Protein AF-0000000086447592 (afdb_homodimer)

Nearest PDB structures (foldseek):
  5twg-assembly1_A  TM=9.977E-01  e=1.154E-23  Homo sapiens
  5twh-assembly1_A-2  TM=9.753E-01  e=1.331E-23  Homo sapiens
  5twf-assembly2_B  TM=9.920E-01  e=5.802E-23  Homo sapiens
  4jiz-assembly1_A  TM=9.930E-01  e=1.213E-21  Homo sapiens
  1pi1-assembly1_A  TM=9.658E-01  e=2.653E-22  Homo sapiens

pLDDT: mean 86.94, std 17.33, range [21.47, 98.81]

Foldseek 3Di:
DDPDPPPPQVLVPQPDDQDPPAPLNVLVVQLVVVLVVVQLLVSQDDPPPDDPLSSLLSVLSVLLVLLSVLCSLCVVVQDCVLFVWQAQPPPGGDFDDPCPPRNDTDTGGNSVRVVVLSVSVSVQSPDCQQPPRDPPDDHDPCNLVVSLVNLLSSVSSLSSCVRRPVVVCVVSVNNVSSLSSVLSSLSNCVSVVSYDPVSCVSCVVVNCVSPVVSD/DDPPPPPPQVLPPQPDDQDPPAPLNVLVVQLVVVLVVVQLLVSQDDPPPDDPLSSLLSVLVVLLVLLSVLCSLCVVVQDCVLFVWQAQPPPGGDFDDPCPPRNDTDTGGNSVRVVVLSVSVSVQSPDCQQPPRDPPDDHDPCNLVVSLVNLLSSVSSLSRCVRRPVVVCVVSVNNVSSLSSVLSSLSNCVSVVSYDPVSCVSCVVVNCVSPVVSD

Structure (mmCIF, N/CA/C/O backbone):
data_AF-0000000086447592-model_v1
#
loop_
_entity.id
_entity.type
_entity.pdbx_description
1 polymer 'MOB kinase activator 1Ba'
#
loop_
_atom_site.group_PDB
_atom_site.id
_atom_site.type_symbol
_atom_site.label_atom_id
_atom_site.label_alt_id
_atom_site.label_comp_id
_atom_site.label_asym_id
_atom_site.label_entity_id
_atom_site.label_seq_id
_atom_site.pdbx_PDB_ins_code
_atom_site.Cartn_x
_atom_site.Cartn_y
_atom_site.Cartn_z
_atom_site.occupancy
_atom_site.B_iso_or_equiv
_atom_site.auth_seq_id
_atom_site.auth_comp_id
_atom_site.auth_asym_id
_atom_site.auth_atom_id
_atom_site.pdbx_PDB_model_num
ATOM 1 N N . MET A 1 1 ? -36.219 2.479 3.613 1 21.61 1 MET A N 1
ATOM 2 C CA . MET A 1 1 ? -35.531 3.543 4.324 1 21.61 1 MET A CA 1
ATOM 3 C C . MET A 1 1 ? -34.25 3.941 3.588 1 21.61 1 MET A C 1
ATOM 5 O O . MET A 1 1 ? -33.469 3.08 3.178 1 21.61 1 MET A O 1
ATOM 9 N N . SER A 1 2 ? -34.125 5.219 2.877 1 22.7 2 SER A N 1
ATOM 10 C CA . SER A 1 2 ? -33.469 5.859 1.738 1 22.7 2 SER A CA 1
ATOM 11 C C . SER A 1 2 ? -31.984 6.051 1.993 1 22.7 2 SER A C 1
ATOM 13 O O . SER A 1 2 ? -31.594 6.723 2.951 1 22.7 2 SER A O 1
ATOM 15 N N . PHE A 1 3 ? -31.156 5.117 1.871 1 27.56 3 PHE A N 1
ATOM 16 C CA . PHE A 1 3 ? -29.703 5.137 1.85 1 27.56 3 PHE A CA 1
ATOM 17 C C . PHE A 1 3 ? -29.188 6.379 1.128 1 27.56 3 PHE A C 1
ATOM 19 O O . PHE A 1 3 ? -29.344 6.504 -0.089 1 27.56 3 PHE A O 1
ATOM 26 N N . LEU A 1 4 ? -29.406 7.609 1.695 1 27.73 4 LEU A N 1
ATOM 27 C CA . LEU A 1 4 ? -29.188 8.992 1.3 1 27.73 4 LEU A CA 1
ATOM 28 C C . LEU A 1 4 ? -27.875 9.141 0.53 1 27.73 4 LEU A C 1
ATOM 30 O O . LEU A 1 4 ? -26.891 8.453 0.831 1 27.73 4 LEU A O 1
ATOM 34 N N . LEU A 1 5 ? -27.828 9.539 -0.726 1 29.67 5 LEU A N 1
ATOM 35 C CA . LEU A 1 5 ? -27.031 10 -1.856 1 29.67 5 LEU A CA 1
ATOM 36 C C . LEU A 1 5 ? -25.891 10.898 -1.389 1 29.67 5 LEU A C 1
ATOM 38 O O . LEU A 1 5 ? -26.109 12.094 -1.147 1 29.67 5 LEU A O 1
ATOM 42 N N . SER A 1 6 ? -25.328 10.602 -0.155 1 33.25 6 SER A N 1
ATOM 43 C CA . SER A 1 6 ? -24.328 11.516 0.387 1 33.25 6 SER A CA 1
ATOM 44 C C . SER A 1 6 ? -23.453 12.086 -0.718 1 33.25 6 SER A C 1
ATOM 46 O O . SER A 1 6 ? -23.109 11.383 -1.67 1 33.25 6 SER A O 1
ATOM 48 N N . ARG A 1 7 ? -23.578 13.406 -0.964 1 35.66 7 ARG A N 1
ATOM 49 C CA . ARG A 1 7 ? -22.859 14.219 -1.941 1 35.66 7 ARG A CA 1
ATOM 50 C C . ARG A 1 7 ? -21.438 13.703 -2.148 1 35.66 7 ARG A C 1
ATOM 52 O O . ARG A 1 7 ? -20.781 13.297 -1.194 1 35.66 7 ARG A O 1
ATOM 59 N N . PRO A 1 8 ? -21.062 13.359 -3.4 1 36.91 8 PRO A N 1
ATOM 60 C CA . PRO A 1 8 ? -19.734 12.852 -3.787 1 36.91 8 PRO A CA 1
ATOM 61 C C . PRO A 1 8 ? -18.594 13.625 -3.139 1 36.91 8 PRO A C 1
ATOM 63 O O . PRO A 1 8 ? -18.562 14.852 -3.207 1 36.91 8 PRO A O 1
ATOM 66 N N . ALA A 1 9 ? -18.344 13.445 -1.913 1 36.22 9 ALA A N 1
ATOM 67 C CA . ALA A 1 9 ? -17.219 14.109 -1.264 1 36.22 9 ALA A CA 1
ATOM 68 C C . ALA A 1 9 ? -16.125 14.453 -2.275 1 36.22 9 ALA A C 1
ATOM 70 O O . ALA A 1 9 ? -15.758 13.625 -3.107 1 36.22 9 ALA A O 1
ATOM 71 N N . LYS A 1 10 ? -16.047 15.758 -2.715 1 39.75 10 LYS A N 1
ATOM 72 C CA . LYS A 1 10 ? -14.969 16.312 -3.516 1 39.75 10 LYS A CA 1
ATOM 73 C C . LYS A 1 10 ? -13.617 15.711 -3.125 1 39.75 10 LYS A C 1
ATOM 75 O O . LYS A 1 10 ? -12.945 16.219 -2.223 1 39.75 10 LYS A O 1
ATOM 80 N N . THR A 1 11 ? -13.609 14.578 -2.846 1 41.44 11 THR A N 1
ATOM 81 C CA . THR A 1 11 ? -12.328 13.953 -2.541 1 41.44 11 THR A CA 1
ATOM 82 C C . THR A 1 11 ? -11.305 14.266 -3.629 1 41.44 11 THR A C 1
ATOM 84 O O . THR A 1 11 ? -11.594 14.125 -4.82 1 41.44 11 THR A O 1
ATOM 87 N N . PHE A 1 12 ? -10.516 15.367 -3.336 1 41.59 12 PHE A N 1
ATOM 88 C CA . PHE A 1 12 ? -9.352 15.633 -4.172 1 41.59 12 PHE A CA 1
ATOM 89 C C . PHE A 1 12 ? -8.727 14.328 -4.652 1 41.59 12 PHE A C 1
ATOM 91 O O . PHE A 1 12 ? -8.453 13.438 -3.854 1 41.59 12 PHE A O 1
ATOM 98 N N . LYS A 1 13 ? -9.094 13.875 -5.812 1 47.56 13 LYS A N 1
ATOM 99 C CA . LYS A 1 13 ? -8.414 12.727 -6.406 1 47.56 13 LYS A CA 1
ATOM 100 C C . LYS A 1 13 ? -6.926 13 -6.594 1 47.56 13 LYS A C 1
ATOM 102 O O . LYS A 1 13 ? -6.547 13.945 -7.285 1 47.56 13 LYS A O 1
ATOM 107 N N . PRO A 1 14 ? -6.105 12.453 -5.719 1 48 14 PRO A N 1
ATOM 108 C CA . PRO A 1 14 ? -4.68 12.695 -5.957 1 48 14 PRO A CA 1
ATOM 109 C C . PRO A 1 14 ? -4.27 12.414 -7.402 1 48 14 PRO A C 1
ATOM 111 O O . PRO A 1 14 ? -4.738 11.445 -8 1 48 14 PRO A O 1
ATOM 114 N N . LYS A 1 15 ? -3.729 13.438 -8.078 1 50.28 15 LYS A N 1
ATOM 115 C CA . LYS A 1 15 ? -3.264 13.328 -9.461 1 50.28 15 LYS A CA 1
ATOM 116 C C . LYS A 1 15 ? -1.998 12.477 -9.547 1 50.28 15 LYS A C 1
ATOM 118 O O . LYS A 1 15 ? -1.792 11.758 -10.531 1 50.28 15 LYS A O 1
ATOM 123 N N . ARG A 1 16 ? -1.098 12.773 -8.656 1 45.44 16 ARG A N 1
ATOM 124 C CA . ARG A 1 16 ? 0.172 12.07 -8.812 1 45.44 16 ARG A CA 1
ATOM 125 C C . ARG A 1 16 ? 0.115 10.688 -8.18 1 45.44 16 ARG A C 1
ATOM 127 O O . ARG A 1 16 ? -0.13 10.562 -6.977 1 45.44 16 ARG A O 1
ATOM 134 N N . SER A 1 17 ? -0.369 9.703 -8.914 1 52.12 17 SER A N 1
ATOM 135 C CA . SER A 1 17 ? -0.307 8.312 -8.469 1 52.12 17 SER A CA 1
ATOM 136 C C . SER A 1 17 ? 0.95 7.621 -8.984 1 52.12 17 SER A C 1
ATOM 138 O O . SER A 1 17 ? 1.481 7.992 -10.031 1 52.12 17 SER A O 1
ATOM 140 N N . LEU A 1 18 ? 1.677 7.008 -8.094 1 58.03 18 LEU A N 1
ATOM 141 C CA . LEU A 1 18 ? 2.854 6.258 -8.523 1 58.03 18 LEU A CA 1
ATOM 142 C C . LEU A 1 18 ? 2.473 5.172 -9.523 1 58.03 18 LEU A C 1
ATOM 144 O O . LEU A 1 18 ? 1.549 4.395 -9.273 1 58.03 18 LEU A O 1
ATOM 148 N N . LEU A 1 19 ? 2.975 5.316 -10.688 1 57.41 19 LEU A N 1
ATOM 149 C CA . LEU A 1 19 ? 2.723 4.324 -11.727 1 57.41 19 LEU A CA 1
ATOM 150 C C . LEU A 1 19 ? 3.15 2.936 -11.258 1 57.41 19 LEU A C 1
ATOM 152 O O . LEU A 1 19 ? 4.254 2.762 -10.742 1 57.41 19 LEU A O 1
ATOM 156 N N . PRO A 1 20 ? 2.254 2.078 -11.359 1 59.94 20 PRO A N 1
ATOM 157 C CA . PRO A 1 20 ? 2.65 0.705 -11.039 1 59.94 20 PRO A CA 1
ATOM 158 C C . PRO A 1 20 ? 3.855 0.232 -11.852 1 59.94 20 PRO A C 1
ATOM 160 O O . PRO A 1 20 ? 3.961 0.539 -13.039 1 59.94 20 PRO A O 1
ATOM 163 N N . GLY A 1 21 ? 4.73 -0.368 -11.211 1 61.41 21 GLY A N 1
ATOM 164 C CA . GLY A 1 21 ? 5.914 -0.869 -11.891 1 61.41 21 GLY A CA 1
ATOM 165 C C . GLY A 1 21 ? 7.059 0.125 -11.898 1 61.41 21 GLY A C 1
ATOM 166 O O . GLY A 1 21 ? 8.188 -0.221 -12.266 1 61.41 21 GLY A O 1
ATOM 167 N N . SER A 1 22 ? 6.66 1.268 -11.531 1 72.75 22 SER A N 1
ATOM 168 C CA . SER A 1 22 ? 7.73 2.256 -11.43 1 72.75 22 SER A CA 1
ATOM 169 C C . SER A 1 22 ? 8.625 1.983 -10.219 1 72.75 22 SER A C 1
ATOM 171 O O . SER A 1 22 ? 8.227 1.264 -9.305 1 72.75 22 SER A O 1
ATOM 173 N N . HIS A 1 23 ? 9.773 2.521 -10.383 1 79.94 23 HIS A N 1
ATOM 174 C CA . HIS A 1 23 ? 10.695 2.412 -9.258 1 79.94 23 HIS A CA 1
ATOM 175 C C . HIS A 1 23 ? 10.07 2.947 -7.977 1 79.94 23 HIS A C 1
ATOM 177 O O . HIS A 1 23 ? 10.188 2.326 -6.918 1 79.94 23 HIS A O 1
ATOM 183 N N . GLN A 1 24 ? 9.391 4.043 -8.039 1 80.06 24 GLN A N 1
ATOM 184 C CA . GLN A 1 24 ? 8.742 4.652 -6.883 1 80.06 24 GLN A CA 1
ATOM 185 C C . GLN A 1 24 ? 7.656 3.74 -6.316 1 80.06 24 GLN A C 1
ATOM 187 O O . GLN A 1 24 ? 7.523 3.607 -5.098 1 80.06 24 GLN A O 1
ATOM 192 N N . ALA A 1 25 ? 6.98 3.143 -7.188 1 77.81 25 ALA A N 1
ATOM 193 C CA . ALA A 1 25 ? 5.938 2.213 -6.762 1 77.81 25 ALA A CA 1
ATOM 194 C C . ALA A 1 25 ? 6.539 0.997 -6.062 1 77.81 25 ALA A C 1
ATOM 196 O O . ALA A 1 25 ? 5.984 0.502 -5.078 1 77.81 25 ALA A O 1
ATOM 197 N N . ASP A 1 26 ? 7.605 0.62 -6.609 1 79.38 26 ASP A N 1
ATOM 198 C CA . ASP A 1 26 ? 8.305 -0.512 -6.008 1 79.38 26 ASP A CA 1
ATOM 199 C C . ASP A 1 26 ? 8.766 -0.177 -4.59 1 79.38 26 ASP A C 1
ATOM 201 O O . ASP A 1 26 ? 8.695 -1.018 -3.693 1 79.38 26 ASP A O 1
ATOM 205 N N . LEU A 1 27 ? 9.25 1.004 -4.453 1 83.06 27 LEU A N 1
ATOM 206 C CA . LEU A 1 27 ? 9.703 1.449 -3.137 1 83.06 27 LEU A CA 1
ATOM 207 C C . LEU A 1 27 ? 8.547 1.474 -2.145 1 83.06 27 LEU A C 1
ATOM 209 O O . LEU A 1 27 ? 8.695 1.062 -0.993 1 83.06 27 LEU A O 1
ATOM 213 N N . LEU A 1 28 ? 7.426 1.897 -2.627 1 83.19 28 LEU A N 1
ATOM 214 C CA . LEU A 1 28 ? 6.246 1.96 -1.768 1 83.19 28 LEU A CA 1
ATOM 215 C C . LEU A 1 28 ? 5.785 0.56 -1.377 1 83.19 28 LEU A C 1
ATOM 217 O O . LEU A 1 28 ? 5.465 0.31 -0.212 1 83.19 28 LEU A O 1
ATOM 221 N N . LYS A 1 29 ? 5.766 -0.262 -2.312 1 79 29 LYS A N 1
ATOM 222 C CA . LYS A 1 29 ? 5.359 -1.641 -2.057 1 79 29 LYS A CA 1
ATOM 223 C C . LYS A 1 29 ? 6.289 -2.312 -1.053 1 79 29 LYS A C 1
ATOM 225 O O . LYS A 1 29 ? 5.84 -3.082 -0.2 1 79 29 LYS A O 1
ATOM 230 N N . HIS A 1 30 ? 7.535 -2.053 -1.205 1 77.88 30 HIS A N 1
ATOM 231 C CA . HIS A 1 30 ? 8.516 -2.562 -0.253 1 77.88 30 HIS A CA 1
ATOM 232 C C . HIS A 1 30 ? 8.219 -2.066 1.158 1 77.88 30 HIS A C 1
ATOM 234 O O . HIS A 1 30 ? 8.219 -2.852 2.109 1 77.88 30 HIS A O 1
ATOM 240 N N . ALA A 1 31 ? 7.953 -0.847 1.284 1 80.75 31 ALA A N 1
ATOM 241 C CA . ALA A 1 31 ? 7.672 -0.24 2.582 1 80.75 31 ALA A CA 1
ATOM 242 C C . ALA A 1 31 ? 6.418 -0.843 3.211 1 80.75 31 ALA A C 1
ATOM 244 O O . ALA A 1 31 ? 6.414 -1.188 4.395 1 80.75 31 ALA A O 1
ATOM 245 N N . GLU A 1 32 ? 5.461 -1.012 2.426 1 79.81 32 GLU A N 1
ATOM 246 C CA . GLU A 1 32 ? 4.176 -1.532 2.889 1 79.81 32 GLU A CA 1
ATOM 247 C C . GLU A 1 32 ? 4.312 -2.967 3.391 1 79.81 32 GLU A C 1
ATOM 249 O O . GLU A 1 32 ? 3.734 -3.33 4.418 1 79.81 32 GLU A O 1
ATOM 254 N N . ALA A 1 33 ? 5.039 -3.742 2.676 1 74.81 33 ALA A N 1
ATOM 255 C CA . ALA A 1 33 ? 5.258 -5.137 3.049 1 74.81 33 ALA A CA 1
ATOM 256 C C . ALA A 1 33 ? 6.012 -5.234 4.375 1 74.81 33 ALA A C 1
ATOM 258 O O . ALA A 1 33 ? 5.727 -6.113 5.191 1 74.81 33 ALA A O 1
ATOM 259 N N . THR A 1 34 ? 6.918 -4.375 4.523 1 76.31 34 THR A N 1
ATOM 260 C CA . THR A 1 34 ? 7.707 -4.379 5.754 1 76.31 34 THR A CA 1
ATOM 261 C C . THR A 1 34 ? 6.867 -3.898 6.934 1 76.31 34 THR A C 1
ATOM 263 O O . THR A 1 34 ? 7.031 -4.387 8.055 1 76.31 34 THR A O 1
ATOM 266 N N . LEU A 1 35 ? 6 -2.967 6.699 1 76.25 35 LEU A N 1
ATOM 267 C CA . LEU A 1 35 ? 5.078 -2.51 7.734 1 76.25 35 LEU A CA 1
ATOM 268 C C . LEU A 1 35 ? 4.254 -3.672 8.281 1 76.25 35 LEU A C 1
ATOM 270 O O . LEU A 1 35 ? 4.059 -3.781 9.492 1 76.25 35 LEU A O 1
ATOM 274 N N . GLY A 1 36 ? 3.818 -4.535 7.465 1 72.12 36 GLY A N 1
ATOM 275 C CA . GLY A 1 36 ? 3.01 -5.691 7.82 1 72.12 36 GLY A CA 1
ATOM 276 C C . GLY A 1 36 ? 3.771 -6.727 8.625 1 72.12 36 GLY A C 1
ATOM 277 O O . GLY A 1 36 ? 3.166 -7.602 9.25 1 72.12 36 GLY A O 1
ATOM 278 N N . SER A 1 37 ? 5.102 -6.555 8.562 1 69.81 37 SER A N 1
ATOM 279 C CA . SER A 1 37 ? 5.906 -7.496 9.336 1 69.81 37 SER A CA 1
ATOM 280 C C . SER A 1 37 ? 5.898 -7.145 10.82 1 69.81 37 SER A C 1
ATOM 282 O O . SER A 1 37 ? 6.281 -7.965 11.656 1 69.81 37 SER A O 1
ATOM 284 N N . GLY A 1 38 ? 5.445 -5.996 11.164 1 73 38 GLY A N 1
ATOM 285 C CA . GLY A 1 38 ? 5.383 -5.566 12.547 1 73 38 GLY A CA 1
ATOM 286 C C . GLY A 1 38 ? 6.617 -4.809 12.992 1 73 38 GLY A C 1
ATOM 287 O O . GLY A 1 38 ? 6.656 -4.266 14.102 1 73 38 GLY A O 1
ATOM 288 N N . ASN A 1 39 ? 7.617 -4.766 12.227 1 78.19 39 ASN A N 1
ATOM 289 C CA . ASN A 1 39 ? 8.797 -3.971 12.539 1 78.19 39 ASN A CA 1
ATOM 290 C C . ASN A 1 39 ? 8.766 -2.617 11.828 1 78.19 39 ASN A C 1
ATOM 292 O O . ASN A 1 39 ? 9.352 -2.457 10.758 1 78.19 39 ASN A O 1
ATOM 296 N N . LEU A 1 40 ? 8.305 -1.65 12.477 1 82.62 40 LEU A N 1
ATOM 297 C CA . LEU A 1 40 ? 8.047 -0.347 11.875 1 82.62 40 LEU A CA 1
ATOM 298 C C . LEU A 1 40 ? 9.352 0.402 11.617 1 82.62 40 LEU A C 1
ATOM 300 O O . LEU A 1 40 ? 9.477 1.112 10.625 1 82.62 40 LEU A O 1
ATOM 304 N N . ARG A 1 41 ? 10.328 0.242 12.539 1 86.44 41 ARG A N 1
ATOM 305 C CA . ARG A 1 41 ? 11.602 0.924 12.352 1 86.44 41 ARG A CA 1
ATOM 306 C C . ARG A 1 41 ? 12.289 0.452 11.07 1 86.44 41 ARG A C 1
ATOM 308 O O . ARG A 1 41 ? 12.852 1.259 10.328 1 86.44 41 ARG A O 1
ATOM 315 N N . GLN A 1 42 ? 12.211 -0.791 10.852 1 84.31 42 GLN A N 1
ATOM 316 C CA . GLN A 1 42 ? 12.797 -1.349 9.633 1 84.31 42 GLN A CA 1
ATOM 317 C C . GLN A 1 42 ? 12.008 -0.921 8.398 1 84.31 42 GLN A C 1
ATOM 319 O O . GLN A 1 42 ? 12.578 -0.704 7.332 1 84.31 42 GLN A O 1
ATOM 324 N N . ALA A 1 43 ? 10.75 -0.807 8.562 1 85 43 ALA A N 1
ATOM 325 C CA . ALA A 1 43 ? 9.867 -0.482 7.445 1 85 43 ALA A CA 1
ATOM 326 C C . ALA A 1 43 ? 10.125 0.933 6.934 1 85 43 ALA A C 1
ATOM 328 O O . ALA A 1 43 ? 9.945 1.215 5.746 1 85 43 ALA A O 1
ATOM 329 N N . VAL A 1 44 ? 10.578 1.783 7.832 1 93.19 44 VAL A N 1
ATOM 330 C CA . VAL A 1 44 ? 10.695 3.18 7.43 1 93.19 44 VAL A CA 1
ATOM 331 C C . VAL A 1 44 ? 12.148 3.492 7.074 1 93.19 44 VAL A C 1
ATOM 333 O O . VAL A 1 44 ? 12.445 4.543 6.5 1 93.19 44 VAL A O 1
ATOM 336 N N . ALA A 1 45 ? 13.047 2.609 7.398 1 93.31 45 ALA A N 1
ATOM 337 C CA . ALA A 1 45 ? 14.469 2.846 7.148 1 93.31 45 ALA A CA 1
ATOM 338 C C . ALA A 1 45 ? 14.742 2.977 5.656 1 93.31 45 ALA A C 1
ATOM 340 O O . ALA A 1 45 ? 14.047 2.379 4.832 1 93.31 45 ALA A O 1
ATOM 341 N N . LEU A 1 46 ? 15.773 3.791 5.332 1 93.88 46 LEU A N 1
ATOM 342 C CA . LEU A 1 46 ? 16.203 3.938 3.945 1 93.88 46 LEU A CA 1
ATOM 343 C C . LEU A 1 46 ? 16.688 2.607 3.383 1 93.88 46 LEU A C 1
ATOM 345 O O . LEU A 1 46 ? 17.625 2.014 3.91 1 93.88 46 LEU A O 1
ATOM 349 N N . PRO A 1 47 ? 15.969 2.102 2.32 1 87.5 47 PRO A N 1
ATOM 350 C CA . PRO A 1 47 ? 16.453 0.864 1.71 1 87.5 47 PRO A CA 1
ATOM 351 C C . PRO A 1 47 ? 17.891 0.994 1.187 1 87.5 47 PRO A C 1
ATOM 353 O O . PRO A 1 47 ? 18.281 2.066 0.721 1 87.5 47 PRO A O 1
ATOM 356 N N . GLU A 1 48 ? 18.609 -0.088 1.198 1 85.5 48 GLU A N 1
ATOM 357 C CA . GLU A 1 48 ? 20.016 -0.085 0.781 1 85.5 48 GLU A CA 1
ATOM 358 C C . GLU A 1 48 ? 20.156 0.377 -0.666 1 85.5 48 GLU A C 1
ATOM 360 O O . GLU A 1 48 ? 19.438 -0.094 -1.548 1 85.5 48 GLU A O 1
ATOM 365 N N . GLY A 1 49 ? 21.031 1.33 -0.908 1 87.56 49 GLY A N 1
ATOM 366 C CA . GLY A 1 49 ? 21.359 1.788 -2.248 1 87.56 49 GLY A CA 1
ATOM 367 C C . GLY A 1 49 ? 20.391 2.83 -2.777 1 87.56 49 GLY A C 1
ATOM 368 O O . GLY A 1 49 ? 20.594 3.373 -3.865 1 87.56 49 GLY A O 1
ATOM 369 N N . GLU A 1 50 ? 19.391 3.145 -2.021 1 89.94 50 GLU A N 1
ATOM 370 C CA . GLU A 1 50 ? 18.375 4.082 -2.504 1 89.94 50 GLU A CA 1
ATOM 371 C C . GLU A 1 50 ? 18.75 5.52 -2.145 1 89.94 50 GLU A C 1
ATOM 373 O O . GLU A 1 50 ? 19.391 5.766 -1.13 1 89.94 50 GLU A O 1
ATOM 378 N N . ASP A 1 51 ? 18.375 6.441 -3.002 1 93.62 51 ASP A N 1
ATOM 379 C CA . ASP A 1 51 ? 18.547 7.871 -2.762 1 93.62 51 ASP A CA 1
ATOM 380 C C . ASP A 1 51 ? 17.594 8.359 -1.668 1 93.62 51 ASP A C 1
ATOM 382 O O . ASP A 1 51 ? 16.406 8.039 -1.683 1 93.62 51 ASP A O 1
ATOM 386 N N . LEU A 1 52 ? 18.125 9.109 -0.743 1 95.31 52 LEU A N 1
ATOM 387 C CA . LEU A 1 52 ? 17.344 9.594 0.386 1 95.31 52 LEU A CA 1
ATOM 388 C C . LEU A 1 52 ? 16.188 10.453 -0.093 1 95.31 52 LEU A C 1
ATOM 390 O O . LEU A 1 52 ? 15.055 10.312 0.385 1 95.31 52 LEU A O 1
ATOM 394 N N . ASN A 1 53 ? 16.438 11.352 -1.034 1 96.19 53 ASN A N 1
ATOM 395 C CA . ASN A 1 53 ? 15.391 12.234 -1.524 1 96.19 53 ASN A CA 1
ATOM 396 C C . ASN A 1 53 ? 14.273 11.445 -2.207 1 96.19 53 ASN A C 1
ATOM 398 O O . ASN A 1 53 ? 13.094 11.773 -2.061 1 96.19 53 ASN A O 1
ATOM 402 N N . GLU A 1 54 ? 14.672 10.445 -2.891 1 93.81 54 GLU A N 1
ATOM 403 C CA . GLU A 1 54 ? 13.688 9.57 -3.518 1 93.81 54 GLU A CA 1
ATOM 404 C C . GLU A 1 54 ? 12.812 8.891 -2.469 1 93.81 54 GLU A C 1
ATOM 406 O O . GLU A 1 54 ? 11.594 8.812 -2.625 1 93.81 54 GLU A O 1
ATOM 411 N N . TRP A 1 55 ? 13.445 8.438 -1.473 1 94.94 55 TRP A N 1
ATOM 412 C CA . TRP A 1 55 ? 12.75 7.742 -0.396 1 94.94 55 TRP A CA 1
ATOM 413 C C . TRP A 1 55 ? 11.781 8.68 0.319 1 94.94 55 TRP A C 1
ATOM 415 O O . TRP A 1 55 ? 10.617 8.336 0.542 1 94.94 55 TRP A O 1
ATOM 425 N N . VAL A 1 56 ? 12.234 9.844 0.609 1 97.12 56 VAL A N 1
ATOM 426 C CA . VAL A 1 56 ? 11.406 10.844 1.273 1 97.12 56 VAL A CA 1
ATOM 427 C C . VAL A 1 56 ? 10.258 11.258 0.356 1 97.12 56 VAL A C 1
ATOM 429 O O . VAL A 1 56 ? 9.117 11.398 0.804 1 97.12 56 VAL A O 1
ATOM 432 N N . ALA A 1 57 ? 10.516 11.391 -0.906 1 95.81 57 ALA A N 1
ATOM 433 C CA . ALA A 1 57 ? 9.5 11.789 -1.874 1 95.81 57 ALA A CA 1
ATOM 434 C C . ALA A 1 57 ? 8.367 10.766 -1.945 1 95.81 57 ALA A C 1
ATOM 436 O O . ALA A 1 57 ? 7.195 11.125 -1.844 1 95.81 57 ALA A O 1
ATOM 437 N N . VAL A 1 58 ? 8.742 9.523 -2.053 1 92.75 58 VAL A N 1
ATOM 438 C CA . VAL A 1 58 ? 7.766 8.453 -2.219 1 92.75 58 VAL A CA 1
ATOM 439 C C . VAL A 1 58 ? 6.891 8.359 -0.971 1 92.75 58 VAL A C 1
ATOM 441 O O . VAL A 1 58 ? 5.668 8.211 -1.07 1 92.75 58 VAL A O 1
ATOM 444 N N . ASN A 1 59 ? 7.48 8.43 0.146 1 94.69 59 ASN A N 1
ATOM 445 C CA . ASN A 1 59 ? 6.723 8.344 1.388 1 94.69 59 ASN A CA 1
ATOM 446 C C . ASN A 1 59 ? 5.855 9.578 1.606 1 94.69 59 ASN A C 1
ATOM 448 O O . ASN A 1 59 ? 4.738 9.477 2.119 1 94.69 59 ASN A O 1
ATOM 452 N N . THR A 1 60 ? 6.352 10.711 1.205 1 96.88 60 THR A N 1
ATOM 453 C CA . THR A 1 60 ? 5.555 11.93 1.317 1 96.88 60 THR A CA 1
ATOM 454 C C . THR A 1 60 ? 4.277 11.82 0.489 1 96.88 60 THR A C 1
ATOM 456 O O . THR A 1 60 ? 3.191 12.148 0.966 1 96.88 60 THR A O 1
ATOM 459 N N . VAL A 1 61 ? 4.441 11.352 -0.708 1 93 61 VAL A N 1
ATOM 460 C CA . VAL A 1 61 ? 3.283 11.156 -1.572 1 93 61 VAL A CA 1
ATOM 461 C C . VAL A 1 61 ? 2.316 10.172 -0.921 1 93 61 VAL A C 1
ATOM 463 O O . VAL A 1 61 ? 1.102 10.391 -0.92 1 93 61 VAL A O 1
ATOM 466 N N . ASP A 1 62 ? 2.844 9.156 -0.404 1 90.56 62 ASP A N 1
ATOM 467 C CA . ASP A 1 62 ? 2.02 8.133 0.232 1 90.56 62 ASP A CA 1
ATOM 468 C C . ASP A 1 62 ? 1.275 8.695 1.439 1 90.56 62 ASP A C 1
ATOM 470 O O . ASP A 1 62 ? 0.084 8.438 1.62 1 90.56 62 ASP A O 1
ATOM 474 N N . PHE A 1 63 ? 1.938 9.383 2.258 1 94.94 63 PHE A N 1
ATOM 475 C CA . PHE A 1 63 ? 1.318 9.977 3.438 1 94.94 63 PHE A CA 1
ATOM 476 C C . PHE A 1 63 ? 0.217 10.953 3.037 1 94.94 63 PHE A C 1
ATOM 478 O O . PHE A 1 63 ? -0.839 11 3.672 1 94.94 63 PHE A O 1
ATOM 485 N N . PHE A 1 64 ? 0.506 11.766 2.039 1 95.75 64 PHE A N 1
ATOM 486 C CA . PHE A 1 64 ? -0.518 12.672 1.531 1 95.75 64 PHE A CA 1
ATOM 487 C C . PHE A 1 64 ? -1.774 11.898 1.139 1 95.75 64 PHE A C 1
ATOM 489 O O . PHE A 1 64 ? -2.885 12.281 1.521 1 95.75 64 PHE A O 1
ATOM 496 N N . ASN A 1 65 ? -1.561 10.875 0.413 1 89.12 65 ASN A N 1
ATOM 497 C CA . ASN A 1 65 ? -2.691 10.07 -0.045 1 89.12 65 ASN A CA 1
ATOM 498 C C . ASN A 1 65 ? -3.463 9.469 1.126 1 89.12 65 ASN A C 1
ATOM 500 O O . ASN A 1 65 ? -4.695 9.477 1.134 1 89.12 65 ASN A O 1
ATOM 504 N N . GLN A 1 66 ? -2.762 8.961 2.072 1 90.94 66 GLN A N 1
ATOM 505 C CA . GLN A 1 66 ? -3.381 8.344 3.242 1 90.94 66 GLN A CA 1
ATOM 506 C C . GLN A 1 66 ? -4.184 9.359 4.039 1 90.94 66 GLN A C 1
ATOM 508 O O . GLN A 1 66 ? -5.336 9.109 4.398 1 90.94 66 GLN A O 1
ATOM 513 N N . ILE A 1 67 ? -3.582 10.422 4.27 1 94.88 67 ILE A N 1
ATOM 514 C CA . ILE A 1 67 ? -4.23 11.453 5.07 1 94.88 67 ILE A CA 1
ATOM 515 C C . ILE A 1 67 ? -5.453 11.992 4.332 1 94.88 67 ILE A C 1
ATOM 517 O O . ILE A 1 67 ? -6.504 12.219 4.938 1 94.88 67 ILE A O 1
ATOM 521 N N . ASN A 1 68 ? -5.277 12.164 3.076 1 91.5 68 ASN A N 1
ATOM 522 C CA . ASN A 1 68 ? -6.402 12.602 2.26 1 91.5 68 ASN A CA 1
ATOM 523 C C . ASN A 1 68 ? -7.566 11.617 2.336 1 91.5 68 ASN A C 1
ATOM 525 O O . ASN A 1 68 ? -8.719 12.023 2.482 1 91.5 68 ASN A O 1
ATOM 529 N N . MET A 1 69 ? -7.281 10.367 2.283 1 85.88 69 MET A N 1
ATOM 530 C CA . MET A 1 69 ? -8.305 9.328 2.381 1 85.88 69 MET A CA 1
ATOM 531 C C . MET A 1 69 ? -8.953 9.336 3.76 1 85.88 69 MET A C 1
ATOM 533 O O . MET A 1 69 ? -10.18 9.25 3.871 1 85.88 69 MET A O 1
ATOM 537 N N . LEU A 1 70 ? -8.172 9.375 4.754 1 91.94 70 LEU A N 1
ATOM 538 C CA . LEU A 1 70 ? -8.672 9.359 6.129 1 91.94 70 LEU A CA 1
ATOM 539 C C . LEU A 1 70 ? -9.594 10.547 6.387 1 91.94 70 LEU A C 1
ATOM 541 O O . LEU A 1 70 ? -10.68 10.383 6.941 1 91.94 70 LEU A O 1
ATOM 545 N N . TYR A 1 71 ? -9.133 11.719 5.977 1 94.94 71 TYR A N 1
ATOM 546 C CA . TYR A 1 71 ? -9.984 12.891 6.152 1 94.94 71 TYR A CA 1
ATOM 547 C C . TYR A 1 71 ? -11.266 12.75 5.344 1 94.94 71 TYR A C 1
ATOM 549 O O . TYR A 1 71 ? -12.336 13.195 5.777 1 94.94 71 TYR A O 1
ATOM 557 N N . GLY A 1 72 ? -11.164 12.195 4.191 1 91.25 72 GLY A N 1
ATOM 558 C CA . GLY A 1 72 ? -12.336 11.953 3.361 1 91.25 72 GLY A CA 1
ATOM 559 C C . GLY A 1 72 ? -13.43 11.195 4.078 1 91.25 72 GLY A C 1
ATOM 560 O O . GLY A 1 72 ? -14.617 11.398 3.805 1 91.25 72 GLY A O 1
ATOM 561 N N . THR A 1 73 ? -13.086 10.328 4.969 1 89.25 73 THR A N 1
ATOM 562 C CA . THR A 1 73 ? -14.062 9.523 5.688 1 89.25 73 THR A CA 1
ATOM 563 C C . THR A 1 73 ? -14.859 10.383 6.664 1 89.25 73 THR A C 1
ATOM 565 O O . THR A 1 73 ? -15.992 10.047 7.012 1 89.25 73 THR A O 1
ATOM 568 N N . ILE A 1 74 ? -14.344 11.492 7.125 1 95.19 74 ILE A N 1
ATOM 569 C CA . ILE A 1 74 ? -15.008 12.258 8.18 1 95.19 74 ILE A CA 1
ATOM 570 C C . ILE A 1 74 ? -15.414 13.633 7.645 1 95.19 74 ILE A C 1
ATOM 572 O O . ILE A 1 74 ? -15.867 14.492 8.406 1 95.19 74 ILE A O 1
ATOM 576 N N . THR A 1 75 ? -15.227 13.844 6.355 1 94.81 75 THR A N 1
ATOM 577 C CA . THR A 1 75 ? -15.422 15.156 5.754 1 94.81 75 THR A CA 1
ATOM 578 C C . THR A 1 75 ? -16.828 15.68 6.035 1 94.81 75 THR A C 1
ATOM 580 O O . THR A 1 75 ? -17.016 16.891 6.199 1 94.81 75 THR A O 1
ATOM 583 N N . ASP A 1 76 ? -17.812 14.82 6.133 1 95.12 76 ASP A N 1
ATOM 584 C CA . ASP A 1 76 ? -19.203 15.219 6.359 1 95.12 76 ASP A CA 1
ATOM 585 C C . ASP A 1 76 ? -19.422 15.672 7.801 1 95.12 76 ASP A C 1
ATOM 587 O O . ASP A 1 76 ? -20.422 16.312 8.109 1 95.12 76 ASP A O 1
ATOM 591 N N . PHE A 1 77 ? -18.562 15.297 8.625 1 97.44 77 PHE A N 1
ATOM 592 C CA . PHE A 1 77 ? -18.703 15.602 10.047 1 97.44 77 PHE A CA 1
ATOM 593 C C . PHE A 1 77 ? -17.844 16.797 10.43 1 97.44 77 PHE A C 1
ATOM 595 O O . PHE A 1 77 ? -18 17.359 11.516 1 97.44 77 PHE A O 1
ATOM 602 N N . CYS A 1 78 ? -16.891 17.141 9.609 1 97.81 78 CYS A N 1
ATOM 603 C CA . CYS A 1 78 ? -16.031 18.312 9.789 1 97.81 78 CYS A CA 1
ATOM 604 C C . CYS A 1 78 ? -16.5 19.469 8.945 1 97.81 78 CYS A C 1
ATOM 606 O O . CYS A 1 78 ? -16.094 19.625 7.793 1 97.81 78 CYS A O 1
ATOM 608 N N . THR A 1 79 ? -17.312 20.281 9.539 1 97.62 79 THR A N 1
ATOM 609 C CA . THR A 1 79 ? -17.953 21.375 8.828 1 97.62 79 THR A CA 1
ATOM 610 C C . THR A 1 79 ? -17.578 22.719 9.461 1 97.62 79 THR A C 1
ATOM 612 O O . THR A 1 79 ? -16.938 22.766 10.516 1 97.62 79 THR A O 1
ATOM 615 N N . GLU A 1 80 ? -17.984 23.797 8.734 1 97.44 80 GLU A N 1
ATOM 616 C CA . GLU A 1 80 ? -17.703 25.125 9.266 1 97.44 80 GLU A CA 1
ATOM 617 C C . GLU A 1 80 ? -18.422 25.344 10.594 1 97.44 80 GLU A C 1
ATOM 619 O O . GLU A 1 80 ? -17.984 26.141 11.422 1 97.44 80 GLU A O 1
ATOM 624 N N . ASP A 1 81 ? -19.5 24.625 10.812 1 97.69 81 ASP A N 1
ATOM 625 C CA . ASP A 1 81 ? -20.266 24.75 12.047 1 97.69 81 ASP A CA 1
ATOM 626 C C . ASP A 1 81 ? -19.609 23.953 13.18 1 97.69 81 ASP A C 1
ATOM 628 O O . ASP A 1 81 ? -19.484 24.453 14.305 1 97.69 81 ASP A O 1
ATOM 632 N N . THR A 1 82 ? -19.172 22.719 12.914 1 97.44 82 THR A N 1
ATOM 633 C CA . THR A 1 82 ? -18.594 21.844 13.938 1 97.44 82 THR A CA 1
ATOM 634 C C . THR A 1 82 ? -17.156 22.234 14.227 1 97.44 82 THR A C 1
ATOM 636 O O . THR A 1 82 ? -16.656 22.047 15.336 1 97.44 82 THR A O 1
ATOM 639 N N . CYS A 1 83 ? -16.531 22.734 13.188 1 98.31 83 CYS A N 1
ATOM 640 C CA . CYS A 1 83 ? -15.133 23.109 13.305 1 98.31 83 CYS A CA 1
ATOM 641 C C . CYS A 1 83 ? -14.875 24.469 12.664 1 98.31 83 CYS A C 1
ATOM 643 O O . CYS A 1 83 ? -14.18 24.562 11.656 1 98.31 83 CYS A O 1
ATOM 645 N N . PRO A 1 84 ? -15.305 25.531 13.344 1 98.12 84 PRO A N 1
ATOM 646 C CA . PRO A 1 84 ? -15.211 26.875 12.773 1 98.12 84 PRO A CA 1
ATOM 647 C C . PRO A 1 84 ? -13.773 27.391 12.688 1 98.12 84 PRO A C 1
ATOM 649 O O . PRO A 1 84 ? -13.508 28.375 11.984 1 98.12 84 PRO A O 1
ATOM 652 N N . VAL A 1 85 ? -12.898 26.734 13.453 1 98.25 85 VAL A N 1
ATOM 653 C CA . VAL A 1 85 ? -11.484 27.094 13.422 1 98.25 85 VAL A CA 1
ATOM 654 C C . VAL A 1 85 ? -10.633 25.828 13.281 1 98.25 85 VAL A C 1
ATOM 656 O O . VAL A 1 85 ? -10.922 24.812 13.914 1 98.25 85 VAL A O 1
ATOM 659 N N . MET A 1 86 ? -9.648 25.859 12.414 1 98.62 86 MET A N 1
ATOM 660 C CA . MET A 1 86 ? -8.688 24.766 12.367 1 98.62 86 MET A CA 1
ATOM 661 C C . MET A 1 86 ? -7.863 24.703 13.648 1 98.62 86 MET A C 1
ATOM 663 O O . MET A 1 86 ? -7.078 25.609 13.93 1 98.62 86 MET A O 1
ATOM 667 N N . SER A 1 87 ? -8.016 23.672 14.352 1 98.38 87 SER A N 1
ATOM 668 C CA . SER A 1 87 ? -7.34 23.547 15.633 1 98.38 87 SER A CA 1
ATOM 669 C C . SER A 1 87 ? -7.098 22.094 15.992 1 98.38 87 SER A C 1
ATOM 671 O O . SER A 1 87 ? -7.633 21.188 15.344 1 98.38 87 SER A O 1
ATOM 673 N N . ALA A 1 88 ? -6.199 21.859 16.891 1 98.06 88 ALA A N 1
ATOM 674 C CA . ALA A 1 88 ? -5.988 20.578 17.578 1 98.06 88 ALA A CA 1
ATOM 675 C C . ALA A 1 88 ? -6.223 20.734 19.078 1 98.06 88 ALA A C 1
ATOM 677 O O . ALA A 1 88 ? -5.266 20.844 19.859 1 98.06 88 ALA A O 1
ATOM 678 N N . GLY A 1 89 ? -7.461 20.625 19.469 1 93.31 89 GLY A N 1
ATOM 679 C CA . GLY A 1 89 ? -7.82 20.953 20.828 1 93.31 89 GLY A CA 1
ATOM 680 C C . GLY A 1 89 ? -7.883 22.453 21.078 1 93.31 89 GLY A C 1
ATOM 681 O O . GLY A 1 89 ? -7.738 23.25 20.156 1 93.31 89 GLY A O 1
ATOM 682 N N . PRO A 1 90 ? -8.141 22.781 22.297 1 92.31 90 PRO A N 1
ATOM 683 C CA . PRO A 1 90 ? -8.312 24.188 22.641 1 92.31 90 PRO A CA 1
ATOM 684 C C . PRO A 1 90 ? -6.996 24.969 22.609 1 92.31 90 PRO A C 1
ATOM 686 O O . PRO A 1 90 ? -7 26.188 22.484 1 92.31 90 PRO A O 1
ATOM 689 N N . LYS A 1 91 ? -5.918 24.375 22.641 1 94.12 91 LYS A N 1
ATOM 690 C CA . LYS A 1 91 ? -4.633 25.031 22.859 1 94.12 91 LYS A CA 1
ATOM 691 C C . LYS A 1 91 ? -3.939 25.328 21.547 1 94.12 91 LYS A C 1
ATOM 693 O O . LYS A 1 91 ? -3.113 26.25 21.469 1 94.12 91 LYS A O 1
ATOM 698 N N . TYR A 1 92 ? -4.246 24.594 20.469 1 97 92 TYR A N 1
ATOM 699 C CA . TYR A 1 92 ? -3.49 24.719 19.234 1 97 92 TYR A CA 1
ATOM 700 C C . TYR A 1 92 ? -4.406 25.125 18.078 1 97 92 TYR A C 1
ATOM 702 O O . TYR A 1 92 ? -5.312 24.375 17.703 1 97 92 TYR A O 1
ATOM 710 N N . GLU A 1 93 ? -4.164 26.312 17.609 1 97.88 93 GLU A N 1
ATOM 711 C CA . GLU A 1 93 ? -4.879 26.812 16.438 1 97.88 93 GLU A CA 1
ATOM 712 C C . GLU A 1 93 ? -3.939 27 15.258 1 97.88 93 GLU A C 1
ATOM 714 O O . GLU A 1 93 ? -2.805 27.453 15.422 1 97.88 93 GLU A O 1
ATOM 719 N N . TYR A 1 94 ? -4.441 26.656 14.047 1 97.81 94 TYR A N 1
ATOM 720 C CA . TYR A 1 94 ? -3.611 26.75 12.852 1 97.81 94 TYR A CA 1
ATOM 721 C C . TYR A 1 94 ? -4.199 27.75 11.859 1 97.81 94 TYR A C 1
ATOM 723 O O . TYR A 1 94 ? -5.395 27.688 11.547 1 97.81 94 TYR A O 1
ATOM 731 N N . HIS A 1 95 ? -3.379 28.672 11.43 1 97.5 95 HIS A N 1
ATOM 732 C CA . HIS A 1 95 ? -3.74 29.609 10.37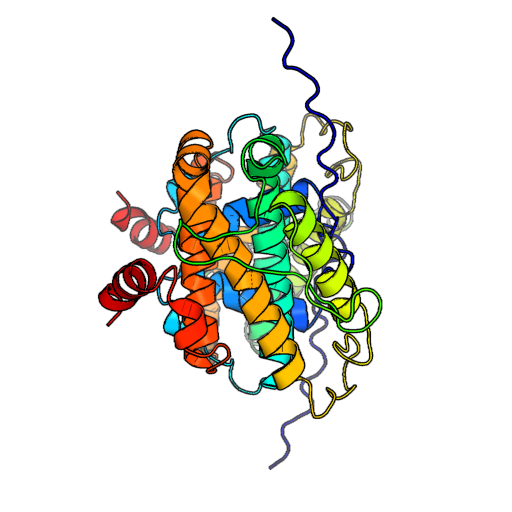5 1 97.5 95 HIS A CA 1
ATOM 733 C C . HIS A 1 95 ? -3.127 29.188 9.039 1 97.5 95 HIS A C 1
ATOM 735 O O . HIS A 1 95 ? -2.143 28.453 9.008 1 97.5 95 HIS A O 1
ATOM 741 N N . TRP A 1 96 ? -3.768 29.625 7.934 1 97.19 96 TRP A N 1
ATOM 742 C CA . TRP A 1 96 ? -3.291 29.203 6.621 1 97.19 96 TRP A CA 1
ATOM 743 C C . TRP A 1 96 ? -2.592 30.359 5.898 1 97.19 96 TRP A C 1
ATOM 745 O O . TRP A 1 96 ? -3.072 31.484 5.914 1 97.19 96 TRP A O 1
ATOM 755 N N . ALA A 1 97 ? -1.454 30.016 5.348 1 95.19 97 ALA A N 1
ATOM 756 C CA . ALA A 1 97 ? -0.745 30.859 4.387 1 95.19 97 ALA A CA 1
ATOM 757 C C . ALA A 1 97 ? 0.051 30.016 3.396 1 95.19 97 ALA A C 1
ATOM 759 O O . ALA A 1 97 ? 0.808 29.125 3.797 1 95.19 97 ALA A O 1
ATOM 760 N N . ASP A 1 98 ? -0.105 30.203 2.119 1 88.12 98 ASP A N 1
ATOM 761 C CA . ASP A 1 98 ? 0.666 29.453 1.128 1 88.12 98 ASP A CA 1
ATOM 762 C C . ASP A 1 98 ? 1.839 30.281 0.61 1 88.12 98 ASP A C 1
ATOM 764 O O . ASP A 1 98 ? 2.65 29.797 -0.178 1 88.12 98 ASP A O 1
ATOM 768 N N . GLY A 1 99 ? 1.957 31.422 1.004 1 85.69 99 GLY A N 1
ATOM 769 C CA . GLY A 1 99 ? 3.066 32.312 0.646 1 85.69 99 GLY A CA 1
ATOM 770 C C . GLY A 1 99 ? 2.932 32.906 -0.741 1 85.69 99 GLY A C 1
ATOM 771 O O . GLY A 1 99 ? 3.746 33.719 -1.146 1 85.69 99 GLY A O 1
ATOM 772 N N . THR A 1 100 ? 1.963 32.438 -1.534 1 87.12 100 THR A N 1
ATOM 773 C CA . THR A 1 100 ? 1.76 32.938 -2.891 1 87.12 100 THR A CA 1
ATOM 774 C C . THR A 1 100 ? 0.424 33.656 -3.006 1 87.12 100 THR A C 1
ATOM 776 O O . THR A 1 100 ? 0.376 34.875 -2.957 1 87.12 100 THR A O 1
ATOM 779 N N . THR A 1 101 ? -0.647 32.906 -2.932 1 85.75 101 THR A N 1
ATOM 780 C CA . THR A 1 101 ? -1.98 33.5 -3.027 1 85.75 101 THR A CA 1
ATOM 781 C C . THR A 1 101 ? -2.387 34.125 -1.704 1 85.75 101 THR A C 1
ATOM 783 O O . THR A 1 101 ? -2.963 35.219 -1.687 1 85.75 101 THR A O 1
ATOM 786 N N . ILE A 1 102 ? -2.16 33.438 -0.662 1 89.5 102 ILE A N 1
ATOM 787 C CA . ILE A 1 102 ? -2.404 33.938 0.691 1 89.5 102 ILE A CA 1
ATOM 788 C C . ILE A 1 102 ? -1.074 34.125 1.412 1 89.5 102 ILE A C 1
ATOM 790 O O . ILE A 1 102 ? -0.492 33.188 1.944 1 89.5 102 ILE A O 1
ATOM 794 N N . LYS A 1 103 ? -0.622 35.312 1.479 1 89.44 103 LYS A N 1
ATOM 795 C CA . LYS A 1 103 ? 0.714 35.625 1.975 1 89.44 103 LYS A CA 1
ATOM 796 C C . LYS A 1 103 ? 0.713 35.781 3.492 1 89.44 103 LYS A C 1
ATOM 798 O O . LYS A 1 103 ? 1.675 35.406 4.164 1 89.44 103 LYS A O 1
ATOM 803 N N . LYS A 1 104 ? -0.393 36.406 3.982 1 93.38 104 LYS A N 1
ATOM 804 C CA . LYS A 1 104 ? -0.544 36.531 5.426 1 93.38 104 LYS A CA 1
ATOM 805 C C . LYS A 1 104 ? -1.451 35.469 6 1 93.38 104 LYS A C 1
ATOM 807 O O . LYS A 1 104 ? -2.506 35.156 5.438 1 93.38 104 LYS A O 1
ATOM 812 N N . PRO A 1 105 ? -0.995 34.844 7.07 1 95.06 105 PRO A N 1
ATOM 813 C CA . PRO A 1 105 ? -1.809 33.781 7.668 1 95.06 105 PRO A CA 1
ATOM 814 C C . PRO A 1 105 ? -3.236 34.219 7.965 1 95.06 105 PRO A C 1
ATOM 816 O O . PRO A 1 105 ? -3.447 35.312 8.508 1 95.06 105 PRO A O 1
ATOM 819 N N . ILE A 1 106 ? -4.168 33.469 7.602 1 96.56 106 ILE A N 1
ATOM 820 C CA . ILE A 1 106 ? -5.57 33.781 7.844 1 96.56 106 ILE A CA 1
ATOM 821 C C . ILE A 1 106 ? -6.199 32.719 8.727 1 96.56 106 ILE A C 1
ATOM 823 O O . ILE A 1 106 ? -5.871 31.531 8.609 1 96.56 106 ILE A O 1
ATOM 827 N N . LYS A 1 107 ? -7.016 33.188 9.578 1 97.06 107 LYS A N 1
ATOM 828 C CA . LYS A 1 107 ? -7.863 32.281 10.336 1 97.06 107 LYS A CA 1
ATOM 829 C C . LYS A 1 107 ? -8.961 31.688 9.461 1 97.06 107 LYS A C 1
ATOM 831 O O . LYS A 1 107 ? -9.562 32.406 8.656 1 97.06 107 LYS A O 1
ATOM 836 N N . CYS A 1 108 ? -9.172 30.391 9.477 1 97 108 CYS A N 1
ATOM 837 C CA . CYS A 1 108 ? -10.219 29.75 8.68 1 97 108 CYS A CA 1
ATOM 838 C C . CYS A 1 108 ? -10.711 28.469 9.352 1 97 108 CYS A C 1
ATOM 840 O O . CYS A 1 108 ? -10.109 28 10.32 1 97 108 CYS A O 1
ATOM 842 N N . SER A 1 109 ? -11.852 28.031 8.938 1 98.44 109 SER A N 1
ATOM 843 C CA . SER A 1 109 ? -12.422 26.797 9.461 1 98.44 109 SER A CA 1
ATOM 844 C C . SER A 1 109 ? -11.555 25.594 9.109 1 98.44 109 SER A C 1
ATOM 846 O O . SER A 1 109 ? -10.695 25.672 8.234 1 98.44 109 SER A O 1
ATOM 848 N N . ALA A 1 110 ? -11.75 24.469 9.844 1 98.44 110 ALA A N 1
ATOM 849 C CA . ALA A 1 110 ? -10.961 23.266 9.602 1 98.44 110 ALA A CA 1
ATOM 850 C C . ALA A 1 110 ? -11.18 22.75 8.18 1 98.44 110 ALA A C 1
ATOM 852 O O . ALA A 1 110 ? -10.211 22.453 7.465 1 98.44 110 ALA A O 1
ATOM 853 N N . PRO A 1 111 ? -12.453 22.656 7.707 1 98.31 111 PRO A N 1
ATOM 854 C CA . PRO A 1 111 ? -12.633 22.172 6.336 1 98.31 111 PRO A CA 1
ATOM 855 C C . PRO A 1 111 ? -11.984 23.078 5.301 1 98.31 111 PRO A C 1
ATOM 857 O O . PRO A 1 111 ? -11.43 22.609 4.309 1 98.31 111 PRO A O 1
ATOM 860 N N . GLU A 1 112 ? -12.016 24.344 5.508 1 97.5 112 GLU A N 1
ATOM 861 C CA . GLU A 1 112 ? -11.375 25.281 4.598 1 97.5 112 GLU A CA 1
ATOM 862 C C . GLU A 1 112 ? -9.859 25.141 4.621 1 97.5 112 GLU A C 1
ATOM 864 O O . GLU A 1 112 ? -9.211 25.125 3.57 1 97.5 112 GLU A O 1
ATOM 869 N N . TYR A 1 113 ? -9.344 25.125 5.809 1 98.06 113 TYR A N 1
ATOM 870 C CA . TYR A 1 113 ? -7.906 24.938 5.977 1 98.06 113 TYR A CA 1
ATOM 871 C C . TYR A 1 113 ? -7.43 23.688 5.262 1 98.06 113 TYR A C 1
ATOM 873 O O . TYR A 1 113 ? -6.445 23.719 4.52 1 98.06 113 TYR A O 1
ATOM 881 N N . ILE A 1 114 ? -8.117 22.594 5.496 1 98.06 114 ILE A N 1
ATOM 882 C CA . ILE A 1 114 ? -7.699 21.312 4.973 1 98.06 114 ILE A CA 1
ATOM 883 C C . ILE A 1 114 ? -7.84 21.297 3.451 1 98.06 114 ILE A C 1
ATOM 885 O O . ILE A 1 114 ? -6.992 20.75 2.746 1 98.06 114 ILE A O 1
ATOM 889 N N . ASP A 1 115 ? -8.82 21.953 2.979 1 96.12 115 ASP A N 1
ATOM 890 C CA . ASP A 1 115 ? -8.969 22.094 1.533 1 96.12 115 ASP A CA 1
ATOM 891 C C . ASP A 1 115 ? -7.793 22.859 0.932 1 96.12 115 ASP A C 1
ATOM 893 O O . ASP A 1 115 ? -7.219 22.438 -0.074 1 96.12 115 ASP A O 1
ATOM 897 N N . TYR A 1 116 ? -7.527 23.984 1.512 1 96.38 116 TYR A N 1
ATOM 898 C CA . TYR A 1 116 ? -6.375 24.766 1.063 1 96.38 116 TYR A CA 1
ATOM 899 C C . TYR A 1 116 ? -5.105 23.922 1.087 1 96.38 116 TYR A C 1
ATOM 901 O O . TYR A 1 116 ? -4.344 23.906 0.118 1 96.38 116 TYR A O 1
ATOM 909 N N . LEU A 1 117 ? -4.922 23.266 2.127 1 97.5 117 LEU A N 1
ATOM 910 C CA . LEU A 1 117 ? -3.709 22.484 2.334 1 97.5 117 LEU A CA 1
ATOM 911 C C . LEU A 1 117 ? -3.598 21.359 1.297 1 97.5 117 LEU A C 1
ATOM 913 O O . LEU A 1 117 ? -2.553 21.203 0.66 1 97.5 117 LEU A O 1
ATOM 917 N N . MET A 1 118 ? -4.648 20.594 1.155 1 95.81 118 MET A N 1
ATOM 918 C CA . MET A 1 118 ? -4.625 19.453 0.235 1 95.81 118 MET A CA 1
ATOM 919 C C . MET A 1 118 ? -4.371 19.922 -1.194 1 95.81 118 MET A C 1
ATOM 921 O O . MET A 1 118 ? -3.607 19.297 -1.931 1 95.81 118 MET A O 1
ATOM 925 N N . THR A 1 119 ? -4.977 21.016 -1.549 1 94.44 119 THR A N 1
ATOM 926 C CA . THR A 1 119 ? -4.762 21.578 -2.873 1 94.44 119 THR A CA 1
ATOM 927 C C . THR A 1 119 ? -3.312 22.031 -3.033 1 94.44 119 THR A C 1
ATOM 929 O O . THR A 1 119 ? -2.676 21.75 -4.051 1 94.44 119 THR A O 1
ATOM 932 N N . TRP A 1 120 ? -2.879 22.703 -2.076 1 95.75 120 TRP A N 1
ATOM 933 C CA . TRP A 1 120 ? -1.512 23.219 -2.102 1 95.75 120 TRP A CA 1
ATOM 934 C C . TRP A 1 120 ? -0.506 22.078 -2.189 1 95.75 120 TRP A C 1
ATOM 936 O O . TRP A 1 120 ? 0.439 22.125 -2.98 1 95.75 120 TRP A O 1
ATOM 946 N N . VAL A 1 121 ? -0.648 21.062 -1.366 1 96.75 121 VAL A N 1
ATOM 947 C CA . VAL A 1 121 ? 0.267 19.938 -1.373 1 96.75 121 VAL A CA 1
ATOM 948 C C . VAL A 1 121 ? 0.214 19.234 -2.73 1 96.75 121 VAL A C 1
ATOM 950 O O . VAL A 1 121 ? 1.252 18.875 -3.293 1 96.75 121 VAL A O 1
ATOM 953 N N . GLN A 1 122 ? -0.958 19.031 -3.236 1 94.06 122 GLN A N 1
ATOM 954 C CA . GLN A 1 122 ? -1.103 18.438 -4.559 1 94.06 122 GLN A CA 1
ATOM 955 C C . GLN A 1 122 ? -0.304 19.219 -5.602 1 94.06 122 GLN A C 1
ATOM 957 O O . GLN A 1 122 ? 0.36 18.609 -6.453 1 94.06 122 GLN A O 1
ATOM 962 N N . ASP A 1 123 ? -0.446 20.453 -5.52 1 93.5 123 ASP A N 1
ATOM 963 C CA . ASP A 1 123 ? 0.283 21.281 -6.465 1 93.5 123 ASP A CA 1
ATOM 964 C C . ASP A 1 123 ? 1.789 21.062 -6.348 1 93.5 123 ASP A C 1
ATOM 966 O O . ASP A 1 123 ? 2.494 21 -7.355 1 93.5 123 ASP A O 1
ATOM 970 N N . GLN A 1 124 ? 2.311 21.016 -5.121 1 95.56 124 GLN A N 1
ATOM 971 C CA . GLN A 1 124 ? 3.73 20.75 -4.91 1 95.56 124 GLN A CA 1
ATOM 972 C C . GLN A 1 124 ? 4.141 19.406 -5.5 1 95.56 124 GLN A C 1
ATOM 974 O O . GLN A 1 124 ? 5.16 19.297 -6.184 1 95.56 124 GLN A O 1
ATOM 979 N N . LEU A 1 125 ? 3.342 18.391 -5.246 1 94.56 125 LEU A N 1
ATOM 980 C CA . LEU A 1 125 ? 3.654 17.031 -5.676 1 94.56 125 LEU A CA 1
ATOM 981 C C . LEU A 1 125 ? 3.621 16.922 -7.195 1 94.56 125 LEU A C 1
ATOM 983 O O . LEU A 1 125 ? 4.367 16.125 -7.781 1 94.56 125 LEU A O 1
ATOM 987 N N . ASP A 1 126 ? 2.814 17.719 -7.789 1 92.44 126 ASP A N 1
ATOM 988 C CA . ASP A 1 126 ? 2.658 17.688 -9.242 1 92.44 126 ASP A CA 1
ATOM 989 C C . ASP A 1 126 ? 3.77 18.484 -9.93 1 92.44 126 ASP A C 1
ATOM 991 O O . ASP A 1 126 ? 3.955 18.359 -11.148 1 92.44 126 ASP A O 1
ATOM 995 N N . GLU A 1 127 ? 4.426 19.266 -9.242 1 93.75 127 GLU A N 1
ATOM 996 C CA . GLU A 1 127 ? 5.5 20.062 -9.82 1 93.75 127 GLU A CA 1
ATOM 997 C C . GLU A 1 127 ? 6.75 19.219 -10.062 1 93.75 127 GLU A C 1
ATOM 999 O O . GLU A 1 127 ? 7.48 18.906 -9.117 1 93.75 127 GLU A O 1
ATOM 1004 N N . GLU A 1 128 ? 7.133 18.953 -11.25 1 92.69 128 GLU A N 1
ATOM 1005 C CA . GLU A 1 128 ? 8.203 18.047 -11.648 1 92.69 128 GLU A CA 1
ATOM 1006 C C . GLU A 1 128 ? 9.562 18.562 -11.195 1 92.69 128 GLU A C 1
ATOM 1008 O O . GLU A 1 128 ? 10.492 17.781 -10.984 1 92.69 128 GLU A O 1
ATOM 1013 N N . THR A 1 129 ? 9.664 19.766 -11.031 1 94.88 129 THR A N 1
ATOM 1014 C CA . THR A 1 129 ? 10.938 20.328 -10.594 1 94.88 129 THR A CA 1
ATOM 1015 C C . THR A 1 129 ? 11.156 20.078 -9.109 1 94.88 129 THR A C 1
ATOM 1017 O O . THR A 1 129 ? 12.289 20.078 -8.633 1 94.88 129 THR A O 1
ATOM 1020 N N . LEU A 1 130 ? 10.117 19.875 -8.375 1 95.31 130 LEU A N 1
ATOM 1021 C CA . LEU A 1 130 ? 10.195 19.609 -6.941 1 95.31 130 LEU A CA 1
ATOM 1022 C C . LEU A 1 130 ? 10.172 18.109 -6.66 1 95.31 130 LEU A C 1
ATOM 1024 O O . LEU A 1 130 ? 10.984 17.609 -5.887 1 95.31 130 LEU A O 1
ATOM 1028 N N . PHE A 1 131 ? 9.281 17.438 -7.379 1 94.5 131 PHE A N 1
ATOM 1029 C CA . PHE A 1 131 ? 9.133 15.992 -7.262 1 94.5 131 PHE A CA 1
ATOM 1030 C C . PHE A 1 131 ? 9.328 15.312 -8.609 1 94.5 131 PHE A C 1
ATOM 1032 O O . PHE A 1 131 ? 8.359 14.938 -9.273 1 94.5 131 PHE A O 1
ATOM 1039 N N . PRO A 1 132 ? 10.508 15.078 -8.922 1 91.81 132 PRO A N 1
ATOM 1040 C CA . PRO A 1 132 ? 10.758 14.5 -10.242 1 91.81 132 PRO A CA 1
ATOM 1041 C C . PRO A 1 132 ? 10.266 13.062 -10.359 1 91.81 132 PRO A C 1
ATOM 1043 O O . PRO A 1 132 ? 10.469 12.25 -9.453 1 91.81 132 PRO A O 1
ATOM 1046 N N . SER A 1 133 ? 9.625 12.758 -11.406 1 81.19 133 SER A N 1
ATOM 1047 C CA . SER A 1 133 ? 9.102 11.414 -11.648 1 81.19 133 SER A CA 1
ATOM 1048 C C . SER A 1 133 ? 9.977 10.648 -12.625 1 81.19 133 SER A C 1
ATOM 1050 O O . SER A 1 133 ? 9.93 9.414 -12.672 1 81.19 133 SER A O 1
ATOM 1052 N N . LYS A 1 134 ? 10.68 11.344 -13.406 1 80.88 134 LYS A N 1
ATOM 1053 C CA . LYS A 1 134 ? 11.516 10.711 -14.43 1 80.88 134 LYS A CA 1
ATOM 1054 C C . LYS A 1 134 ? 12.82 10.203 -13.828 1 80.88 134 LYS A C 1
ATOM 1056 O O . LYS A 1 134 ? 13.398 10.852 -12.953 1 80.88 134 LYS A O 1
ATOM 1061 N N . ILE A 1 135 ? 13.242 9.086 -14.344 1 73.94 135 ILE A N 1
ATOM 1062 C CA . ILE A 1 135 ? 14.469 8.453 -13.867 1 73.94 135 ILE A CA 1
ATOM 1063 C C . ILE A 1 135 ? 15.672 9.336 -14.211 1 73.94 135 ILE A C 1
ATOM 1065 O O . ILE A 1 135 ? 15.75 9.883 -15.312 1 73.94 135 ILE A O 1
ATOM 1069 N N . GLY A 1 136 ? 16.516 9.555 -13.289 1 81 136 GLY A N 1
ATOM 1070 C CA . GLY A 1 136 ? 17.766 10.242 -13.547 1 81 136 GLY A CA 1
ATOM 1071 C C . GLY A 1 136 ? 17.688 11.734 -13.289 1 81 136 GLY A C 1
ATOM 1072 O O . GLY A 1 136 ? 18.719 12.43 -13.312 1 81 136 GLY A O 1
ATOM 1073 N N . VAL A 1 137 ? 16.547 12.312 -13.219 1 90.56 137 VAL A N 1
ATOM 1074 C CA . VAL A 1 137 ? 16.422 13.734 -12.906 1 90.56 137 VAL A CA 1
ATOM 1075 C C . VAL A 1 137 ? 16.672 13.961 -11.422 1 90.56 137 VAL A C 1
ATOM 1077 O O . VAL A 1 137 ? 16.031 13.328 -10.57 1 90.56 137 VAL A O 1
ATOM 1080 N N . PRO A 1 138 ? 17.594 14.82 -11.133 1 93.5 138 PRO A N 1
ATOM 1081 C CA . PRO A 1 138 ? 17.938 15.031 -9.727 1 93.5 138 PRO A CA 1
ATOM 1082 C C . PRO A 1 138 ? 16.891 15.852 -8.977 1 93.5 138 PRO A C 1
ATOM 1084 O O . PRO A 1 138 ? 16.172 16.656 -9.594 1 93.5 138 PRO A O 1
ATOM 1087 N N . PHE A 1 139 ? 16.844 15.641 -7.719 1 96.12 139 PHE A N 1
ATOM 1088 C CA . PHE A 1 139 ? 16.016 16.469 -6.848 1 96.12 139 PHE A CA 1
ATOM 1089 C C . PHE A 1 139 ? 16.656 17.844 -6.648 1 96.12 139 PHE A C 1
ATOM 1091 O O . PHE A 1 139 ? 17.875 17.984 -6.707 1 96.12 139 PHE A O 1
ATOM 1098 N N . PRO A 1 140 ? 15.758 18.859 -6.488 1 97.06 140 PRO A N 1
ATOM 1099 C CA . PRO A 1 140 ? 16.344 20.172 -6.176 1 97.06 140 PRO A CA 1
ATOM 1100 C C . PRO A 1 140 ? 17.047 20.203 -4.82 1 97.06 140 PRO A C 1
ATOM 1102 O O . PRO A 1 140 ? 16.766 19.359 -3.959 1 97.06 140 PRO A O 1
ATOM 1105 N N . LYS A 1 141 ? 17.922 21.188 -4.578 1 96.88 141 LYS A N 1
ATOM 1106 C CA . LYS A 1 141 ? 18.75 21.281 -3.379 1 96.88 141 LYS A CA 1
ATOM 1107 C C . LYS A 1 141 ? 17.891 21.5 -2.135 1 96.88 141 LYS A C 1
ATOM 1109 O O . LYS A 1 141 ? 18.266 21.078 -1.038 1 96.88 141 LYS A O 1
ATOM 1114 N N . ASN A 1 142 ? 16.828 22.156 -2.32 1 97.25 142 ASN A N 1
ATOM 1115 C CA . ASN A 1 142 ? 16 22.484 -1.162 1 97.25 142 ASN A CA 1
ATOM 1116 C C . ASN A 1 142 ? 14.867 21.484 -0.978 1 97.25 142 ASN A C 1
ATOM 1118 O O . ASN A 1 142 ? 13.875 21.781 -0.296 1 97.25 142 ASN A O 1
ATOM 1122 N N . PHE A 1 143 ? 14.977 20.312 -1.542 1 98 143 PHE A N 1
ATOM 1123 C CA . PHE A 1 143 ? 13.891 19.344 -1.548 1 98 143 PHE A CA 1
ATOM 1124 C C . PHE A 1 143 ? 13.484 18.969 -0.125 1 98 143 PHE A C 1
ATOM 1126 O O . PHE A 1 143 ? 12.297 18.953 0.205 1 98 143 PHE A O 1
ATOM 1133 N N . ILE A 1 144 ? 14.445 18.672 0.676 1 98.19 144 ILE A N 1
ATOM 1134 C CA . ILE A 1 144 ? 14.164 18.219 2.033 1 98.19 144 ILE A CA 1
ATOM 1135 C C . ILE A 1 144 ? 13.406 19.312 2.795 1 98.19 144 ILE A C 1
ATOM 1137 O O . ILE A 1 144 ? 12.484 19 3.559 1 98.19 144 ILE A O 1
ATOM 1141 N N . ALA A 1 145 ? 13.75 20.531 2.564 1 97.75 145 ALA A N 1
ATOM 1142 C CA . ALA A 1 145 ? 13.047 21.625 3.215 1 97.75 145 ALA A CA 1
ATOM 1143 C C . ALA A 1 145 ? 11.586 21.672 2.779 1 97.75 145 ALA A C 1
ATOM 1145 O O . ALA A 1 145 ? 10.695 21.922 3.594 1 97.75 145 ALA A O 1
ATOM 1146 N N . VAL A 1 146 ? 11.344 21.469 1.514 1 97.38 146 VAL A N 1
ATOM 1147 C CA . VAL A 1 146 ? 9.992 21.453 0.975 1 97.38 146 VAL A CA 1
ATOM 1148 C C . VAL A 1 146 ? 9.203 20.297 1.591 1 97.38 146 VAL A C 1
ATOM 1150 O O . VAL A 1 146 ? 8.07 20.469 2.041 1 97.38 146 VAL A O 1
ATOM 1153 N N . ALA A 1 147 ? 9.867 19.141 1.625 1 98.31 147 ALA A N 1
ATOM 1154 C CA . ALA A 1 147 ? 9.227 17.953 2.197 1 98.31 147 ALA A CA 1
ATOM 1155 C C . ALA A 1 147 ? 8.898 18.172 3.67 1 98.31 147 ALA A C 1
ATOM 1157 O O . ALA A 1 147 ? 7.812 17.797 4.129 1 98.31 147 ALA A O 1
ATOM 1158 N N . LYS A 1 148 ? 9.75 18.75 4.406 1 98.56 148 LYS A N 1
ATOM 1159 C CA . LYS A 1 148 ? 9.531 19.047 5.82 1 98.56 148 LYS A CA 1
ATOM 1160 C C . LYS A 1 148 ? 8.305 19.922 6.016 1 98.56 148 LYS A C 1
ATOM 1162 O O . LYS A 1 148 ? 7.484 19.672 6.902 1 98.56 148 LYS A O 1
ATOM 1167 N N . THR A 1 149 ? 8.188 20.906 5.172 1 97.69 149 THR A N 1
ATOM 1168 C CA . THR A 1 149 ? 7.047 21.812 5.262 1 97.69 149 THR A CA 1
ATOM 1169 C C . THR A 1 149 ? 5.742 21.078 4.98 1 97.69 149 THR A C 1
ATOM 1171 O O . THR A 1 149 ? 4.754 21.25 5.703 1 97.69 149 THR A O 1
ATOM 1174 N N . ILE A 1 150 ? 5.777 20.25 3.982 1 98.19 150 ILE A N 1
ATOM 1175 C CA . ILE A 1 150 ? 4.602 19.484 3.598 1 98.19 150 ILE A CA 1
ATOM 1176 C C . ILE A 1 150 ? 4.184 18.578 4.746 1 98.19 150 ILE A C 1
ATOM 1178 O O . ILE A 1 150 ? 3.02 18.562 5.152 1 98.19 150 ILE A O 1
ATOM 1182 N N . LEU A 1 151 ? 5.148 17.859 5.273 1 98.75 151 LEU A N 1
ATOM 1183 C CA . LEU A 1 151 ? 4.867 16.859 6.309 1 98.75 151 LEU A CA 1
ATOM 1184 C C . LEU A 1 151 ? 4.402 17.547 7.594 1 98.75 151 LEU A C 1
ATOM 1186 O O . LEU A 1 151 ? 3.504 17.031 8.273 1 98.75 151 LEU A O 1
ATOM 1190 N N . LYS A 1 152 ? 4.969 18.641 7.879 1 98.44 152 LYS A N 1
ATOM 1191 C CA . LYS A 1 152 ? 4.551 19.422 9.039 1 98.44 152 LYS A CA 1
ATOM 1192 C C . LYS A 1 152 ? 3.082 19.812 8.938 1 98.44 152 LYS A C 1
ATOM 1194 O O . LYS A 1 152 ? 2.328 19.672 9.906 1 98.44 152 LYS A O 1
ATOM 1199 N N . ARG A 1 153 ? 2.744 20.297 7.816 1 98.44 153 ARG A N 1
ATOM 1200 C CA . ARG A 1 153 ? 1.376 20.75 7.625 1 98.44 153 ARG A CA 1
ATOM 1201 C C . ARG A 1 153 ? 0.401 19.578 7.57 1 98.44 153 ARG A C 1
ATOM 1203 O O . ARG A 1 153 ? -0.721 19.672 8.07 1 98.44 153 ARG A O 1
ATOM 1210 N N . LEU A 1 154 ? 0.857 18.5 6.996 1 98.69 154 LEU A N 1
ATOM 1211 C CA . LEU A 1 154 ? 0.027 17.297 6.973 1 98.69 154 LEU A CA 1
ATOM 1212 C C . LEU A 1 154 ? -0.224 16.781 8.391 1 98.69 154 LEU A C 1
ATOM 1214 O O . LEU A 1 154 ? -1.316 16.312 8.695 1 98.69 154 LEU A O 1
ATOM 1218 N N . PHE A 1 155 ? 0.725 16.891 9.242 1 98.81 155 PHE A N 1
ATOM 1219 C CA . PHE A 1 155 ? 0.588 16.484 10.633 1 98.81 155 PHE A CA 1
ATOM 1220 C C . PHE A 1 155 ? -0.583 17.188 11.297 1 98.81 155 PHE A C 1
ATOM 1222 O O . PHE A 1 155 ? -1.269 16.609 12.141 1 98.81 155 PHE A O 1
ATOM 1229 N N . ARG A 1 156 ? -0.812 18.391 10.938 1 98.75 156 ARG A N 1
ATOM 1230 C CA . ARG A 1 156 ? -1.866 19.188 11.555 1 98.75 156 ARG A CA 1
ATOM 1231 C C . ARG A 1 156 ? -3.238 18.562 11.305 1 98.75 156 ARG A C 1
ATOM 1233 O O . ARG A 1 156 ? -4.145 18.703 12.125 1 98.75 156 ARG A O 1
ATOM 1240 N N . VAL A 1 157 ? -3.334 17.891 10.18 1 98.62 157 VAL A N 1
ATOM 1241 C CA . VAL A 1 157 ? -4.59 17.203 9.875 1 98.62 157 VAL A CA 1
ATOM 1242 C C . VAL A 1 157 ? -4.797 16.047 10.836 1 98.62 157 VAL A C 1
ATOM 1244 O O . VAL A 1 157 ? -5.883 15.867 11.391 1 98.62 157 VAL A O 1
ATOM 1247 N N . TYR A 1 158 ? -3.729 15.258 11.078 1 98.62 158 TYR A N 1
ATOM 1248 C CA . TYR A 1 158 ? -3.797 14.203 12.086 1 98.62 158 TYR A CA 1
ATOM 1249 C C . TYR A 1 158 ? -4.219 14.758 13.438 1 98.62 158 TYR A C 1
ATOM 1251 O O . TYR A 1 158 ? -5.105 14.203 14.094 1 98.62 158 TYR A O 1
ATOM 1259 N N . ALA A 1 159 ? -3.562 15.82 13.789 1 98.75 159 ALA A N 1
ATOM 1260 C CA . ALA A 1 159 ? -3.834 16.422 15.094 1 98.75 159 ALA A CA 1
ATOM 1261 C C . ALA A 1 159 ? -5.297 16.828 15.211 1 98.75 159 ALA A C 1
ATOM 1263 O O . ALA A 1 159 ? -5.941 16.578 16.234 1 98.75 159 ALA A O 1
ATOM 1264 N N . HIS A 1 160 ? -5.84 17.438 14.148 1 98.75 160 HIS A N 1
ATOM 1265 C CA . HIS A 1 160 ? -7.238 17.859 14.148 1 98.75 160 HIS A CA 1
ATOM 1266 C C . HIS A 1 160 ? -8.172 16.656 14.266 1 98.75 160 HIS A C 1
ATOM 1268 O O . HIS A 1 160 ? -9.125 16.672 15.047 1 98.75 160 HIS A O 1
ATOM 1274 N N . ILE A 1 161 ? -7.875 15.633 13.578 1 98.44 161 ILE A N 1
ATOM 1275 C CA . ILE A 1 161 ? -8.727 14.445 13.562 1 98.44 161 ILE A CA 1
ATOM 1276 C C . ILE A 1 161 ? -8.75 13.812 14.945 1 98.44 161 ILE A C 1
ATOM 1278 O O . ILE A 1 161 ? -9.828 13.523 15.484 1 98.44 161 ILE A O 1
ATOM 1282 N N . TYR A 1 162 ? -7.625 13.633 15.562 1 98.25 162 TYR A N 1
ATOM 1283 C CA . TYR A 1 162 ? -7.551 12.977 16.859 1 98.25 162 TYR A CA 1
ATOM 1284 C C . TYR A 1 162 ? -8.281 13.789 17.938 1 98.25 162 TYR A C 1
ATOM 1286 O O . TYR A 1 162 ? -8.953 13.227 18.797 1 98.25 162 TYR A O 1
ATOM 1294 N N . HIS A 1 163 ? -8.172 15.062 17.812 1 98 163 HIS A N 1
ATOM 1295 C CA . HIS A 1 163 ? -8.727 15.914 18.875 1 98 163 HIS A CA 1
ATOM 1296 C C . HIS A 1 163 ? -10.219 16.141 18.672 1 98 163 HIS A C 1
ATOM 1298 O O . HIS A 1 163 ? -10.984 16.156 19.641 1 98 163 HIS A O 1
ATOM 1304 N N . GLN A 1 164 ? -10.664 16.297 17.422 1 97.94 164 GLN A N 1
ATOM 1305 C CA . GLN A 1 164 ? -12.023 16.797 17.219 1 97.94 164 GLN A CA 1
ATOM 1306 C C . GLN A 1 164 ? -12.93 15.688 16.688 1 97.94 164 GLN A C 1
ATOM 1308 O O . GLN A 1 164 ? -14.148 15.758 16.812 1 97.94 164 GLN A O 1
ATOM 1313 N N . HIS A 1 165 ? -12.305 14.703 16.062 1 98 165 HIS A N 1
ATOM 1314 C CA . HIS A 1 165 ? -13.172 13.789 15.312 1 98 165 HIS A CA 1
ATOM 1315 C C . HIS A 1 165 ? -12.867 12.336 15.656 1 98 165 HIS A C 1
ATOM 1317 O O . HIS A 1 165 ? -13.258 11.43 14.922 1 98 165 HIS A O 1
ATOM 1323 N N . PHE A 1 166 ? -12.203 12.07 16.75 1 96.81 166 PHE A N 1
ATOM 1324 C CA . PHE A 1 166 ? -11.797 10.711 17.062 1 96.81 166 PHE A CA 1
ATOM 1325 C C . PHE A 1 166 ? -13.016 9.82 17.281 1 96.81 166 PHE A C 1
ATOM 1327 O O . PHE A 1 166 ? -13.023 8.656 16.859 1 96.81 166 PHE A O 1
ATOM 1334 N N . ASN A 1 167 ? -14.023 10.344 18 1 97.12 167 ASN A N 1
ATOM 1335 C CA . ASN A 1 167 ? -15.234 9.555 18.219 1 97.12 167 ASN A CA 1
ATOM 1336 C C . ASN A 1 167 ? -15.914 9.188 16.906 1 97.12 167 ASN A C 1
ATOM 1338 O O . ASN A 1 167 ? -16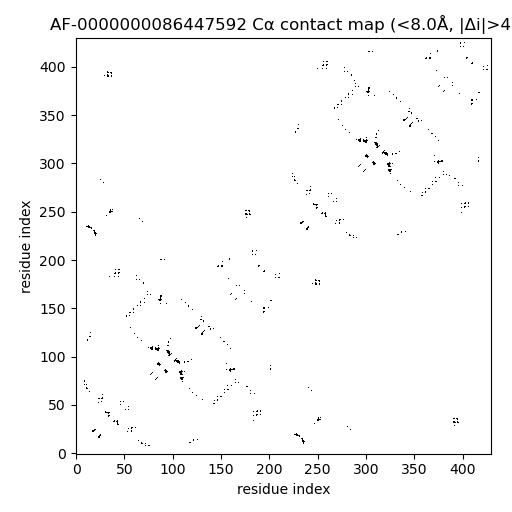.453 8.094 16.766 1 97.12 167 ASN A O 1
ATOM 1342 N N . THR A 1 168 ? -15.867 10.133 15.992 1 97 168 THR A N 1
ATOM 1343 C CA . THR A 1 168 ? -16.422 9.867 14.664 1 97 168 THR A CA 1
ATOM 1344 C C . THR A 1 168 ? -15.633 8.758 13.969 1 97 168 THR A C 1
ATOM 1346 O O . THR A 1 168 ? -16.219 7.863 13.359 1 97 168 THR A O 1
ATOM 1349 N N . VAL A 1 169 ? -14.359 8.805 14.078 1 95.12 169 VAL A N 1
ATOM 1350 C CA . VAL A 1 169 ? -13.477 7.793 13.5 1 95.12 169 VAL A CA 1
ATOM 1351 C C . VAL A 1 169 ? -13.812 6.422 14.07 1 95.12 169 VAL A C 1
ATOM 1353 O O . VAL A 1 169 ? -13.891 5.434 13.336 1 95.12 169 VAL A O 1
ATOM 1356 N N . ILE A 1 170 ? -14 6.371 15.367 1 93.38 170 ILE A N 1
ATOM 1357 C CA . ILE A 1 170 ? -14.352 5.129 16.047 1 93.38 170 ILE A CA 1
ATOM 1358 C C . ILE A 1 170 ? -15.695 4.617 15.508 1 93.38 170 ILE A C 1
ATOM 1360 O O . ILE A 1 170 ? -15.82 3.441 15.156 1 93.38 170 ILE A O 1
ATOM 1364 N N . SER A 1 171 ? -16.672 5.516 15.414 1 94.94 171 SER A N 1
ATOM 1365 C CA . SER A 1 171 ? -18 5.145 14.961 1 94.94 171 SER A CA 1
ATOM 1366 C C . SER A 1 171 ? -17.969 4.598 13.539 1 94.94 171 SER A C 1
ATOM 1368 O O . SER A 1 171 ? -18.75 3.713 13.188 1 94.94 171 SER A O 1
ATOM 1370 N N . LEU A 1 172 ? -17.062 5.117 12.797 1 89.88 172 LEU A N 1
ATOM 1371 C CA . LEU A 1 172 ? -16.953 4.711 11.398 1 89.88 172 LEU A CA 1
ATOM 1372 C C . LEU A 1 172 ? -16.047 3.492 11.258 1 89.88 172 LEU A C 1
ATOM 1374 O O . LEU A 1 172 ? -15.789 3.025 10.148 1 89.88 172 LEU A O 1
ATOM 1378 N N . GLU A 1 173 ? -15.453 2.992 12.406 1 85.75 173 GLU A N 1
ATOM 1379 C CA . GLU A 1 173 ? -14.586 1.82 12.469 1 85.75 173 GLU A CA 1
ATOM 1380 C C . GLU A 1 173 ? -13.305 2.041 11.672 1 85.75 173 GLU A C 1
ATOM 1382 O O . GLU A 1 173 ? -12.852 1.145 10.953 1 85.75 173 GLU A O 1
ATOM 1387 N N . GLU A 1 174 ? -12.805 3.27 11.719 1 87.56 174 GLU A N 1
ATOM 1388 C CA . GLU A 1 174 ? -11.602 3.65 10.992 1 87.56 174 GLU A CA 1
ATOM 1389 C C . GLU A 1 174 ? -10.43 3.873 11.945 1 87.56 174 GLU A C 1
ATOM 1391 O O . GLU A 1 174 ? -9.383 4.395 11.547 1 87.56 174 GLU A O 1
ATOM 1396 N N . GLU A 1 175 ? -10.578 3.449 13.125 1 89.75 175 GLU A N 1
ATOM 1397 C CA . GLU A 1 175 ? -9.586 3.736 14.156 1 89.75 175 GLU A CA 1
ATOM 1398 C C . GLU A 1 175 ? -8.273 3.01 13.867 1 89.75 175 GLU A C 1
ATOM 1400 O O . GLU A 1 175 ? -7.191 3.588 14.008 1 89.75 175 GLU A O 1
ATOM 1405 N N . ALA A 1 176 ? -8.422 1.782 13.492 1 83.06 176 ALA A N 1
ATOM 1406 C CA . ALA A 1 176 ? -7.211 1.017 13.188 1 83.06 176 ALA A CA 1
ATOM 1407 C C . ALA A 1 176 ? -6.43 1.649 12.047 1 83.06 176 ALA A C 1
ATOM 1409 O O . ALA A 1 176 ? -5.203 1.751 12.102 1 83.06 176 ALA A O 1
ATOM 1410 N N . HIS A 1 177 ? -7.133 2.02 11.031 1 85.25 177 HIS A N 1
ATOM 1411 C CA . HIS A 1 177 ? -6.508 2.674 9.891 1 85.25 177 HIS A CA 1
ATOM 1412 C C . HIS A 1 177 ? -5.816 3.967 10.305 1 85.25 177 HIS A C 1
ATOM 1414 O O . HIS A 1 177 ? -4.66 4.203 9.945 1 85.25 177 HIS A O 1
ATOM 1420 N N . LEU A 1 178 ? -6.496 4.777 11.039 1 92.75 178 LEU A N 1
ATOM 1421 C CA . LEU A 1 178 ? -5.945 6.047 11.508 1 92.75 178 LEU A CA 1
ATOM 1422 C C . LEU A 1 178 ? -4.688 5.82 12.336 1 92.75 178 LEU A C 1
ATOM 1424 O O . LEU A 1 178 ? -3.648 6.434 12.078 1 92.75 178 LEU A O 1
ATOM 1428 N N . ASN A 1 179 ? -4.773 4.949 13.281 1 89.88 179 ASN A N 1
ATOM 1429 C CA . ASN A 1 179 ? -3.668 4.703 14.195 1 89.88 179 ASN A CA 1
ATOM 1430 C C . ASN A 1 179 ? -2.455 4.125 13.469 1 89.88 179 ASN A C 1
ATOM 1432 O O . ASN A 1 179 ? -1.319 4.52 13.742 1 89.88 179 ASN A O 1
ATOM 1436 N N . THR A 1 180 ? -2.688 3.215 12.586 1 87.62 180 THR A N 1
ATOM 1437 C CA . THR A 1 180 ? -1.595 2.596 11.844 1 87.62 180 THR A CA 1
ATOM 1438 C C . THR A 1 180 ? -0.918 3.613 10.93 1 87.62 180 THR A C 1
ATOM 1440 O O . THR A 1 180 ? 0.312 3.674 10.867 1 87.62 180 THR A O 1
ATOM 1443 N N . SER A 1 181 ? -1.746 4.324 10.211 1 91.5 181 SER A N 1
ATOM 1444 C CA . SER A 1 181 ? -1.216 5.363 9.328 1 91.5 181 SER A CA 1
ATOM 1445 C C . SER A 1 181 ? -0.408 6.391 10.117 1 91.5 181 SER A C 1
ATOM 1447 O O . SER A 1 181 ? 0.678 6.793 9.695 1 91.5 181 SER A O 1
ATOM 1449 N N . PHE A 1 182 ? -0.911 6.742 11.242 1 95.56 182 PHE A N 1
ATOM 1450 C CA . PHE A 1 182 ? -0.238 7.734 12.07 1 95.56 182 PHE A CA 1
ATOM 1451 C C . PHE A 1 182 ? 1.068 7.18 12.625 1 95.56 182 PHE A C 1
ATOM 1453 O O . PHE A 1 182 ? 2.09 7.871 12.633 1 95.56 182 PHE A O 1
ATOM 1460 N N . LYS A 1 183 ? 0.972 6.027 13.086 1 92.62 183 LYS A N 1
ATOM 1461 C CA . LYS A 1 183 ? 2.176 5.395 13.617 1 92.62 183 LYS A CA 1
ATOM 1462 C C . LYS A 1 183 ? 3.279 5.34 12.562 1 92.62 183 LYS A C 1
ATOM 1464 O O . LYS A 1 183 ? 4.434 5.66 12.852 1 92.62 183 LYS A O 1
ATOM 1469 N N . HIS A 1 184 ? 2.975 4.867 11.398 1 92.44 184 HIS A N 1
ATOM 1470 C CA . HIS A 1 184 ? 3.92 4.84 10.281 1 92.44 184 HIS A CA 1
ATOM 1471 C C . HIS A 1 184 ? 4.496 6.227 10.016 1 92.44 184 HIS A C 1
ATOM 1473 O O . HIS A 1 184 ? 5.707 6.379 9.844 1 92.44 184 HIS A O 1
ATOM 1479 N N . PHE A 1 185 ? 3.635 7.188 9.992 1 96.62 185 PHE A N 1
ATOM 1480 C CA . PHE A 1 185 ? 3.996 8.578 9.758 1 96.62 185 PHE A CA 1
ATOM 1481 C C . PHE A 1 185 ? 5.004 9.062 10.797 1 96.62 185 PHE A C 1
ATOM 1483 O O . PHE A 1 185 ? 6.043 9.617 10.453 1 96.62 185 PHE A O 1
ATOM 1490 N N . ILE A 1 186 ? 4.73 8.805 12.031 1 97.06 186 ILE A N 1
ATOM 1491 C CA . ILE A 1 186 ? 5.566 9.273 13.133 1 97.06 186 ILE A CA 1
ATOM 1492 C C . ILE A 1 186 ? 6.93 8.586 13.07 1 97.06 186 ILE A C 1
ATOM 1494 O O . ILE A 1 186 ? 7.969 9.242 13.195 1 97.06 186 ILE A O 1
ATOM 1498 N N . TYR A 1 187 ? 6.957 7.305 12.852 1 94.62 187 TYR A N 1
ATOM 1499 C CA . TYR A 1 187 ? 8.234 6.602 12.766 1 94.62 187 TYR A CA 1
ATOM 1500 C C . TYR A 1 187 ? 9.078 7.148 11.625 1 94.62 187 TYR A C 1
ATOM 1502 O O . TYR A 1 187 ? 10.297 7.297 11.758 1 94.62 187 TYR A O 1
ATOM 1510 N N . PHE A 1 188 ? 8.461 7.461 10.531 1 96.81 188 PHE A N 1
ATOM 1511 C CA . PHE A 1 188 ? 9.195 7.945 9.367 1 96.81 188 PHE A CA 1
ATOM 1512 C C . PHE A 1 188 ? 9.789 9.32 9.641 1 96.81 188 PHE A C 1
ATOM 1514 O O . PHE A 1 188 ? 10.977 9.555 9.383 1 96.81 188 PHE A O 1
ATOM 1521 N N . ILE A 1 189 ? 8.922 10.211 10.172 1 97.94 189 ILE A N 1
ATOM 1522 C CA . ILE A 1 189 ? 9.398 11.578 10.352 1 97.94 189 ILE A CA 1
ATOM 1523 C C . ILE A 1 189 ? 10.461 11.617 11.445 1 97.94 189 ILE A C 1
ATOM 1525 O O . ILE A 1 189 ? 11.352 12.469 11.43 1 97.94 189 ILE A O 1
ATOM 1529 N N . GLN A 1 190 ? 10.352 10.758 12.391 1 95.94 190 GLN A N 1
ATOM 1530 C CA . GLN A 1 190 ? 11.375 10.688 13.438 1 95.94 190 GLN A CA 1
ATOM 1531 C C . GLN A 1 190 ? 12.664 10.078 12.898 1 95.94 190 GLN A C 1
ATOM 1533 O O . GLN A 1 190 ? 13.758 10.539 13.242 1 95.94 190 GLN A O 1
ATOM 1538 N N . GLU A 1 191 ? 12.594 9.078 12.062 1 96.31 191 GLU A N 1
ATOM 1539 C CA . GLU A 1 191 ? 13.758 8.414 11.492 1 96.31 191 GLU A CA 1
ATOM 1540 C C . GLU A 1 191 ? 14.625 9.391 10.703 1 96.31 191 GLU A C 1
ATOM 1542 O O . GLU A 1 191 ? 15.852 9.32 10.75 1 96.31 191 GLU A O 1
ATOM 1547 N N . PHE A 1 192 ? 14.023 10.359 10.062 1 97.94 192 PHE A N 1
ATOM 1548 C CA . PHE A 1 192 ? 14.773 11.234 9.172 1 97.94 192 PHE A CA 1
ATOM 1549 C C . PHE A 1 192 ? 14.688 12.68 9.648 1 97.94 192 PHE A C 1
ATOM 1551 O O . PHE A 1 192 ? 15.055 13.602 8.906 1 97.94 192 PHE A O 1
ATOM 1558 N N . ASN A 1 193 ? 14.18 12.883 10.859 1 97.69 193 ASN A N 1
ATOM 1559 C CA . ASN A 1 193 ? 14.102 14.195 11.484 1 97.69 193 ASN A CA 1
ATOM 1560 C C . ASN A 1 193 ? 13.43 15.219 10.578 1 97.69 193 ASN A C 1
ATOM 1562 O O . ASN A 1 193 ? 13.992 16.266 10.289 1 97.69 193 ASN A O 1
ATOM 1566 N N . LEU A 1 194 ? 12.219 14.891 10.234 1 98.69 194 LEU A N 1
ATOM 1567 C CA . LEU A 1 194 ? 11.578 15.688 9.195 1 98.69 194 LEU A CA 1
ATOM 1568 C C . LEU A 1 194 ? 10.617 16.703 9.805 1 98.69 194 LEU A C 1
ATOM 1570 O O . LEU A 1 194 ? 10.148 17.609 9.117 1 98.69 194 LEU A O 1
ATOM 1574 N N . ILE A 1 195 ? 10.273 16.578 11.039 1 98.56 195 ILE A N 1
ATOM 1575 C CA . ILE A 1 195 ? 9.438 17.562 11.734 1 98.56 195 ILE A CA 1
ATOM 1576 C C . ILE A 1 195 ? 10.055 17.891 13.094 1 98.56 195 ILE A C 1
ATOM 1578 O O . ILE A 1 195 ? 10.453 16.984 13.836 1 98.56 195 ILE A O 1
ATOM 1582 N N . ASP A 1 196 ? 10.055 19.188 13.336 1 97 196 ASP A N 1
ATOM 1583 C CA . ASP A 1 196 ? 10.531 19.625 14.648 1 97 196 ASP A CA 1
ATOM 1584 C C . ASP A 1 196 ? 9.625 19.109 15.758 1 97 196 ASP A C 1
ATOM 1586 O O . ASP A 1 196 ? 8.398 19.141 15.625 1 97 196 ASP A O 1
ATOM 1590 N N . ARG A 1 197 ? 10.203 18.781 16.859 1 95 197 ARG A N 1
ATOM 1591 C CA . ARG A 1 197 ? 9.484 18.219 18 1 95 197 ARG A CA 1
ATOM 1592 C C . ARG A 1 197 ? 8.422 19.188 18.5 1 95 197 ARG A C 1
ATOM 1594 O O . ARG A 1 197 ? 7.363 18.766 18.969 1 95 197 ARG A O 1
ATOM 1601 N N . ARG A 1 198 ? 8.633 20.438 18.469 1 96.38 198 ARG A N 1
ATOM 1602 C CA . ARG A 1 198 ? 7.703 21.453 18.969 1 96.38 198 ARG A CA 1
ATOM 1603 C C . ARG A 1 198 ? 6.387 21.406 18.203 1 96.38 198 ARG A C 1
ATOM 1605 O O . ARG A 1 198 ? 5.32 21.656 18.766 1 96.38 198 ARG A O 1
ATOM 1612 N N . GLU A 1 199 ? 6.504 21.078 16.938 1 97.19 199 GLU A N 1
ATOM 1613 C CA . GLU A 1 199 ? 5.324 21.016 16.078 1 97.19 199 GLU A CA 1
ATOM 1614 C C . GLU A 1 199 ? 4.449 19.812 16.422 1 97.19 199 GLU A C 1
ATOM 1616 O O . GLU A 1 199 ? 3.275 19.766 16.062 1 97.19 199 GLU A O 1
ATOM 1621 N N . LEU A 1 200 ? 5.004 18.859 17.141 1 97.94 200 LEU A N 1
ATOM 1622 C CA . LEU A 1 200 ? 4.316 17.594 17.438 1 97.94 200 LEU A CA 1
ATOM 1623 C C . LEU A 1 200 ? 3.594 17.688 18.781 1 97.94 200 LEU A C 1
ATOM 1625 O O . LEU A 1 200 ? 2.926 16.734 19.188 1 97.94 200 LEU A O 1
ATOM 1629 N N . ALA A 1 201 ? 3.564 18.797 19.391 1 97.31 201 ALA A N 1
ATOM 1630 C CA . ALA A 1 201 ? 3.1 19.016 20.766 1 97.31 201 ALA A CA 1
ATOM 1631 C C . ALA A 1 201 ? 1.636 18.609 20.922 1 97.31 201 ALA A C 1
ATOM 1633 O O . ALA A 1 201 ? 1.255 17.984 21.906 1 97.31 201 ALA A O 1
ATOM 1634 N N . PRO A 1 202 ? 0.812 18.938 19.984 1 97.62 202 PRO A N 1
ATOM 1635 C CA . PRO A 1 202 ? -0.608 18.625 20.156 1 97.62 202 PRO A CA 1
ATOM 1636 C C . PRO A 1 202 ? -0.864 17.125 20.344 1 97.62 202 PRO A C 1
ATOM 1638 O O . PRO A 1 202 ? -1.87 16.734 20.938 1 97.62 202 PRO A O 1
ATOM 1641 N N . LEU A 1 203 ? 0.065 16.297 19.812 1 98 203 LEU A N 1
ATOM 1642 C CA . LEU A 1 203 ? -0.152 14.859 19.906 1 98 203 LEU A CA 1
ATOM 1643 C C . LEU A 1 203 ? 1.014 14.18 20.625 1 98 203 LEU A C 1
ATOM 1645 O O . LEU A 1 203 ? 1.245 12.984 20.438 1 98 203 LEU A O 1
ATOM 1649 N N . GLN A 1 204 ? 1.705 14.898 21.422 1 96.56 204 GLN A N 1
ATOM 1650 C CA . GLN A 1 204 ? 2.922 14.391 22.047 1 96.56 204 GLN A CA 1
ATOM 1651 C C . GLN A 1 204 ? 2.629 13.172 22.906 1 96.56 204 GLN A C 1
ATOM 1653 O O . GLN A 1 204 ? 3.363 12.18 22.859 1 96.56 204 GLN A O 1
ATOM 1658 N N . GLU A 1 205 ? 1.614 13.273 23.672 1 94.31 205 GLU A N 1
ATOM 1659 C CA . GLU A 1 205 ? 1.268 12.164 24.562 1 94.31 205 GLU A CA 1
ATOM 1660 C C . GLU A 1 205 ? 0.962 10.898 23.766 1 94.31 205 GLU A C 1
ATOM 1662 O O . GLU A 1 205 ? 1.396 9.805 24.141 1 94.31 205 GLU A O 1
ATOM 1667 N N . LEU A 1 206 ? 0.241 11.07 22.719 1 95.38 206 LEU A N 1
ATOM 1668 C CA . LEU A 1 206 ? -0.1 9.93 21.859 1 95.38 206 LEU A CA 1
ATOM 1669 C C . LEU A 1 206 ? 1.145 9.367 21.188 1 95.38 206 LEU A C 1
ATOM 1671 O O . LEU A 1 206 ? 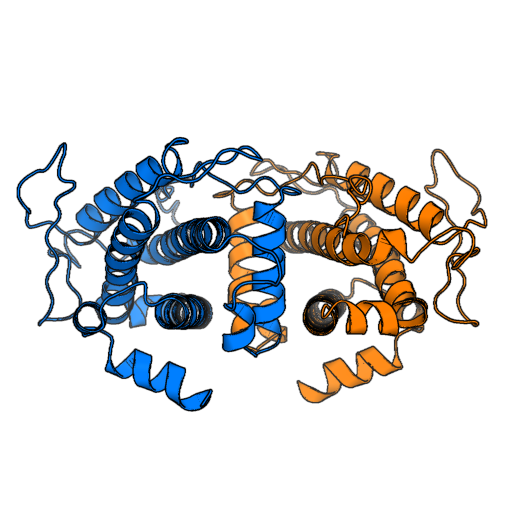1.31 8.148 21.109 1 95.38 206 LEU A O 1
ATOM 1675 N N . ILE A 1 207 ? 1.98 10.211 20.734 1 96 207 ILE A N 1
ATOM 1676 C CA . ILE A 1 207 ? 3.221 9.812 20.078 1 96 207 ILE A CA 1
ATOM 1677 C C . ILE A 1 207 ? 4.078 9 21.047 1 96 207 ILE A C 1
ATOM 1679 O O . ILE A 1 207 ? 4.609 7.949 20.688 1 96 207 ILE A O 1
ATOM 1683 N N . ASP A 1 208 ? 4.121 9.445 22.266 1 93.06 208 ASP A N 1
ATOM 1684 C CA . ASP A 1 208 ? 4.898 8.742 23.281 1 93.06 208 ASP A CA 1
ATOM 1685 C C . ASP A 1 208 ? 4.34 7.344 23.531 1 93.06 208 ASP A C 1
ATOM 1687 O O . ASP A 1 208 ? 5.098 6.387 23.672 1 93.06 208 ASP A O 1
ATOM 1691 N N . ARG A 1 209 ? 3.111 7.27 23.531 1 90 209 ARG A N 1
ATOM 1692 C CA . ARG A 1 209 ? 2.455 5.988 23.75 1 90 209 ARG A CA 1
ATOM 1693 C C . ARG A 1 209 ? 2.689 5.039 22.578 1 90 209 ARG A C 1
ATOM 1695 O O . ARG A 1 209 ? 2.881 3.836 22.781 1 90 209 ARG A O 1
ATOM 1702 N N . LEU A 1 210 ? 2.689 5.508 21.438 1 84.62 210 LEU A N 1
ATOM 1703 C CA . LEU A 1 210 ? 2.789 4.695 20.234 1 84.62 210 LEU A CA 1
ATOM 1704 C C . LEU A 1 210 ? 4.23 4.25 20 1 84.62 210 LEU A C 1
ATOM 1706 O O . LEU A 1 210 ? 4.469 3.188 19.422 1 84.62 210 LEU A O 1
ATOM 1710 N N . THR A 1 211 ? 5.148 5.031 20.438 1 82.88 211 THR A N 1
ATOM 1711 C CA . THR A 1 211 ? 6.539 4.746 20.109 1 82.88 211 THR A CA 1
ATOM 1712 C C . THR A 1 211 ? 7.258 4.094 21.281 1 82.88 211 THR A C 1
ATOM 1714 O O . THR A 1 211 ? 8.375 3.592 21.141 1 82.88 211 THR A O 1
ATOM 1717 N N . SER A 1 212 ? 6.742 4.188 22.438 1 73.88 212 SER A N 1
ATOM 1718 C CA . SER A 1 212 ? 7.352 3.566 23.609 1 73.88 212 SER A CA 1
ATOM 1719 C C . SER A 1 212 ? 7.301 2.045 23.516 1 73.88 212 SER A C 1
ATOM 1721 O O . SER A 1 212 ? 8.188 1.355 24.031 1 73.88 212 SER A O 1
ATOM 1723 N N . LYS A 1 213 ? 6.285 1.525 23 1 56.91 213 LYS A N 1
ATOM 1724 C CA . LYS A 1 213 ? 6.164 0.07 23.031 1 56.91 213 LYS A CA 1
ATOM 1725 C C . LYS A 1 213 ? 7.199 -0.584 22.109 1 56.91 213 LYS A C 1
ATOM 1727 O O . LYS A 1 213 ? 7.516 -1.766 22.266 1 56.91 213 LYS A O 1
ATOM 1732 N N . ASP A 1 214 ? 7.684 0.007 21.109 1 55.34 214 ASP A N 1
ATOM 1733 C CA . ASP A 1 214 ? 8.602 -0.611 20.156 1 55.34 214 ASP A CA 1
ATOM 1734 C C . ASP A 1 214 ? 10.055 -0.443 20.609 1 55.34 214 ASP A C 1
ATOM 1736 O O . ASP A 1 214 ? 10.984 -0.817 19.891 1 55.34 214 ASP A O 1
ATOM 1740 N N . GLN A 1 215 ? 10.266 0.349 21.703 1 42.19 215 GLN A N 1
ATOM 1741 C CA . GLN A 1 215 ? 11.586 0.332 22.328 1 42.19 215 GLN A CA 1
ATOM 1742 C C . GLN A 1 215 ? 11.734 -0.878 23.25 1 42.19 215 GLN A C 1
ATOM 1744 O O . GLN A 1 215 ? 10.766 -1.32 23.875 1 42.19 215 GLN A O 1
ATOM 1749 N N . MET B 1 1 ? 35.938 -0.383 -9.383 1 21.47 1 MET B N 1
ATOM 1750 C CA . MET B 1 1 ? 35.312 -1.657 -9.055 1 21.47 1 MET B CA 1
ATOM 1751 C C . MET B 1 1 ? 33.812 -1.636 -9.391 1 21.47 1 MET B C 1
ATOM 1753 O O . MET B 1 1 ? 33.062 -0.792 -8.891 1 21.47 1 MET B O 1
ATOM 1757 N N . SER B 1 2 ? 33.344 -2.035 -10.68 1 23.5 2 SER B N 1
ATOM 1758 C CA . SER B 1 2 ? 32.344 -1.73 -11.703 1 23.5 2 SER B CA 1
ATOM 1759 C C . SER B 1 2 ? 30.953 -2.25 -11.305 1 23.5 2 SER B C 1
ATOM 1761 O O . SER B 1 2 ? 30.781 -3.453 -11.109 1 23.5 2 SER B O 1
ATOM 1763 N N . PHE B 1 3 ? 30.25 -1.664 -10.414 1 27.55 3 PHE B N 1
ATOM 1764 C CA . PHE B 1 3 ? 28.859 -1.866 -10.039 1 27.55 3 PHE B CA 1
ATOM 1765 C C . PHE B 1 3 ? 28.016 -2.223 -11.258 1 27.55 3 PHE B C 1
ATOM 1767 O O . PHE B 1 3 ? 27.797 -1.385 -12.133 1 27.55 3 PHE B O 1
ATOM 1774 N N . LEU B 1 4 ? 28.25 -3.443 -11.867 1 27.98 4 LEU B N 1
ATOM 1775 C CA . LEU B 1 4 ? 27.734 -4.059 -13.086 1 27.98 4 LEU B CA 1
ATOM 1776 C C . LEU B 1 4 ? 26.266 -3.725 -13.281 1 27.98 4 LEU B C 1
ATOM 1778 O O . LEU B 1 4 ? 25.484 -3.742 -12.328 1 27.98 4 LEU B O 1
ATOM 1782 N N . LEU B 1 5 ? 25.828 -2.928 -14.211 1 30.84 5 LEU B N 1
ATOM 1783 C CA . LEU B 1 5 ? 24.688 -2.439 -14.969 1 30.84 5 LEU B CA 1
ATOM 1784 C C . LEU B 1 5 ? 23.672 -3.557 -15.195 1 30.84 5 LEU B C 1
ATOM 1786 O O . LEU B 1 5 ? 23.859 -4.402 -16.078 1 30.84 5 LEU B O 1
ATOM 1790 N N . SER B 1 6 ? 23.438 -4.398 -14.117 1 32.97 6 SER B N 1
ATOM 1791 C CA . SER B 1 6 ? 22.562 -5.559 -14.195 1 32.97 6 SER B CA 1
ATOM 1792 C C . SER B 1 6 ? 21.359 -5.285 -15.109 1 32.97 6 SER B C 1
ATOM 1794 O O . SER B 1 6 ? 20.828 -4.172 -15.125 1 32.97 6 SER B O 1
ATOM 1796 N N . ARG B 1 7 ? 21.297 -6.004 -16.234 1 36.47 7 ARG B N 1
ATOM 1797 C CA . ARG B 1 7 ? 20.297 -5.934 -17.297 1 36.47 7 ARG B CA 1
ATOM 1798 C C . ARG B 1 7 ? 18.922 -5.586 -16.734 1 36.47 7 ARG B C 1
ATOM 1800 O O . ARG B 1 7 ? 18.547 -6.07 -15.664 1 36.47 7 ARG B O 1
ATOM 1807 N N . PRO B 1 8 ? 18.312 -4.496 -17.203 1 37.69 8 PRO B N 1
ATOM 1808 C CA . PRO B 1 8 ? 16.984 -4.027 -16.781 1 37.69 8 PRO B CA 1
ATOM 1809 C C . PRO B 1 8 ? 15.977 -5.16 -16.656 1 37.69 8 PRO B C 1
ATOM 1811 O O . PRO B 1 8 ? 15.812 -5.953 -17.578 1 37.69 8 PRO B O 1
ATOM 1814 N N . ALA B 1 9 ? 16.016 -5.945 -15.672 1 37.91 9 ALA B N 1
ATOM 1815 C CA . ALA B 1 9 ? 15.031 -7.004 -15.461 1 37.91 9 ALA B CA 1
ATOM 1816 C C . ALA B 1 9 ? 13.695 -6.648 -16.094 1 37.91 9 ALA B C 1
ATOM 1818 O O . ALA B 1 9 ? 13.18 -5.543 -15.914 1 37.91 9 ALA B O 1
ATOM 1819 N N . LYS B 1 10 ? 13.422 -7.246 -17.312 1 41.59 10 LYS B N 1
ATOM 1820 C CA . LYS B 1 10 ? 12.125 -7.191 -17.984 1 41.59 10 LYS B CA 1
ATOM 1821 C C . LYS B 1 10 ? 10.977 -7.254 -16.969 1 41.59 10 LYS B C 1
ATOM 1823 O O . LYS B 1 10 ? 10.516 -8.344 -16.625 1 41.59 10 LYS B O 1
ATOM 1828 N N . THR B 1 11 ? 11.125 -6.633 -15.992 1 40.81 11 THR B N 1
ATOM 1829 C CA . THR B 1 11 ? 10.031 -6.637 -15.031 1 40.81 11 THR B CA 1
ATOM 1830 C C . THR B 1 11 ? 8.727 -6.18 -15.688 1 40.81 11 THR B C 1
ATOM 1832 O O . THR B 1 11 ? 8.703 -5.156 -16.375 1 40.81 11 THR B O 1
ATOM 1835 N N . PHE B 1 12 ? 7.977 -7.242 -16.141 1 41.22 12 PHE B N 1
ATOM 1836 C CA . PHE B 1 12 ? 6.609 -6.973 -16.562 1 41.22 12 PHE B CA 1
ATOM 1837 C C . PHE B 1 12 ? 6.008 -5.816 -15.773 1 41.22 12 PHE B C 1
ATOM 1839 O O . PHE B 1 12 ? 6.039 -5.82 -14.539 1 41.22 12 PHE B O 1
ATOM 1846 N N . LYS B 1 13 ? 6.062 -4.637 -16.312 1 46.97 13 LYS B N 1
ATOM 1847 C CA . LYS B 1 13 ? 5.371 -3.512 -15.68 1 46.97 13 LYS B CA 1
ATOM 1848 C C . LYS B 1 13 ? 3.861 -3.742 -15.648 1 46.97 13 LYS B C 1
ATOM 1850 O O . LYS B 1 13 ? 3.232 -3.908 -16.688 1 46.97 13 LYS B O 1
ATOM 1855 N N . PRO B 1 14 ? 3.359 -4.078 -14.5 1 47.06 14 PRO B N 1
ATOM 1856 C CA . PRO B 1 14 ? 1.905 -4.246 -14.508 1 47.06 14 PRO B CA 1
ATOM 1857 C C . PRO B 1 14 ? 1.173 -3.055 -15.117 1 47.06 14 PRO B C 1
ATOM 1859 O O . PRO B 1 14 ? 1.574 -1.906 -14.906 1 47.06 14 PRO B O 1
ATOM 1862 N N . LYS B 1 15 ? 0.408 -3.27 -16.141 1 50.5 15 LYS B N 1
ATOM 1863 C CA . LYS B 1 15 ? -0.37 -2.229 -16.812 1 50.5 15 LYS B CA 1
ATOM 1864 C C . LYS B 1 15 ? -1.514 -1.746 -15.922 1 50.5 15 LYS B C 1
ATOM 1866 O O . LYS B 1 15 ? -1.864 -0.564 -15.945 1 50.5 15 LYS B O 1
ATOM 1871 N N . ARG B 1 16 ? -2.186 -2.73 -15.344 1 45.22 16 ARG B N 1
ATOM 1872 C CA . ARG B 1 16 ? -3.367 -2.285 -14.609 1 45.22 16 ARG B CA 1
ATOM 1873 C C . ARG B 1 16 ? -2.992 -1.791 -13.219 1 45.22 16 ARG B C 1
ATOM 1875 O O . ARG B 1 16 ? -2.441 -2.545 -12.414 1 45.22 16 ARG B O 1
ATOM 1882 N N . SER B 1 17 ? -2.629 -0.54 -13.117 1 52.03 17 SER B N 1
ATOM 1883 C CA . SER B 1 17 ? -2.436 0.073 -11.805 1 52.03 17 SER B CA 1
ATOM 1884 C C . SER B 1 17 ? -3.707 0.763 -11.32 1 52.03 17 SER B C 1
ATOM 1886 O O . SER B 1 17 ? -4.527 1.2 -12.133 1 52.03 17 SER B O 1
ATOM 1888 N N . LEU B 1 18 ? -4.129 0.445 -10.117 1 57.62 18 LEU B N 1
ATOM 1889 C CA . LEU B 1 18 ? -5.301 1.127 -9.57 1 57.62 18 LEU B CA 1
ATOM 1890 C C . LEU B 1 18 ? -5.074 2.635 -9.516 1 57.62 18 LEU B C 1
ATOM 1892 O O . LEU B 1 18 ? -4.043 3.094 -9.023 1 57.62 18 LEU B O 1
ATOM 1896 N N . LEU B 1 19 ? -5.859 3.316 -10.227 1 56.88 19 LEU B N 1
ATOM 1897 C CA . LEU B 1 19 ? -5.77 4.773 -10.242 1 56.88 19 LEU B CA 1
ATOM 1898 C C . LEU B 1 19 ? -5.91 5.336 -8.828 1 56.88 19 LEU B C 1
ATOM 1900 O O . LEU B 1 19 ? -6.828 4.957 -8.094 1 56.88 19 LEU B O 1
ATOM 1904 N N . PRO B 1 20 ? -4.98 6.074 -8.484 1 59.97 20 PRO B N 1
ATOM 1905 C CA . PRO B 1 20 ? -5.125 6.727 -7.18 1 59.97 20 PRO B CA 1
ATOM 1906 C C . PRO B 1 20 ? -6.43 7.508 -7.055 1 59.97 20 PRO B C 1
ATOM 1908 O O . PRO B 1 20 ? -6.863 8.156 -8.016 1 59.97 20 PRO B O 1
ATOM 1911 N N . GLY B 1 21 ? -7.039 7.359 -5.988 1 61.03 21 GLY B N 1
ATOM 1912 C CA . GLY B 1 21 ? -8.289 8.062 -5.762 1 61.03 21 GLY B CA 1
ATOM 1913 C C . GLY B 1 21 ? -9.508 7.273 -6.207 1 61.03 21 GLY B C 1
ATOM 1914 O O . GLY B 1 21 ? -10.641 7.648 -5.906 1 61.03 21 GLY B O 1
ATOM 1915 N N . SER B 1 22 ? -9.164 6.277 -6.902 1 72.12 22 SER B N 1
ATOM 1916 C CA . SER B 1 22 ? -10.281 5.418 -7.289 1 72.12 22 SER B CA 1
ATOM 1917 C C . SER B 1 22 ? -10.805 4.625 -6.098 1 72.12 22 SER B C 1
ATOM 1919 O O . SER B 1 22 ? -10.117 4.488 -5.082 1 72.12 22 SER B O 1
ATOM 1921 N N . HIS B 1 23 ? -12.023 4.25 -6.305 1 79.5 23 HIS B N 1
ATOM 1922 C CA . HIS B 1 23 ? -12.617 3.406 -5.273 1 79.5 23 HIS B CA 1
ATOM 1923 C C . HIS B 1 23 ? -11.75 2.18 -5 1 79.5 23 HIS B C 1
ATOM 1925 O O . HIS B 1 23 ? -11.531 1.818 -3.844 1 79.5 23 HIS B O 1
ATOM 1931 N N . GLN B 1 24 ? -11.234 1.567 -6.012 1 79.81 24 GLN B N 1
ATOM 1932 C CA . GLN B 1 24 ? -10.383 0.386 -5.879 1 79.81 24 GLN B CA 1
ATOM 1933 C C . GLN B 1 24 ? -9.102 0.713 -5.125 1 79.81 24 GLN B C 1
ATOM 1935 O O . GLN B 1 24 ? -8.656 -0.068 -4.281 1 79.81 24 GLN B O 1
ATOM 1940 N N . ALA B 1 25 ? -8.602 1.826 -5.422 1 77.44 25 ALA B N 1
ATOM 1941 C CA . ALA B 1 25 ? -7.391 2.262 -4.73 1 77.44 25 ALA B CA 1
ATOM 1942 C C . ALA B 1 25 ? -7.66 2.51 -3.25 1 77.44 25 ALA B C 1
ATOM 1944 O O . ALA B 1 25 ? -6.824 2.191 -2.4 1 77.44 25 ALA B O 1
ATOM 1945 N N . ASP B 1 26 ? -8.781 3.041 -3.055 1 78.56 26 ASP B N 1
ATOM 1946 C CA . ASP B 1 26 ? -9.172 3.289 -1.671 1 78.56 26 ASP B CA 1
ATOM 1947 C C . ASP B 1 26 ? -9.312 1.98 -0.895 1 78.56 26 ASP B C 1
ATOM 1949 O O . ASP B 1 26 ? -8.922 1.903 0.273 1 78.56 26 ASP B O 1
ATOM 1953 N N . LEU B 1 27 ? -9.867 1.032 -1.549 1 82.88 27 LEU B N 1
ATOM 1954 C CA . LEU B 1 27 ? -10.023 -0.276 -0.92 1 82.88 27 LEU B CA 1
ATOM 1955 C C . LEU B 1 27 ? -8.664 -0.885 -0.593 1 82.88 27 LEU B C 1
ATOM 1957 O O . LEU B 1 27 ? -8.477 -1.465 0.48 1 82.88 27 LEU B O 1
ATOM 1961 N N . LEU B 1 28 ? -7.75 -0.7 -1.487 1 82.69 28 LEU B N 1
ATOM 1962 C CA . LEU B 1 28 ? -6.41 -1.233 -1.276 1 82.69 28 LEU B CA 1
ATOM 1963 C C . LEU B 1 28 ? -5.715 -0.519 -0.121 1 82.69 28 LEU B C 1
ATOM 1965 O O . LEU B 1 28 ? -5.09 -1.16 0.724 1 82.69 28 LEU B O 1
ATOM 1969 N N . LYS B 1 29 ? -5.844 0.727 -0.117 1 78.44 29 LYS B N 1
ATOM 1970 C CA . LYS B 1 29 ? -5.238 1.518 0.95 1 78.44 29 LYS B CA 1
ATOM 1971 C C . LYS B 1 29 ? -5.809 1.138 2.312 1 78.44 29 LYS B C 1
ATOM 1973 O O . LYS B 1 29 ? -5.082 1.082 3.305 1 78.44 29 LYS B O 1
ATOM 1978 N N . HIS B 1 30 ? -7.078 0.922 2.324 1 77.38 30 HIS B N 1
ATOM 1979 C CA . HIS B 1 30 ? -7.73 0.462 3.547 1 77.38 30 HIS B CA 1
ATOM 1980 C C . HIS B 1 30 ? -7.152 -0.869 4.012 1 77.38 30 HIS B C 1
ATOM 1982 O O . HIS B 1 30 ? -6.832 -1.033 5.191 1 77.38 30 HIS B O 1
ATOM 1988 N N . ALA B 1 31 ? -7 -1.754 3.143 1 80.19 31 ALA B N 1
ATOM 1989 C CA . ALA B 1 31 ? -6.469 -3.078 3.457 1 80.19 31 ALA B CA 1
ATOM 1990 C C . ALA B 1 31 ? -5.043 -2.986 3.988 1 80.19 31 ALA B C 1
ATOM 1992 O O . ALA B 1 31 ? -4.707 -3.615 4.996 1 80.19 31 ALA B O 1
ATOM 1993 N N . GLU B 1 32 ? -4.289 -2.189 3.371 1 79.38 32 GLU B N 1
ATOM 1994 C CA . GLU B 1 32 ? -2.885 -2.027 3.73 1 79.38 32 GLU B CA 1
ATOM 1995 C C . GLU B 1 32 ? -2.738 -1.439 5.133 1 79.38 32 GLU B C 1
ATOM 1997 O O . GLU B 1 32 ? -1.886 -1.876 5.906 1 79.38 32 GLU B O 1
ATOM 2002 N N . ALA B 1 33 ? -3.537 -0.485 5.434 1 74.25 33 ALA B N 1
ATOM 2003 C CA . ALA B 1 33 ? -3.508 0.157 6.742 1 74.25 33 ALA B CA 1
ATOM 2004 C C . ALA B 1 33 ? -3.889 -0.829 7.844 1 74.25 33 ALA B C 1
ATOM 2006 O O . ALA B 1 33 ? -3.316 -0.8 8.938 1 74.25 33 ALA B O 1
ATOM 2007 N N . THR B 1 34 ? -4.82 -1.634 7.539 1 75.88 34 THR B N 1
ATOM 2008 C CA . THR B 1 34 ? -5.27 -2.615 8.516 1 75.88 34 THR B CA 1
ATOM 2009 C C . THR B 1 34 ? -4.223 -3.709 8.711 1 75.88 34 THR B C 1
ATOM 2011 O O . THR B 1 34 ? -4.043 -4.215 9.82 1 75.88 34 THR B O 1
ATOM 2014 N N . LEU B 1 35 ? -3.533 -4.062 7.668 1 75.81 35 LEU B N 1
ATOM 2015 C CA . LEU B 1 35 ? -2.434 -5.016 7.762 1 75.81 35 LEU B CA 1
ATOM 2016 C C . LEU B 1 35 ? -1.38 -4.531 8.75 1 75.81 35 LEU B C 1
ATOM 2018 O O . LEU B 1 35 ? -0.874 -5.316 9.562 1 75.81 35 LEU B O 1
ATOM 2022 N N . GLY B 1 36 ? -1.07 -3.301 8.75 1 71.75 36 GLY B N 1
ATOM 2023 C CA . GLY B 1 36 ? -0.078 -2.686 9.609 1 71.75 36 GLY B CA 1
ATOM 2024 C C . GLY B 1 36 ? -0.496 -2.652 11.07 1 71.75 36 GLY B C 1
ATOM 2025 O O . GLY B 1 36 ? 0.335 -2.443 11.953 1 71.75 36 GLY B O 1
ATOM 2026 N N . SER B 1 37 ? -1.813 -2.869 11.227 1 69.38 37 SER B N 1
ATOM 2027 C CA . SER B 1 37 ? -2.297 -2.883 12.602 1 69.38 37 SER B CA 1
ATOM 2028 C C . SER B 1 37 ? -1.956 -4.199 13.297 1 69.38 37 SER B C 1
ATOM 2030 O O . SER B 1 37 ? -2.027 -4.297 14.523 1 69.38 37 SER B O 1
ATOM 2032 N N . GLY B 1 38 ? -1.554 -5.18 12.57 1 73.19 38 GLY B N 1
ATOM 2033 C CA . GLY B 1 38 ? -1.191 -6.473 13.125 1 73.19 38 GLY B CA 1
ATOM 2034 C C . GLY B 1 38 ? -2.35 -7.449 13.172 1 73.19 38 GLY B C 1
ATOM 2035 O O . GLY B 1 38 ? -2.168 -8.625 13.5 1 73.19 38 GLY B O 1
ATOM 2036 N N . ASN B 1 39 ? -3.518 -7.031 12.898 1 78.31 39 ASN B N 1
ATOM 2037 C CA . ASN B 1 39 ? -4.664 -7.93 12.82 1 78.31 39 ASN B CA 1
ATOM 2038 C C . ASN B 1 39 ? -4.957 -8.336 11.375 1 78.31 39 ASN B C 1
ATOM 2040 O O . ASN B 1 39 ? -5.809 -7.73 10.719 1 78.31 39 ASN B O 1
ATOM 2044 N N . LEU B 1 40 ? -4.457 -9.398 10.977 1 82.62 40 LEU B N 1
ATOM 2045 C CA . LEU B 1 40 ? -4.504 -9.82 9.578 1 82.62 40 LEU B CA 1
ATOM 2046 C C . LEU B 1 40 ? -5.902 -10.289 9.195 1 82.62 40 LEU B C 1
ATOM 2048 O O . LEU B 1 40 ? -6.355 -10.055 8.07 1 82.62 40 LEU B O 1
ATOM 2052 N N . ARG B 1 41 ? -6.598 -10.953 10.133 1 86.38 41 ARG B N 1
ATOM 2053 C CA . ARG B 1 41 ? -7.945 -11.422 9.828 1 86.38 41 ARG B CA 1
ATOM 2054 C C . ARG B 1 41 ? -8.875 -10.25 9.531 1 86.38 41 ARG B C 1
ATOM 2056 O O . ARG B 1 41 ? -9.68 -10.312 8.602 1 86.38 41 ARG B O 1
ATOM 2063 N N . GLN B 1 42 ? -8.727 -9.25 10.281 1 84.19 42 GLN B N 1
ATOM 2064 C CA . GLN B 1 42 ? -9.531 -8.055 10.055 1 84.19 42 GLN B CA 1
ATOM 2065 C C . GLN B 1 42 ? -9.125 -7.355 8.758 1 84.19 42 GLN B C 1
ATOM 2067 O O . GLN B 1 42 ? -9.969 -6.789 8.062 1 84.19 42 GLN B O 1
ATOM 2072 N N . ALA B 1 43 ? -7.883 -7.402 8.469 1 84.81 43 ALA B N 1
ATOM 2073 C CA . ALA B 1 43 ? -7.344 -6.707 7.297 1 84.81 43 ALA B CA 1
ATOM 2074 C C . ALA B 1 43 ? -7.875 -7.32 6.004 1 84.81 43 ALA B C 1
ATOM 2076 O O . ALA B 1 43 ? -8.031 -6.625 5 1 84.81 43 ALA B O 1
ATOM 2077 N N . VAL B 1 44 ? -8.18 -8.602 6.07 1 93.12 44 VAL B N 1
ATOM 2078 C CA . VAL B 1 44 ? -8.547 -9.266 4.824 1 93.12 44 VAL B CA 1
ATOM 2079 C C . VAL B 1 44 ? -10.07 -9.375 4.73 1 93.12 44 VAL B C 1
ATOM 2081 O O . VAL B 1 44 ? -10.609 -9.703 3.668 1 93.12 44 VAL B O 1
ATOM 2084 N N . ALA B 1 45 ? -10.758 -9.117 5.805 1 93.19 45 ALA B N 1
ATOM 2085 C CA . ALA B 1 45 ? -12.211 -9.258 5.824 1 93.19 45 ALA B CA 1
ATOM 2086 C C . ALA B 1 45 ? -12.867 -8.289 4.844 1 93.19 45 ALA B C 1
ATOM 2088 O O . ALA B 1 45 ? -12.336 -7.203 4.582 1 93.19 45 ALA B O 1
ATOM 2089 N N . LEU B 1 46 ? -14.023 -8.711 4.293 1 93.81 46 LEU B N 1
ATOM 2090 C CA . LEU B 1 46 ? -14.789 -7.848 3.404 1 93.81 46 LEU B CA 1
ATOM 2091 C C . LEU B 1 46 ? -15.25 -6.594 4.137 1 93.81 46 LEU B C 1
ATOM 2093 O O . LEU B 1 46 ? -15.969 -6.68 5.137 1 93.81 46 LEU B O 1
ATOM 2097 N N . PRO B 1 47 ? -14.773 -5.398 3.639 1 87.25 47 PRO B N 1
ATOM 2098 C CA . PRO B 1 47 ? -15.266 -4.176 4.273 1 87.25 47 PRO B CA 1
ATOM 2099 C C . PRO B 1 47 ? -16.781 -4.039 4.195 1 87.25 47 PRO B C 1
ATOM 2101 O O . PRO B 1 47 ? -17.406 -4.473 3.217 1 87.25 47 PRO B O 1
ATOM 2104 N N . GLU B 1 48 ? -17.359 -3.398 5.172 1 85.56 48 GLU B N 1
ATOM 2105 C CA . GLU B 1 48 ? -18.812 -3.252 5.246 1 85.56 48 GLU B CA 1
ATOM 2106 C C . GLU B 1 48 ? -19.359 -2.527 4.023 1 85.56 48 GLU B C 1
ATOM 2108 O O . GLU B 1 48 ? -18.828 -1.486 3.623 1 85.56 48 GLU B O 1
ATOM 2113 N N . GLY B 1 49 ? -20.359 -3.088 3.385 1 87.56 49 GLY B N 1
ATOM 2114 C CA . GLY B 1 49 ? -21.062 -2.459 2.277 1 87.56 49 GLY B CA 1
ATOM 2115 C C . GLY B 1 49 ? -20.375 -2.67 0.941 1 87.56 49 GLY B C 1
ATOM 2116 O O . GLY B 1 49 ? -20.891 -2.266 -0.101 1 87.56 49 GLY B O 1
ATOM 2117 N N . GLU B 1 50 ? -19.25 -3.32 0.95 1 89.75 50 GLU B N 1
ATOM 2118 C CA . GLU B 1 50 ? -18.5 -3.49 -0.291 1 89.75 50 GLU B CA 1
ATOM 2119 C C . GLU B 1 50 ? -18.922 -4.766 -1.018 1 89.75 50 GLU B C 1
ATOM 2121 O O . GLU B 1 50 ? -19.328 -5.742 -0.385 1 89.75 50 GLU B O 1
ATOM 2126 N N . ASP B 1 51 ? -18.875 -4.727 -2.33 1 93.56 51 ASP B N 1
ATOM 2127 C CA . ASP B 1 51 ? -19.141 -5.887 -3.176 1 93.56 51 ASP B CA 1
ATOM 2128 C C . ASP B 1 51 ? -18.016 -6.91 -3.068 1 93.56 51 ASP B C 1
ATOM 2130 O O . ASP B 1 51 ? -16.828 -6.551 -3.139 1 93.56 51 ASP B O 1
ATOM 2134 N N . LEU B 1 52 ? -18.359 -8.148 -2.889 1 95.31 52 LEU B N 1
ATOM 2135 C CA . LEU B 1 52 ? -17.375 -9.211 -2.713 1 95.31 52 LEU B CA 1
ATOM 2136 C C . LEU B 1 52 ? -16.469 -9.312 -3.934 1 95.31 52 LEU B C 1
ATOM 2138 O O . LEU B 1 52 ? -15.258 -9.438 -3.795 1 95.31 52 LEU B O 1
ATOM 2142 N N . ASN B 1 53 ? -17.047 -9.266 -5.125 1 96.12 53 ASN B N 1
ATOM 2143 C CA . ASN B 1 53 ? -16.25 -9.383 -6.34 1 96.12 53 ASN B CA 1
ATOM 2144 C C . ASN B 1 53 ? -15.266 -8.234 -6.477 1 96.12 53 ASN B C 1
ATOM 2146 O O . ASN B 1 53 ? -14.125 -8.43 -6.91 1 96.12 53 ASN B O 1
ATOM 2150 N N . GLU B 1 54 ? -15.719 -7.098 -6.102 1 93.69 54 GLU B N 1
ATOM 2151 C CA . GLU B 1 54 ? -14.836 -5.938 -6.105 1 93.69 54 GLU B CA 1
ATOM 2152 C C . GLU B 1 54 ? -13.656 -6.141 -5.152 1 93.69 54 GLU B C 1
ATOM 2154 O O . GLU B 1 54 ? -12.516 -5.848 -5.5 1 93.69 54 GLU B O 1
ATOM 2159 N N . TRP B 1 55 ? -13.969 -6.637 -4.02 1 94.88 55 TRP B N 1
ATOM 2160 C CA . TRP B 1 55 ? -12.945 -6.875 -3.002 1 94.88 55 TRP B CA 1
ATOM 2161 C C . TRP B 1 55 ? -11.945 -7.926 -3.469 1 94.88 55 TRP B C 1
ATOM 2163 O O . TRP B 1 55 ? -10.734 -7.727 -3.363 1 94.88 55 TRP B O 1
ATOM 2173 N N . VAL B 1 56 ? -12.438 -8.969 -4.012 1 97.06 56 VAL B N 1
ATOM 2174 C CA . VAL B 1 56 ? -11.586 -10.039 -4.52 1 97.06 56 VAL B CA 1
ATOM 2175 C C . VAL B 1 56 ? -10.75 -9.523 -5.688 1 97.06 56 VAL B C 1
ATOM 2177 O O . VAL B 1 56 ? -9.555 -9.82 -5.785 1 97.06 56 VAL B O 1
ATOM 2180 N N . ALA B 1 57 ? -11.328 -8.727 -6.527 1 95.81 57 ALA B N 1
ATOM 2181 C CA . ALA B 1 57 ? -10.633 -8.18 -7.695 1 95.81 57 ALA B CA 1
ATOM 2182 C C . ALA B 1 57 ? -9.453 -7.312 -7.273 1 95.81 57 ALA B C 1
ATOM 2184 O O . ALA B 1 57 ? -8.328 -7.496 -7.758 1 95.81 57 ALA B O 1
ATOM 2185 N N . VAL B 1 58 ? -9.695 -6.434 -6.348 1 92.62 58 VAL B N 1
ATOM 2186 C CA . VAL B 1 58 ? -8.68 -5.48 -5.922 1 92.62 58 VAL B CA 1
ATOM 2187 C C . VAL B 1 58 ? -7.516 -6.227 -5.266 1 92.62 58 VAL B C 1
ATOM 2189 O O . VAL B 1 58 ? -6.348 -5.922 -5.527 1 92.62 58 VAL B O 1
ATOM 2192 N N . ASN B 1 59 ? -7.816 -7.16 -4.457 1 94.69 59 ASN B N 1
ATOM 2193 C CA . ASN B 1 59 ? -6.77 -7.918 -3.785 1 94.69 59 ASN B CA 1
ATOM 2194 C C . ASN B 1 59 ? -6.016 -8.82 -4.762 1 94.69 59 ASN B C 1
ATOM 2196 O O . ASN B 1 59 ? -4.801 -9 -4.633 1 94.69 59 ASN B O 1
ATOM 2200 N N . THR B 1 60 ? -6.715 -9.336 -5.715 1 96.81 60 THR B N 1
ATOM 2201 C CA . THR B 1 60 ? -6.055 -10.156 -6.727 1 96.81 60 THR B CA 1
ATOM 2202 C C . THR B 1 60 ? -5.02 -9.336 -7.492 1 96.81 60 THR B C 1
ATOM 2204 O O . THR B 1 60 ? -3.891 -9.789 -7.695 1 96.81 60 THR B O 1
ATOM 2207 N N . VAL B 1 61 ? -5.418 -8.18 -7.883 1 92.94 61 VAL B N 1
ATOM 2208 C CA . VAL B 1 61 ? -4.496 -7.281 -8.57 1 92.94 61 VAL B CA 1
ATOM 2209 C C . VAL B 1 61 ? -3.297 -6.984 -7.676 1 92.94 61 VAL B C 1
ATOM 2211 O O . VAL B 1 61 ? -2.152 -6.996 -8.133 1 92.94 61 VAL B O 1
ATOM 2214 N N . ASP B 1 62 ? -3.566 -6.723 -6.477 1 90.44 62 ASP B N 1
ATOM 2215 C CA . ASP B 1 62 ? -2.504 -6.402 -5.527 1 90.44 62 ASP B CA 1
ATOM 2216 C C . ASP B 1 62 ? -1.55 -7.582 -5.348 1 90.44 62 ASP B C 1
ATOM 2218 O O . ASP B 1 62 ? -0.33 -7.406 -5.348 1 90.44 62 ASP B O 1
ATOM 2222 N N . PHE B 1 63 ? -2.062 -8.719 -5.168 1 94.94 63 PHE B N 1
ATOM 2223 C CA . PHE B 1 63 ? -1.237 -9.906 -5 1 94.94 63 PHE B CA 1
ATOM 2224 C C . PHE B 1 63 ? -0.382 -10.156 -6.234 1 94.94 63 PHE B C 1
ATOM 2226 O O . PHE B 1 63 ? 0.788 -10.523 -6.125 1 94.94 63 PHE B O 1
ATOM 2233 N N . PHE B 1 64 ? -0.996 -10.008 -7.391 1 95.75 64 PHE B N 1
ATOM 2234 C CA . PHE B 1 64 ? -0.235 -10.133 -8.625 1 95.75 64 PHE B CA 1
ATOM 2235 C C . PHE B 1 64 ? 0.961 -9.188 -8.625 1 95.75 64 PHE B C 1
ATOM 2237 O O . PHE B 1 64 ? 2.082 -9.602 -8.93 1 95.75 64 PHE B O 1
ATOM 2244 N N . ASN B 1 65 ? 0.691 -7.992 -8.289 1 89.19 65 ASN B N 1
ATOM 2245 C CA . ASN B 1 65 ? 1.753 -6.992 -8.281 1 89.19 65 ASN B CA 1
ATOM 2246 C C . ASN B 1 65 ? 2.852 -7.352 -7.285 1 89.19 65 ASN B C 1
ATOM 2248 O O . ASN B 1 65 ? 4.039 -7.223 -7.59 1 89.19 65 ASN B O 1
ATOM 2252 N N . GLN B 1 66 ? 2.463 -7.773 -6.137 1 90.94 66 GLN B N 1
ATOM 2253 C CA . GLN B 1 66 ? 3.416 -8.141 -5.094 1 90.94 66 GLN B CA 1
ATOM 2254 C C . GLN B 1 66 ? 4.277 -9.32 -5.523 1 90.94 66 GLN B C 1
ATOM 2256 O O . GLN B 1 66 ? 5.5 -9.289 -5.395 1 90.94 66 GLN B O 1
ATOM 2261 N N . ILE B 1 67 ? 3.633 -10.273 -5.988 1 94.88 67 ILE B N 1
ATOM 2262 C CA . ILE B 1 67 ? 4.34 -11.484 -6.391 1 94.88 67 ILE B CA 1
ATOM 2263 C C . ILE B 1 67 ? 5.277 -11.172 -7.555 1 94.88 67 ILE B C 1
ATOM 2265 O O . ILE B 1 67 ? 6.414 -11.648 -7.59 1 94.88 67 ILE B O 1
ATOM 2269 N N . ASN B 1 68 ? 4.781 -10.398 -8.438 1 91.69 68 ASN B N 1
ATOM 2270 C CA . ASN B 1 68 ? 5.613 -9.977 -9.562 1 91.69 68 ASN B CA 1
ATOM 2271 C C . ASN B 1 68 ? 6.859 -9.234 -9.086 1 91.69 68 ASN B C 1
ATOM 2273 O O . ASN B 1 68 ? 7.965 -9.492 -9.562 1 91.69 68 ASN B O 1
ATOM 2277 N N . MET B 1 69 ? 6.711 -8.375 -8.148 1 86 69 M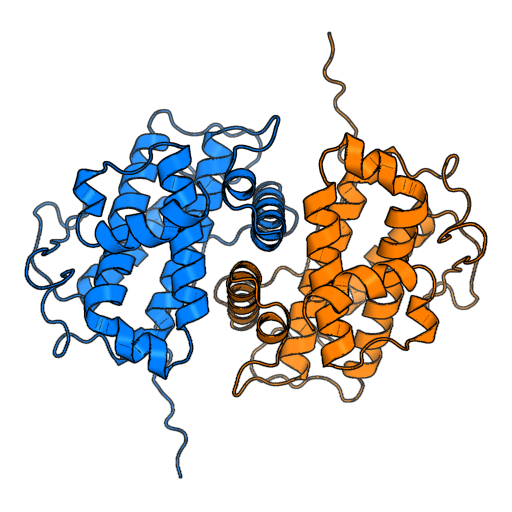ET B N 1
ATOM 2278 C CA . MET B 1 69 ? 7.836 -7.633 -7.582 1 86 69 MET B CA 1
ATOM 2279 C C . MET B 1 69 ? 8.805 -8.57 -6.867 1 86 69 MET B C 1
ATOM 2281 O O . MET B 1 69 ? 10.016 -8.461 -7.035 1 86 69 MET B O 1
ATOM 2285 N N . LEU B 1 70 ? 8.297 -9.414 -6.062 1 92 70 LEU B N 1
ATOM 2286 C CA . LEU B 1 70 ? 9.117 -10.352 -5.297 1 92 70 LEU B CA 1
ATOM 2287 C C . LEU B 1 70 ? 9.938 -11.242 -6.223 1 92 70 LEU B C 1
ATOM 2289 O O . LEU B 1 70 ? 11.141 -11.414 -6.02 1 92 70 LEU B O 1
ATOM 2293 N N . TYR B 1 71 ? 9.266 -11.781 -7.219 1 95 71 TYR B N 1
ATOM 2294 C CA . TYR B 1 71 ? 10.008 -12.602 -8.164 1 95 71 TYR B CA 1
ATOM 2295 C C . TYR B 1 71 ? 11.055 -11.781 -8.906 1 95 71 TYR B C 1
ATOM 2297 O O . TYR B 1 71 ? 12.141 -12.273 -9.211 1 95 71 TYR B O 1
ATOM 2305 N N . GLY B 1 72 ? 10.727 -10.57 -9.203 1 91.31 72 GLY B N 1
ATOM 2306 C CA . GLY B 1 72 ? 11.672 -9.68 -9.852 1 91.31 72 GLY B CA 1
ATOM 2307 C C . GLY B 1 72 ? 12.984 -9.562 -9.102 1 91.31 72 GLY B C 1
ATOM 2308 O O . GLY B 1 72 ? 14.039 -9.359 -9.711 1 91.31 72 GLY B O 1
ATOM 2309 N N . THR B 1 73 ? 12.969 -9.664 -7.82 1 89.25 73 THR B N 1
ATOM 2310 C CA . THR B 1 73 ? 14.172 -9.531 -7.012 1 89.25 73 THR B CA 1
ATOM 2311 C C . THR B 1 73 ? 15.086 -10.734 -7.207 1 89.25 73 THR B C 1
ATOM 2313 O O . THR B 1 73 ? 16.297 -10.633 -7.023 1 89.25 73 THR B O 1
ATOM 2316 N N . ILE B 1 74 ? 14.594 -11.883 -7.598 1 95.19 74 ILE B N 1
ATOM 2317 C CA . ILE B 1 74 ? 15.406 -13.094 -7.648 1 95.19 74 ILE B CA 1
ATOM 2318 C C . ILE B 1 74 ? 15.516 -13.586 -9.086 1 95.19 74 ILE B C 1
ATOM 2320 O O . ILE B 1 74 ? 16.047 -14.672 -9.344 1 95.19 74 ILE B O 1
ATOM 2324 N N . THR B 1 75 ? 15 -12.812 -10.023 1 94.81 75 THR B N 1
ATOM 2325 C CA . THR B 1 75 ? 14.891 -13.242 -11.414 1 94.81 75 THR B CA 1
ATOM 2326 C C . THR B 1 75 ? 16.25 -13.648 -11.969 1 94.81 75 THR B C 1
ATOM 2328 O O . THR B 1 75 ? 16.344 -14.562 -12.789 1 94.81 75 THR B O 1
ATOM 2331 N N . ASP B 1 76 ? 17.312 -13.016 -11.516 1 95.19 76 ASP B N 1
ATOM 2332 C CA . ASP B 1 76 ? 18.672 -13.289 -12 1 95.19 76 ASP B CA 1
ATOM 2333 C C . ASP B 1 76 ? 19.172 -14.625 -11.461 1 95.19 76 ASP B C 1
ATOM 2335 O O . ASP B 1 76 ? 20.156 -15.18 -11.977 1 95.19 76 ASP B O 1
ATOM 2339 N N . PHE B 1 77 ? 18.594 -15.078 -10.445 1 97.44 77 PHE B N 1
ATOM 2340 C CA . PHE B 1 77 ? 19.047 -16.297 -9.805 1 97.44 77 PHE B CA 1
ATOM 2341 C C . PHE B 1 77 ? 18.188 -17.484 -10.211 1 97.44 77 PHE B C 1
ATOM 2343 O O . PHE B 1 77 ? 18.547 -18.641 -9.969 1 97.44 77 PHE B O 1
ATOM 2350 N N . CYS B 1 78 ? 17.031 -17.219 -10.758 1 97.81 78 CYS B N 1
ATOM 2351 C CA . CYS B 1 78 ? 16.125 -18.234 -11.273 1 97.81 78 CYS B CA 1
ATOM 2352 C C . CYS B 1 78 ? 16.25 -18.359 -12.789 1 97.81 78 CYS B C 1
ATOM 2354 O O . CYS B 1 78 ? 15.547 -17.672 -13.531 1 97.81 78 CYS B O 1
ATOM 2356 N N . THR B 1 79 ? 17.078 -19.25 -13.195 1 97.69 79 THR B N 1
ATOM 2357 C CA . THR B 1 79 ? 17.406 -19.406 -14.609 1 97.69 79 THR B CA 1
ATOM 2358 C C . THR B 1 79 ? 17.047 -20.812 -15.086 1 97.69 79 THR B C 1
ATOM 2360 O O . THR B 1 79 ? 16.688 -21.672 -14.281 1 97.69 79 THR B O 1
ATOM 2363 N N . GLU B 1 80 ? 17.156 -20.969 -16.422 1 97.5 80 GLU B N 1
ATOM 2364 C CA . GLU B 1 80 ? 16.875 -22.281 -17 1 97.5 80 GLU B CA 1
ATOM 2365 C C . GLU B 1 80 ? 17.875 -23.328 -16.5 1 97.5 80 GLU B C 1
ATOM 2367 O O . GLU B 1 80 ? 17.56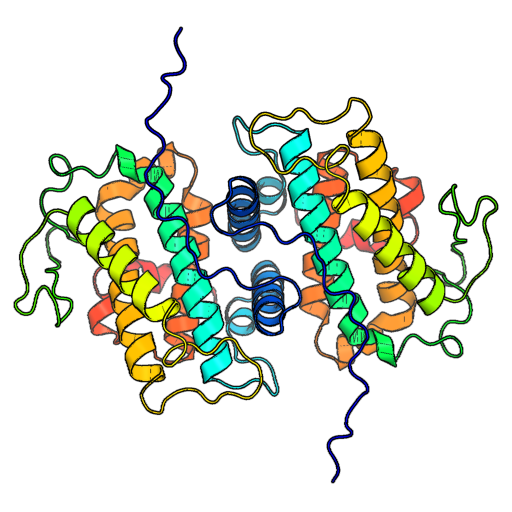2 -24.516 -16.438 1 97.5 80 GLU B O 1
ATOM 2372 N N . ASP B 1 81 ? 19.031 -22.859 -16.078 1 97.69 81 ASP B N 1
ATOM 2373 C CA . ASP B 1 81 ? 20.062 -23.766 -15.562 1 97.69 81 ASP B CA 1
ATOM 2374 C C . ASP B 1 81 ? 19.797 -24.125 -14.102 1 97.69 81 ASP B C 1
ATOM 2376 O O . ASP B 1 81 ? 19.906 -25.297 -13.719 1 97.69 81 ASP B O 1
ATOM 2380 N N . THR B 1 82 ? 19.453 -23.141 -13.258 1 97.44 82 THR B N 1
ATOM 2381 C CA . THR B 1 82 ? 19.25 -23.359 -11.836 1 97.44 82 THR B CA 1
ATOM 2382 C C . THR B 1 82 ? 17.891 -24 -11.578 1 97.44 82 THR B C 1
ATOM 2384 O O . THR B 1 82 ? 17.703 -24.719 -10.602 1 97.44 82 THR B O 1
ATOM 2387 N N . CYS B 1 83 ? 16.969 -23.641 -12.453 1 98.31 83 CYS B N 1
ATOM 2388 C CA . CYS B 1 83 ? 15.609 -24.141 -12.305 1 98.31 83 CYS B CA 1
ATOM 2389 C C . CYS B 1 83 ? 15.055 -24.625 -13.648 1 98.31 83 CYS B C 1
ATOM 2391 O O . CYS B 1 83 ? 14.125 -24.031 -14.188 1 98.31 83 CYS B O 1
ATOM 2393 N N . PRO B 1 84 ? 15.516 -25.781 -14.086 1 98.12 84 PRO B N 1
ATOM 2394 C CA . PRO B 1 84 ? 15.141 -26.281 -15.406 1 98.12 84 PRO B CA 1
ATOM 2395 C C . PRO B 1 84 ? 13.68 -26.719 -15.477 1 98.12 84 PRO B C 1
ATOM 2397 O O . PRO B 1 84 ? 13.141 -26.906 -16.578 1 98.12 84 PRO B O 1
ATOM 2400 N N . VAL B 1 85 ? 13.102 -26.953 -14.289 1 98.25 85 VAL B N 1
ATOM 2401 C CA . VAL B 1 85 ? 11.695 -27.312 -14.219 1 98.25 85 VAL B CA 1
ATOM 2402 C C . VAL B 1 85 ? 10.977 -26.453 -13.188 1 98.25 85 VAL B C 1
ATOM 2404 O O . VAL B 1 85 ? 11.523 -26.188 -12.109 1 98.25 85 VAL B O 1
ATOM 2407 N N . MET B 1 86 ? 9.812 -25.969 -13.523 1 98.62 86 MET B N 1
ATOM 2408 C CA . MET B 1 86 ? 9 -25.297 -12.516 1 98.62 86 MET B CA 1
ATOM 2409 C C . MET B 1 86 ? 8.523 -26.281 -11.445 1 98.62 86 MET B C 1
ATOM 2411 O O . MET B 1 86 ? 7.742 -27.188 -11.734 1 98.62 86 MET B O 1
ATOM 2415 N N . SER B 1 87 ? 8.961 -26.062 -10.281 1 98.31 87 SER B N 1
ATOM 2416 C CA . SER B 1 87 ? 8.648 -27 -9.203 1 98.31 87 SER B CA 1
ATOM 2417 C C . SER B 1 87 ? 8.648 -26.297 -7.844 1 98.31 87 SER B C 1
ATOM 2419 O O . SER B 1 87 ? 9.102 -25.156 -7.734 1 98.31 87 SER B O 1
ATOM 2421 N N . ALA B 1 88 ? 8.031 -26.891 -6.891 1 98 88 ALA B N 1
ATOM 2422 C CA . ALA B 1 88 ? 8.133 -26.562 -5.473 1 98 88 ALA B CA 1
ATOM 2423 C C . ALA B 1 88 ? 8.711 -27.719 -4.68 1 98 88 ALA B C 1
ATOM 2425 O O . ALA B 1 88 ? 7.977 -28.469 -4.039 1 98 88 ALA B O 1
ATOM 2426 N N . GLY B 1 89 ? 10.016 -27.781 -4.656 1 93.12 89 GLY B N 1
ATOM 2427 C CA . GLY B 1 89 ? 10.664 -28.969 -4.121 1 93.12 89 GLY B CA 1
ATOM 2428 C C . GLY B 1 89 ? 10.625 -30.156 -5.066 1 93.12 89 GLY B C 1
ATOM 2429 O O . GLY B 1 89 ? 10.164 -30.031 -6.203 1 93.12 89 GLY B O 1
ATOM 2430 N N . PRO B 1 90 ? 11.141 -31.234 -4.59 1 92.25 90 PRO B N 1
ATOM 2431 C CA . PRO B 1 90 ? 11.234 -32.406 -5.449 1 92.25 90 PRO B CA 1
ATOM 2432 C C . PRO B 1 90 ? 9.883 -33.062 -5.703 1 92.25 90 PRO B C 1
ATOM 2434 O O . PRO B 1 90 ? 9.719 -33.812 -6.68 1 92.25 90 PRO B O 1
ATOM 2437 N N . LYS B 1 91 ? 8.914 -32.812 -4.98 1 94.12 91 LYS B N 1
ATOM 2438 C CA . LYS B 1 91 ? 7.66 -33.562 -5 1 94.12 91 LYS B CA 1
ATOM 2439 C C . LYS B 1 91 ? 6.633 -32.875 -5.902 1 94.12 91 LYS B C 1
ATOM 2441 O O . LYS B 1 91 ? 5.719 -33.531 -6.414 1 94.12 91 LYS B O 1
ATOM 2446 N N . TYR B 1 92 ? 6.742 -31.562 -6.121 1 96.94 92 TYR B N 1
ATOM 2447 C CA . TYR B 1 92 ? 5.695 -30.828 -6.828 1 96.94 92 TYR B CA 1
ATOM 2448 C C . TYR B 1 92 ? 6.25 -30.172 -8.078 1 96.94 92 TYR B C 1
ATOM 2450 O O . TYR B 1 92 ? 7.117 -29.297 -7.996 1 96.94 92 TYR B O 1
ATOM 2458 N N . GLU B 1 93 ? 5.773 -30.641 -9.18 1 97.81 93 GLU B N 1
ATOM 2459 C CA . GLU B 1 93 ? 6.117 -30.062 -10.469 1 97.81 93 GLU B CA 1
ATOM 2460 C C . GLU B 1 93 ? 4.898 -29.438 -11.133 1 97.81 93 GLU B C 1
ATOM 2462 O O . GLU B 1 93 ? 3.797 -29.984 -11.078 1 97.81 93 GLU B O 1
ATOM 2467 N N . TYR B 1 94 ? 5.121 -28.266 -11.773 1 97.81 94 TYR B N 1
ATOM 2468 C CA . TYR B 1 94 ? 4.016 -27.547 -12.406 1 97.81 94 TYR B CA 1
ATOM 2469 C C . TYR B 1 94 ? 4.23 -27.438 -13.906 1 97.81 94 TYR B C 1
ATOM 2471 O O . TYR B 1 94 ? 5.305 -27.031 -14.359 1 97.81 94 TYR B O 1
ATOM 2479 N N . HIS B 1 95 ? 3.234 -27.828 -14.648 1 97.5 95 HIS B N 1
ATOM 2480 C CA . HIS B 1 95 ? 3.221 -27.641 -16.094 1 97.5 95 HIS B CA 1
ATOM 2481 C C . HIS B 1 95 ? 2.346 -26.469 -16.5 1 97.5 95 HIS B C 1
ATOM 2483 O O . HIS B 1 95 ? 1.469 -26.047 -15.742 1 97.5 95 HIS B O 1
ATOM 2489 N N . TRP B 1 96 ? 2.652 -25.875 -17.672 1 97.19 96 TRP B N 1
ATOM 2490 C CA . TRP B 1 96 ? 1.912 -24.688 -18.094 1 97.19 96 TRP B CA 1
ATOM 2491 C C . TRP B 1 96 ? 0.935 -25.031 -19.219 1 97.19 96 TRP B C 1
ATOM 2493 O O . TRP B 1 96 ? 1.278 -25.75 -20.156 1 97.19 96 TRP B O 1
ATOM 2503 N N . ALA B 1 97 ? -0.252 -24.531 -19.047 1 95.19 97 ALA B N 1
ATOM 2504 C CA . ALA B 1 97 ? -1.267 -24.484 -20.094 1 95.19 97 ALA B CA 1
ATOM 2505 C C . ALA B 1 97 ? -2.188 -23.281 -19.906 1 95.19 97 ALA B C 1
ATOM 2507 O O . ALA B 1 97 ? -2.715 -23.047 -18.828 1 95.19 97 ALA B O 1
ATOM 2508 N N . ASP B 1 98 ? -2.385 -22.453 -20.906 1 88.06 98 ASP B N 1
ATOM 2509 C CA . ASP B 1 98 ? -3.295 -21.328 -20.812 1 88.06 98 ASP B CA 1
ATOM 2510 C C . ASP B 1 98 ? -4.641 -21.641 -21.453 1 88.06 98 ASP B C 1
ATOM 2512 O O . ASP B 1 98 ? -5.566 -20.828 -21.406 1 88.06 98 ASP B O 1
ATOM 2516 N N . GLY B 1 99 ? -4.773 -22.703 -22 1 85.75 99 GLY B N 1
ATOM 2517 C CA . GLY B 1 99 ? -6.027 -23.156 -22.594 1 85.75 99 GLY B CA 1
ATOM 2518 C C . GLY B 1 99 ? -6.301 -22.547 -23.953 1 85.75 99 GLY B C 1
ATOM 2519 O O . GLY B 1 99 ? -7.277 -22.906 -24.609 1 85.75 99 GLY B O 1
ATOM 2520 N N . THR B 1 100 ? -5.508 -21.547 -24.359 1 87.06 100 THR B N 1
ATOM 2521 C CA . THR B 1 100 ? -5.703 -20.875 -25.641 1 87.06 100 THR B CA 1
ATOM 2522 C C . THR B 1 100 ? -4.523 -21.125 -26.578 1 87.06 100 THR B C 1
ATOM 2524 O O . THR B 1 100 ? -4.594 -22 -27.438 1 87.06 100 THR B O 1
ATOM 2527 N N . THR B 1 101 ? -3.402 -20.547 -26.25 1 85.69 101 THR B N 1
ATOM 2528 C CA . THR B 1 101 ? -2.203 -20.719 -27.062 1 85.69 101 THR B CA 1
ATOM 2529 C C . THR B 1 101 ? -1.556 -22.078 -26.781 1 85.69 101 THR B C 1
ATOM 2531 O O . THR B 1 101 ? -1.112 -22.766 -27.703 1 85.69 101 THR B O 1
ATOM 2534 N N . ILE B 1 102 ? -1.453 -22.406 -25.547 1 89.44 102 ILE B N 1
ATOM 2535 C CA . ILE B 1 102 ? -0.934 -23.688 -25.094 1 89.44 102 ILE B CA 1
ATOM 2536 C C . ILE B 1 102 ? -2.057 -24.5 -24.469 1 89.44 102 ILE B C 1
ATOM 2538 O O . ILE B 1 102 ? -2.383 -24.312 -23.281 1 89.44 102 ILE B O 1
ATOM 2542 N N . LYS B 1 103 ? -2.598 -25.391 -25.156 1 89.38 103 LYS B N 1
ATOM 2543 C CA . LYS B 1 103 ? -3.793 -26.109 -24.734 1 89.38 103 LYS B CA 1
ATOM 2544 C C . LYS B 1 103 ? -3.43 -27.328 -23.891 1 89.38 103 LYS B C 1
ATOM 2546 O O . LYS B 1 103 ? -4.145 -27.672 -22.938 1 89.38 103 LYS B O 1
ATOM 2551 N N . LYS B 1 104 ? -2.301 -27.969 -24.297 1 93.38 104 LYS B N 1
ATOM 2552 C CA . LYS B 1 104 ? -1.811 -29.109 -23.531 1 93.38 104 LYS B CA 1
ATOM 2553 C C . LYS B 1 104 ? -0.678 -28.688 -22.594 1 93.38 104 LYS B C 1
ATOM 2555 O O . LYS B 1 104 ? 0.228 -27.953 -23 1 93.38 104 LYS B O 1
ATOM 2560 N N . PRO B 1 105 ? -0.803 -29.109 -21.359 1 95 105 PRO B N 1
ATOM 2561 C CA . PRO B 1 105 ? 0.241 -28.734 -20.391 1 95 105 PRO B CA 1
ATOM 2562 C C . PRO B 1 105 ? 1.644 -29.094 -20.891 1 95 105 PRO B C 1
ATOM 2564 O O . PRO B 1 105 ? 1.862 -30.203 -21.375 1 95 105 PRO B O 1
ATOM 2567 N N . ILE B 1 106 ? 2.535 -28.219 -20.797 1 96.56 106 ILE B N 1
ATOM 2568 C CA . ILE B 1 106 ? 3.91 -28.453 -21.219 1 96.56 106 ILE B CA 1
ATOM 2569 C C . ILE B 1 106 ? 4.852 -28.297 -20.016 1 96.56 106 ILE B C 1
ATOM 2571 O O . ILE B 1 106 ? 4.629 -27.453 -19.156 1 96.56 106 ILE B O 1
ATOM 2575 N N . LYS B 1 107 ? 5.789 -29.141 -20.031 1 97 107 LYS B N 1
ATOM 2576 C CA . LYS B 1 107 ? 6.891 -28.984 -19.078 1 97 107 LYS B CA 1
ATOM 2577 C C . LYS B 1 107 ? 7.797 -27.828 -19.484 1 97 107 LYS B C 1
ATOM 2579 O O . LYS B 1 107 ? 8.102 -27.641 -20.656 1 97 107 LYS B O 1
ATOM 2584 N N . CYS B 1 108 ? 8.141 -26.922 -18.578 1 97 108 CYS B N 1
ATOM 2585 C CA . CYS B 1 108 ? 9.016 -25.797 -18.875 1 97 108 CYS B CA 1
ATOM 2586 C C . CYS B 1 108 ? 9.797 -25.375 -17.641 1 97 108 CYS B C 1
ATOM 2588 O O . CYS B 1 108 ? 9.516 -25.828 -16.531 1 97 108 CYS B O 1
ATOM 2590 N N . SER B 1 109 ? 10.844 -24.656 -17.875 1 98.44 109 SER B N 1
ATOM 2591 C CA . SER B 1 109 ? 11.664 -24.141 -16.781 1 98.44 109 SER B CA 1
ATOM 2592 C C . SER B 1 109 ? 10.867 -23.172 -15.914 1 98.44 109 SER B C 1
ATOM 2594 O O . SER B 1 109 ? 9.812 -22.672 -16.328 1 98.44 109 SER B O 1
ATOM 2596 N N . ALA B 1 110 ? 11.344 -22.906 -14.672 1 98.44 110 ALA B N 1
ATOM 2597 C CA . ALA B 1 110 ? 10.664 -22 -13.758 1 98.44 110 ALA B CA 1
ATOM 2598 C C . ALA B 1 110 ? 10.57 -20.594 -14.352 1 98.44 110 ALA B C 1
ATOM 2600 O O . ALA B 1 110 ? 9.492 -19.984 -14.352 1 98.44 110 ALA B O 1
ATOM 2601 N N . PRO B 1 111 ? 11.703 -20.047 -14.883 1 98.31 111 PRO B N 1
ATOM 2602 C CA . PRO B 1 111 ? 11.586 -18.703 -15.461 1 98.31 111 PRO B CA 1
ATOM 2603 C C . PRO B 1 111 ? 10.609 -18.656 -16.625 1 98.31 111 PRO B C 1
ATOM 2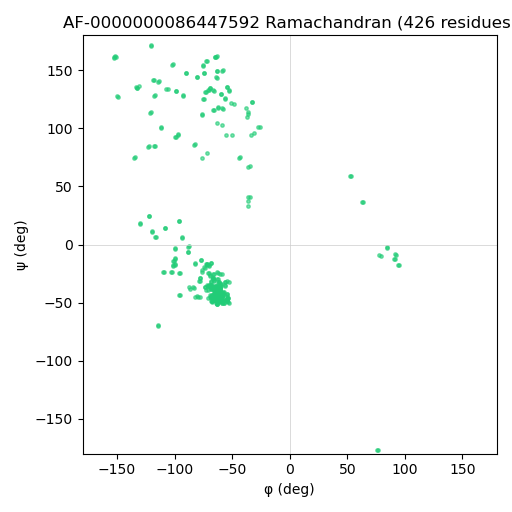605 O O . PRO B 1 111 ? 9.883 -17.672 -16.781 1 98.31 111 PRO B O 1
ATOM 2608 N N . GLU B 1 112 ? 10.555 -19.656 -17.406 1 97.56 112 GLU B N 1
ATOM 2609 C CA . GLU B 1 112 ? 9.617 -19.703 -18.516 1 97.56 112 GLU B CA 1
ATOM 2610 C C . GLU B 1 112 ? 8.172 -19.781 -18.031 1 97.56 112 GLU B C 1
ATOM 2612 O O . GLU B 1 112 ? 7.297 -19.078 -18.531 1 97.56 112 GLU B O 1
ATOM 2617 N N . TYR B 1 113 ? 7.969 -20.688 -17.141 1 98.06 113 TYR B N 1
ATOM 2618 C CA . TYR B 1 113 ? 6.645 -20.844 -16.531 1 98.06 113 TYR B CA 1
ATOM 2619 C C . TYR B 1 113 ? 6.148 -19.516 -15.961 1 98.06 113 TYR B C 1
ATOM 2621 O O . TYR B 1 113 ? 5.016 -19.109 -16.219 1 98.06 113 TYR B O 1
ATOM 2629 N N . ILE B 1 114 ? 6.988 -18.891 -15.195 1 98.12 114 ILE B N 1
ATOM 2630 C CA . ILE B 1 114 ? 6.598 -17.672 -14.492 1 98.12 114 ILE B CA 1
ATOM 2631 C C . ILE B 1 114 ? 6.359 -16.547 -15.492 1 98.12 114 ILE B C 1
ATOM 2633 O O . ILE B 1 114 ? 5.426 -15.758 -15.328 1 98.12 114 ILE B O 1
ATOM 2637 N N . ASP B 1 115 ? 7.109 -16.547 -16.516 1 96.12 115 ASP B N 1
ATOM 2638 C CA . ASP B 1 115 ? 6.879 -15.57 -17.578 1 96.12 115 ASP B CA 1
ATOM 2639 C C . ASP B 1 115 ? 5.516 -15.789 -18.234 1 96.12 115 ASP B C 1
ATOM 2641 O O . ASP B 1 115 ? 4.762 -14.836 -18.422 1 96.12 115 ASP B O 1
ATOM 2645 N N . TYR B 1 116 ? 5.281 -17 -18.609 1 96.44 116 TYR B N 1
ATOM 2646 C CA . TYR B 1 116 ? 3.979 -17.328 -19.172 1 96.44 116 TYR B CA 1
ATOM 2647 C C . TYR B 1 116 ? 2.852 -16.922 -18.234 1 96.44 116 TYR B C 1
ATOM 2649 O O . TYR B 1 116 ? 1.88 -16.297 -18.656 1 96.44 116 TYR B O 1
ATOM 2657 N N . LEU B 1 117 ? 3.008 -17.25 -17.047 1 97.56 117 LEU B N 1
ATOM 2658 C CA . LEU B 1 117 ? 1.976 -17 -16.047 1 97.56 117 LEU B CA 1
ATOM 2659 C C . LEU B 1 117 ? 1.729 -15.508 -15.875 1 97.56 117 LEU B C 1
ATOM 2661 O O . LEU B 1 117 ? 0.584 -15.055 -15.914 1 97.56 117 LEU B O 1
ATOM 2665 N N . MET B 1 118 ? 2.797 -14.766 -15.656 1 95.81 118 MET B N 1
ATOM 2666 C CA . MET B 1 118 ? 2.666 -13.328 -15.406 1 95.81 118 MET B CA 1
ATOM 2667 C C . MET B 1 118 ? 2.018 -12.633 -16.594 1 95.81 118 MET B C 1
ATOM 2669 O O . MET B 1 118 ? 1.168 -11.758 -16.422 1 95.81 118 MET B O 1
ATOM 2673 N N . THR B 1 119 ? 2.393 -13.047 -17.766 1 94.56 119 THR B N 1
ATOM 2674 C CA . THR B 1 119 ? 1.793 -12.5 -18.984 1 94.56 119 THR B CA 1
ATOM 2675 C C . THR B 1 119 ? 0.31 -12.844 -19.062 1 94.56 119 THR B C 1
ATOM 2677 O O . THR B 1 119 ? -0.523 -11.984 -19.344 1 94.56 119 THR B O 1
ATOM 2680 N N . TRP B 1 120 ? 0.054 -14.047 -18.828 1 95.81 120 TRP B N 1
ATOM 2681 C CA . TRP B 1 120 ? -1.324 -14.523 -18.875 1 95.81 120 TRP B CA 1
ATOM 2682 C C . TRP B 1 120 ? -2.191 -13.797 -17.844 1 95.81 120 TRP B C 1
ATOM 2684 O O . TRP B 1 120 ? -3.301 -13.359 -18.156 1 95.81 120 TRP B O 1
ATOM 2694 N N . VAL B 1 121 ? -1.744 -13.703 -16.625 1 96.75 121 VAL B N 1
ATOM 2695 C CA . VAL B 1 121 ? -2.504 -13.031 -15.586 1 96.75 121 VAL B CA 1
ATOM 2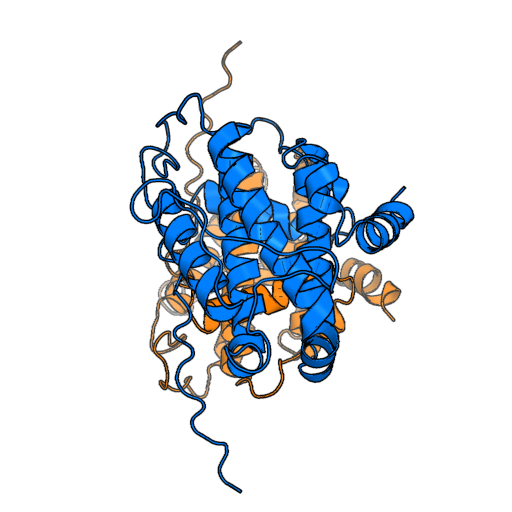696 C C . VAL B 1 121 ? -2.717 -11.562 -15.961 1 96.75 121 VAL B C 1
ATOM 2698 O O . VAL B 1 121 ? -3.818 -11.031 -15.805 1 96.75 121 VAL B O 1
ATOM 2701 N N . GLN B 1 122 ? -1.686 -10.922 -16.422 1 94.06 122 GLN B N 1
ATOM 2702 C CA . GLN B 1 122 ? -1.811 -9.539 -16.859 1 94.06 122 GLN B CA 1
ATOM 2703 C C . GLN B 1 122 ? -2.92 -9.391 -17.906 1 94.06 122 GLN B C 1
ATOM 2705 O O . GLN B 1 122 ? -3.709 -8.445 -17.844 1 94.06 122 GLN B O 1
ATOM 2710 N N . ASP B 1 123 ? -2.9 -10.281 -18.781 1 93.62 123 ASP B N 1
ATOM 2711 C CA . ASP B 1 123 ? -3.926 -10.242 -19.828 1 93.62 123 ASP B CA 1
ATOM 2712 C C . ASP B 1 123 ? -5.324 -10.352 -19.219 1 93.62 123 ASP B C 1
ATOM 2714 O O . ASP B 1 123 ? -6.246 -9.648 -19.641 1 93.62 123 ASP B O 1
ATOM 2718 N N . GLN B 1 124 ? -5.508 -11.25 -18.25 1 95.56 124 GLN B N 1
ATOM 2719 C CA . GLN B 1 124 ? -6.797 -11.383 -17.578 1 95.56 124 GLN B CA 1
ATOM 2720 C C . GLN B 1 124 ? -7.188 -10.094 -16.875 1 95.56 124 GLN B C 1
ATOM 2722 O O . GLN B 1 124 ? -8.328 -9.641 -16.984 1 95.56 124 GLN B O 1
ATOM 2727 N N . LEU B 1 125 ? -6.254 -9.5 -16.172 1 94.5 125 LEU B N 1
ATOM 2728 C CA . LEU B 1 125 ? -6.512 -8.297 -15.383 1 94.5 125 LEU B CA 1
ATOM 2729 C C . LEU B 1 125 ? -6.844 -7.113 -16.281 1 94.5 125 LEU B C 1
ATOM 2731 O O . LEU B 1 125 ? -7.621 -6.238 -15.898 1 94.5 125 LEU B O 1
ATOM 2735 N N . ASP B 1 126 ? -6.305 -7.141 -17.453 1 92.5 126 ASP B N 1
ATOM 2736 C CA . ASP B 1 126 ? -6.508 -6.047 -18.391 1 92.5 126 ASP B CA 1
ATOM 2737 C C . ASP B 1 126 ? -7.836 -6.195 -19.125 1 92.5 126 ASP B C 1
ATOM 2739 O O . ASP B 1 126 ? -8.297 -5.258 -19.781 1 92.5 126 ASP B O 1
ATOM 2743 N N . GLU B 1 127 ? -8.383 -7.301 -19.094 1 93.94 127 GLU B N 1
ATOM 2744 C CA . GLU B 1 127 ? -9.648 -7.539 -19.781 1 93.94 127 GLU B CA 1
ATOM 2745 C C . GLU B 1 127 ? -10.812 -6.934 -19 1 93.94 127 GLU B C 1
ATOM 2747 O O . GLU B 1 127 ? -11.242 -7.477 -17.984 1 93.94 127 GLU B O 1
ATOM 2752 N N . GLU B 1 128 ? -11.445 -5.934 -19.484 1 92.62 128 GLU B N 1
ATOM 2753 C CA . GLU B 1 128 ? -12.477 -5.145 -18.812 1 92.62 128 GLU B CA 1
ATOM 2754 C C . GLU B 1 128 ? -13.734 -5.98 -18.562 1 92.62 128 GLU B C 1
ATOM 2756 O O . GLU B 1 128 ? -14.484 -5.707 -17.625 1 92.62 128 GLU B O 1
ATOM 2761 N N . THR B 1 129 ? -13.922 -6.926 -19.312 1 94.88 129 THR B N 1
ATOM 2762 C CA . THR B 1 129 ? -15.102 -7.762 -19.125 1 94.88 129 THR B CA 1
ATOM 2763 C C . THR B 1 129 ? -14.914 -8.703 -17.938 1 94.88 129 THR B C 1
ATOM 2765 O O . THR B 1 129 ? -15.891 -9.164 -17.344 1 94.88 129 THR B O 1
ATOM 2768 N N . LEU B 1 130 ? -13.711 -8.977 -17.562 1 95.31 130 LEU B N 1
ATOM 2769 C CA . LEU B 1 130 ? -13.398 -9.852 -16.438 1 95.31 130 LEU B CA 1
ATOM 2770 C C . LEU B 1 130 ? -13.148 -9.031 -15.18 1 95.31 130 LEU B C 1
ATOM 2772 O O . LEU B 1 130 ? -13.688 -9.344 -14.117 1 95.31 130 LEU B O 1
ATOM 2776 N N . PHE B 1 131 ? -12.391 -7.961 -15.375 1 94.5 131 PHE B N 1
ATOM 2777 C CA . PHE B 1 131 ? -12.062 -7.055 -14.281 1 94.5 131 PHE B CA 1
ATOM 2778 C C . PHE B 1 131 ? -12.516 -5.633 -14.609 1 94.5 131 PHE B C 1
ATOM 2780 O O . PHE B 1 131 ? -11.703 -4.793 -15 1 94.5 131 PHE B O 1
ATOM 2787 N N . PRO B 1 132 ? -13.695 -5.367 -14.344 1 91.69 132 PRO B N 1
ATOM 2788 C CA . PRO B 1 132 ? -14.203 -4.043 -14.703 1 91.69 132 PRO B CA 1
ATOM 2789 C C . PRO B 1 132 ? -13.594 -2.926 -13.859 1 91.69 132 PRO B C 1
ATOM 2791 O O . PRO B 1 132 ? -13.469 -3.066 -12.641 1 91.69 132 PRO B O 1
ATOM 2794 N N . SER B 1 133 ? -13.211 -1.891 -14.461 1 81 133 SER B N 1
ATOM 2795 C CA . SER B 1 133 ? -12.617 -0.753 -13.766 1 81 133 SER B CA 1
ATOM 2796 C C . SER B 1 133 ? -13.617 0.387 -13.617 1 81 133 SER B C 1
ATOM 2798 O O . SER B 1 133 ? -13.445 1.259 -12.766 1 81 133 SER B O 1
ATOM 2800 N N . LYS B 1 134 ? -14.562 0.41 -14.453 1 80.56 134 LYS B N 1
ATOM 2801 C CA . LYS B 1 134 ? -15.547 1.485 -14.438 1 80.56 134 LYS B CA 1
ATOM 2802 C C . LYS B 1 134 ? -16.609 1.244 -13.359 1 80.56 134 LYS B C 1
ATOM 2804 O O . LYS B 1 134 ? -17.016 0.104 -13.125 1 80.56 134 LYS B O 1
ATOM 2809 N N . ILE B 1 135 ? -17.016 2.33 -12.781 1 73.56 135 ILE B N 1
ATOM 2810 C CA . ILE B 1 135 ? -18.016 2.273 -11.719 1 73.56 135 ILE B CA 1
ATOM 2811 C C . ILE B 1 135 ? -19.359 1.791 -12.281 1 73.56 135 ILE B C 1
ATOM 2813 O O . ILE B 1 135 ? -19.766 2.215 -13.367 1 73.56 135 ILE B O 1
ATOM 2817 N N . GLY B 1 136 ? -19.953 0.876 -11.648 1 80.75 136 GLY B N 1
ATOM 2818 C CA . GLY B 1 136 ? -21.312 0.46 -12 1 80.75 136 GLY B CA 1
ATOM 2819 C C . GLY B 1 136 ? -21.328 -0.731 -12.938 1 80.75 136 GLY B C 1
ATOM 2820 O O . GLY B 1 136 ? -22.391 -1.291 -13.211 1 80.75 136 GLY B O 1
ATOM 2821 N N . VAL B 1 137 ? -20.281 -1.042 -13.594 1 90.5 137 VAL B N 1
ATOM 2822 C CA . VAL B 1 137 ? -20.234 -2.215 -14.461 1 90.5 137 VAL B CA 1
ATOM 2823 C C . VAL B 1 137 ? -20.141 -3.48 -13.617 1 90.5 137 VAL B C 1
ATOM 2825 O O . VAL B 1 137 ? -19.25 -3.602 -12.766 1 90.5 137 VAL B O 1
ATOM 2828 N N . PRO B 1 138 ? -21.047 -4.363 -13.836 1 93.5 138 PRO B N 1
ATOM 2829 C CA . PRO B 1 138 ? -21.047 -5.57 -13 1 93.5 138 PRO B CA 1
ATOM 2830 C C . PRO B 1 138 ? -19.953 -6.559 -13.383 1 93.5 138 PRO B C 1
ATOM 2832 O O . PRO B 1 138 ? -19.5 -6.574 -14.531 1 93.5 138 PRO B O 1
ATOM 2835 N N . PHE B 1 139 ? -19.562 -7.332 -12.438 1 96 139 PHE B N 1
ATOM 2836 C CA . PHE B 1 139 ? -18.641 -8.438 -12.688 1 96 139 PHE B CA 1
ATOM 2837 C C . PHE B 1 139 ? -19.359 -9.578 -13.398 1 96 139 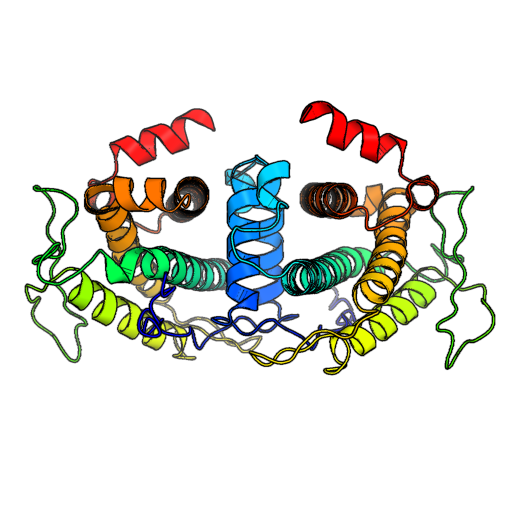PHE B C 1
ATOM 2839 O O . PHE B 1 139 ? -20.562 -9.766 -13.234 1 96 139 PHE B O 1
ATOM 2846 N N . PRO B 1 140 ? -18.562 -10.281 -14.25 1 97 140 PRO B N 1
ATOM 2847 C CA . PRO B 1 140 ? -19.188 -11.461 -14.867 1 97 140 PRO B CA 1
ATOM 2848 C C . PRO B 1 140 ? -19.531 -12.539 -13.844 1 97 140 PRO B C 1
ATOM 2850 O O . PRO B 1 140 ? -18.969 -12.57 -12.75 1 97 140 PRO B O 1
ATOM 2853 N N . LYS B 1 141 ? -20.438 -13.484 -14.195 1 96.81 141 LYS B N 1
ATOM 2854 C CA . LYS B 1 141 ? -20.953 -14.508 -13.289 1 96.81 141 LYS B CA 1
ATOM 2855 C C . LYS B 1 141 ? -19.844 -15.469 -12.867 1 96.81 141 LYS B C 1
ATOM 2857 O O . LYS B 1 141 ? -19.875 -16.016 -11.766 1 96.81 141 LYS B O 1
ATOM 2862 N N . ASN B 1 142 ? -18.922 -15.656 -13.734 1 97.25 142 ASN B N 1
ATOM 2863 C CA . ASN B 1 142 ? -17.875 -16.625 -13.438 1 97.25 142 ASN B CA 1
ATOM 2864 C C . ASN B 1 142 ? -16.625 -15.961 -12.867 1 97.25 142 ASN B C 1
ATOM 2866 O O . ASN B 1 142 ? -15.539 -16.547 -12.883 1 97.25 142 ASN B O 1
ATOM 2870 N N . PHE B 1 143 ? -16.75 -14.781 -12.352 1 98 143 PHE B N 1
ATOM 2871 C CA . PHE B 1 143 ? -15.594 -13.992 -11.914 1 98 143 PHE B CA 1
ATOM 2872 C C . PHE B 1 143 ? -14.82 -14.734 -10.828 1 98 143 PHE B C 1
ATOM 2874 O O . PHE B 1 143 ? -13.594 -14.828 -10.898 1 98 143 PHE B O 1
ATOM 2881 N N . ILE B 1 144 ? -15.508 -15.242 -9.867 1 98.19 144 ILE B N 1
ATOM 2882 C CA . ILE B 1 144 ? -14.859 -15.891 -8.734 1 98.19 144 ILE B CA 1
ATOM 2883 C C . ILE B 1 144 ? -14.055 -17.094 -9.227 1 98.19 144 ILE B C 1
ATOM 2885 O O . ILE B 1 144 ? -12.945 -17.344 -8.75 1 98.19 144 ILE B O 1
ATOM 2889 N N . ALA B 1 145 ? -14.57 -17.781 -10.18 1 97.75 145 ALA B N 1
ATOM 2890 C CA . ALA B 1 145 ? -13.852 -18.922 -10.742 1 97.75 145 ALA B CA 1
ATOM 2891 C C . ALA B 1 145 ? -12.555 -18.469 -11.414 1 97.75 145 ALA B C 1
ATOM 2893 O O . ALA B 1 145 ? -11.523 -19.125 -11.289 1 97.75 145 ALA B O 1
ATOM 2894 N N . VAL B 1 146 ? -12.625 -17.391 -12.125 1 97.38 146 VAL B N 1
ATOM 2895 C CA . VAL B 1 146 ? -11.453 -16.828 -12.789 1 97.38 146 VAL B CA 1
ATOM 2896 C C . VAL B 1 146 ? -10.414 -16.422 -11.75 1 97.38 146 VAL B C 1
ATOM 2898 O O . VAL B 1 146 ? -9.234 -16.75 -11.867 1 97.38 146 VAL B O 1
ATOM 2901 N N . ALA B 1 147 ? -10.922 -15.734 -10.727 1 98.31 147 ALA B N 1
ATOM 2902 C CA . ALA B 1 147 ? -10.031 -15.281 -9.656 1 98.31 147 ALA B CA 1
ATOM 2903 C C . ALA B 1 147 ? -9.375 -16.469 -8.953 1 98.31 147 ALA B C 1
ATOM 2905 O O . ALA B 1 147 ? -8.18 -16.422 -8.656 1 98.31 147 ALA B O 1
ATOM 2906 N N . LYS B 1 148 ? -10.078 -17.484 -8.688 1 98.56 148 LYS B N 1
ATOM 2907 C CA . LYS B 1 148 ? -9.547 -18.688 -8.055 1 98.56 148 LYS B CA 1
ATOM 2908 C C . LYS B 1 148 ? -8.414 -19.281 -8.875 1 98.56 148 LYS B C 1
ATOM 2910 O O . LYS B 1 148 ? -7.375 -19.672 -8.328 1 98.56 148 LYS B O 1
ATOM 2915 N N . THR B 1 149 ? -8.609 -19.328 -10.164 1 97.69 149 THR B N 1
ATOM 2916 C CA . THR B 1 149 ? -7.586 -19.875 -11.047 1 97.69 149 THR B CA 1
ATOM 2917 C C . THR B 1 149 ? -6.32 -19.016 -11.008 1 97.69 149 THR B C 1
ATOM 2919 O O . THR B 1 149 ? -5.211 -19.547 -10.914 1 97.69 149 THR B O 1
ATOM 2922 N N . ILE B 1 150 ? -6.516 -17.75 -11.039 1 98.19 150 ILE B N 1
ATOM 2923 C CA . ILE B 1 150 ? -5.395 -16.812 -11.016 1 98.19 150 ILE B CA 1
ATOM 2924 C C . ILE B 1 150 ? -4.605 -16.984 -9.719 1 98.19 150 ILE B C 1
ATOM 2926 O O . ILE B 1 150 ? -3.385 -17.156 -9.742 1 98.19 150 ILE B O 1
ATOM 2930 N N . LEU B 1 151 ? -5.332 -17 -8.625 1 98.75 151 LEU B N 1
ATOM 2931 C CA . LEU B 1 151 ? -4.691 -17.047 -7.312 1 98.75 151 LEU B CA 1
ATOM 2932 C C . LEU B 1 151 ? -4 -18.391 -7.098 1 98.75 151 LEU B C 1
ATOM 2934 O O . LEU B 1 151 ? -2.914 -18.453 -6.516 1 98.75 151 LEU B O 1
ATOM 2938 N N . LYS B 1 152 ? -4.594 -19.406 -7.574 1 98.44 152 LYS B N 1
ATOM 2939 C CA . LYS B 1 152 ? -3.988 -20.734 -7.5 1 98.44 152 LYS B CA 1
ATOM 2940 C C . LYS B 1 152 ? -2.641 -20.75 -8.219 1 98.44 152 LYS B C 1
ATOM 2942 O O . LYS B 1 152 ? -1.661 -21.281 -7.684 1 98.44 152 LYS B O 1
ATOM 2947 N N . ARG B 1 153 ? -2.646 -20.234 -9.359 1 98.44 153 ARG B N 1
ATOM 2948 C CA . ARG B 1 153 ? -1.427 -20.25 -10.156 1 98.44 153 ARG B CA 1
ATOM 2949 C C . ARG B 1 153 ? -0.375 -19.312 -9.578 1 98.44 153 ARG B C 1
ATOM 2951 O O . ARG B 1 153 ? 0.819 -19.609 -9.609 1 98.44 153 ARG B O 1
ATOM 2958 N N . LEU B 1 154 ? -0.838 -18.219 -9.047 1 98.69 154 LEU B N 1
ATOM 2959 C CA . LEU B 1 154 ? 0.086 -17.297 -8.398 1 98.69 154 LEU B CA 1
ATOM 2960 C C . LEU B 1 154 ? 0.732 -17.938 -7.18 1 98.69 154 LEU B C 1
ATOM 2962 O O . LEU B 1 154 ? 1.913 -17.719 -6.902 1 98.69 154 LEU B O 1
ATOM 2966 N N . PHE B 1 155 ? 0.02 -18.75 -6.473 1 98.81 155 PHE B N 1
ATOM 2967 C CA . PHE B 1 155 ? 0.54 -19.469 -5.316 1 98.81 155 PHE B CA 1
ATOM 2968 C C . PHE B 1 155 ? 1.755 -20.297 -5.699 1 98.81 155 PHE B C 1
ATOM 2970 O O . PHE B 1 155 ? 2.688 -20.453 -4.906 1 98.81 155 PHE B O 1
ATOM 2977 N N . ARG B 1 156 ? 1.754 -20.812 -6.855 1 98.75 156 ARG B N 1
ATOM 2978 C CA . ARG B 1 156 ? 2.836 -21.688 -7.305 1 98.75 156 ARG B CA 1
ATOM 2979 C C . ARG B 1 156 ? 4.16 -20.938 -7.348 1 98.75 156 ARG B C 1
ATOM 2981 O O . ARG B 1 156 ? 5.223 -21.531 -7.152 1 98.75 156 ARG B O 1
ATOM 2988 N N . VAL B 1 157 ? 4.051 -19.641 -7.594 1 98.62 157 VAL B N 1
ATOM 2989 C CA . VAL B 1 157 ? 5.262 -18.828 -7.605 1 98.62 157 VAL B CA 1
ATOM 2990 C C . VAL B 1 157 ? 5.82 -18.719 -6.191 1 98.62 157 VAL B C 1
ATOM 2992 O O . VAL B 1 157 ? 7.023 -18.875 -5.977 1 98.62 157 VAL B O 1
ATOM 2995 N N . TYR B 1 158 ? 4.941 -18.484 -5.203 1 98.62 158 TYR B N 1
ATOM 2996 C CA . TYR B 1 158 ? 5.371 -18.5 -3.809 1 98.62 158 TYR B CA 1
ATOM 2997 C C . TYR B 1 158 ? 6.055 -19.812 -3.453 1 98.62 158 TYR B C 1
ATOM 2999 O O . TYR B 1 158 ? 7.129 -19.812 -2.852 1 98.62 158 TYR B O 1
ATOM 3007 N N . ALA B 1 159 ? 5.387 -20.859 -3.844 1 98.69 159 ALA B N 1
ATOM 3008 C CA . ALA B 1 159 ? 5.906 -22.188 -3.512 1 98.69 159 ALA B CA 1
ATOM 3009 C C . ALA B 1 159 ? 7.301 -22.391 -4.098 1 98.69 159 ALA B C 1
ATOM 3011 O O . ALA B 1 159 ? 8.203 -22.891 -3.42 1 98.69 159 ALA B O 1
ATOM 3012 N N . HIS B 1 160 ? 7.496 -21.953 -5.34 1 98.75 160 HIS B N 1
ATOM 3013 C CA . HIS B 1 160 ? 8.797 -22.078 -5.992 1 98.75 160 HIS B CA 1
ATOM 3014 C C . HIS B 1 160 ? 9.859 -21.25 -5.273 1 98.75 160 HIS B C 1
ATOM 3016 O O . HIS B 1 160 ? 10.961 -21.734 -5.02 1 98.75 160 HIS B O 1
ATOM 3022 N N . ILE B 1 161 ? 9.508 -20.094 -4.895 1 98.38 161 ILE B N 1
ATOM 3023 C CA . ILE B 1 161 ? 10.445 -19.188 -4.254 1 98.38 161 ILE B CA 1
ATOM 3024 C C . ILE B 1 161 ? 10.891 -19.766 -2.91 1 98.38 161 ILE B C 1
ATOM 3026 O O . ILE B 1 161 ? 12.086 -19.844 -2.623 1 98.38 161 ILE B O 1
ATOM 3030 N N . TYR B 1 162 ? 9.977 -20.219 -2.109 1 98.19 162 TYR B N 1
ATOM 3031 C CA . TYR B 1 162 ? 10.297 -20.719 -0.782 1 98.19 162 TYR B CA 1
ATOM 3032 C C . TYR B 1 162 ? 11.172 -21.969 -0.872 1 98.19 162 TYR B C 1
ATOM 3034 O O . TYR B 1 162 ? 12.094 -22.141 -0.068 1 98.19 162 TYR B O 1
ATOM 3042 N N . HIS B 1 163 ? 10.906 -22.75 -1.854 1 97.94 163 HIS B N 1
ATOM 3043 C CA . HIS B 1 163 ? 11.602 -24.031 -1.928 1 97.94 163 HIS B CA 1
ATOM 3044 C C . HIS B 1 163 ? 12.969 -23.891 -2.594 1 97.94 163 HIS B C 1
ATOM 3046 O O . HIS B 1 163 ? 13.938 -24.516 -2.182 1 97.94 163 HIS B O 1
ATOM 3052 N N . GLN B 1 164 ? 13.078 -23.031 -3.607 1 97.94 164 GLN B N 1
ATOM 3053 C CA . GLN B 1 164 ? 14.281 -23.062 -4.43 1 97.94 164 GLN B CA 1
ATOM 3054 C C . GLN B 1 164 ? 15.133 -21.828 -4.188 1 97.94 164 GLN B C 1
ATOM 3056 O O . GLN B 1 164 ? 16.344 -21.828 -4.449 1 97.94 164 GLN B O 1
ATOM 3061 N N . HIS B 1 165 ? 14.484 -20.766 -3.721 1 97.94 165 HIS B N 1
ATOM 3062 C CA . HIS B 1 165 ? 15.227 -19.516 -3.746 1 97.94 165 HIS B CA 1
ATOM 3063 C C . HIS B 1 165 ? 15.18 -18.812 -2.393 1 97.94 165 HIS B C 1
ATOM 3065 O O . HIS B 1 165 ? 15.477 -17.625 -2.291 1 97.94 165 HIS B O 1
ATOM 3071 N N . PHE B 1 166 ? 14.844 -19.516 -1.349 1 96.69 166 PHE B N 1
ATOM 3072 C CA . PHE B 1 166 ? 14.672 -18.859 -0.056 1 96.69 166 PHE B CA 1
ATOM 3073 C C . PHE B 1 166 ? 15.992 -18.297 0.44 1 96.69 166 PHE B C 1
ATOM 3075 O O . PHE B 1 166 ? 16.031 -17.203 1.009 1 96.69 166 PHE B O 1
ATOM 3082 N N . ASN B 1 167 ? 17.094 -19.047 0.274 1 96.94 167 ASN B N 1
ATOM 3083 C CA . ASN B 1 167 ? 18.406 -18.531 0.69 1 96.94 167 ASN B CA 1
ATOM 3084 C C . ASN B 1 167 ? 18.766 -17.266 -0.053 1 96.94 167 ASN B C 1
ATOM 3086 O O . ASN B 1 167 ? 19.375 -16.359 0.524 1 96.94 167 ASN B O 1
ATOM 3090 N N . THR B 1 168 ? 18.391 -17.25 -1.315 1 96.94 168 THR B N 1
ATOM 3091 C CA . THR B 1 168 ? 18.625 -16.047 -2.102 1 96.94 168 THR B CA 1
ATOM 3092 C C . THR B 1 168 ? 17.828 -14.867 -1.546 1 96.94 168 THR B C 1
ATOM 3094 O O . THR B 1 168 ? 18.344 -13.758 -1.429 1 96.94 168 THR B O 1
ATOM 3097 N N . VAL B 1 169 ? 16.625 -15.125 -1.2 1 95 169 VAL B N 1
ATOM 3098 C CA . VAL B 1 169 ? 15.734 -14.117 -0.621 1 95 169 VAL B CA 1
ATOM 3099 C C . VAL B 1 169 ? 16.344 -13.57 0.666 1 95 169 VAL B C 1
ATOM 3101 O O . VAL B 1 169 ? 16.344 -12.359 0.895 1 95 169 VAL B O 1
ATOM 3104 N N . ILE B 1 170 ? 16.859 -14.453 1.485 1 93 170 ILE B N 1
ATOM 3105 C CA . ILE B 1 170 ? 17.5 -14.055 2.736 1 93 170 ILE B CA 1
ATOM 3106 C C . ILE B 1 170 ? 18.703 -13.172 2.439 1 93 170 ILE B C 1
ATOM 3108 O O . ILE B 1 170 ? 18.859 -12.109 3.039 1 93 170 ILE B O 1
ATOM 3112 N N . SER B 1 171 ? 19.516 -13.617 1.479 1 94.75 171 SER B N 1
ATOM 3113 C CA . SER B 1 171 ? 20.734 -12.883 1.129 1 94.75 171 SER B CA 1
ATOM 3114 C C . SER B 1 171 ? 20.406 -11.477 0.629 1 94.75 171 SER B C 1
ATOM 3116 O O . SER B 1 171 ? 21.172 -10.539 0.856 1 94.75 171 SER B O 1
ATOM 3118 N N . LEU B 1 172 ? 19.281 -11.398 -0.003 1 89.75 172 LEU B N 1
ATOM 3119 C CA . LEU B 1 172 ? 18.875 -10.117 -0.573 1 89.75 172 LEU B CA 1
ATOM 3120 C C . LEU B 1 172 ? 18.109 -9.289 0.449 1 89.75 172 LEU B C 1
ATOM 3122 O O . LEU B 1 172 ? 17.641 -8.188 0.14 1 89.75 172 LEU B O 1
ATOM 3126 N N . GLU B 1 173 ? 17.891 -9.852 1.69 1 85.44 173 GLU B N 1
ATOM 3127 C CA . GLU B 1 173 ? 17.188 -9.203 2.799 1 85.44 173 GLU B CA 1
ATOM 3128 C C . GLU B 1 173 ? 15.734 -8.914 2.447 1 85.44 173 GLU B C 1
ATOM 3130 O O . GLU B 1 173 ? 15.219 -7.84 2.76 1 85.44 173 GLU B O 1
ATOM 3135 N N . GLU B 1 174 ? 15.133 -9.836 1.699 1 87.38 174 GLU B N 1
ATOM 3136 C CA . GLU B 1 174 ? 13.75 -9.695 1.256 1 87.38 174 GLU B CA 1
ATOM 3137 C C . GLU B 1 174 ? 12.836 -10.672 1.988 1 87.38 174 GLU B C 1
ATOM 3139 O O . GLU B 1 174 ? 11.68 -10.852 1.606 1 87.38 174 GLU B O 1
ATOM 3144 N N . GLU B 1 175 ? 13.32 -11.234 3.02 1 89.5 175 GLU B N 1
ATOM 3145 C CA . GLU B 1 175 ? 12.586 -12.289 3.709 1 89.5 175 GLU B CA 1
ATOM 3146 C C . GLU B 1 175 ? 11.328 -11.734 4.379 1 89.5 175 GLU B C 1
ATOM 3148 O O . GLU B 1 175 ? 10.266 -12.352 4.316 1 89.5 175 GLU B O 1
ATOM 3153 N N . ALA B 1 176 ? 11.508 -10.617 5.004 1 82.75 176 ALA B N 1
ATOM 3154 C CA . ALA B 1 176 ? 10.359 -10.016 5.668 1 82.75 176 ALA B CA 1
ATOM 3155 C C . ALA B 1 176 ? 9.25 -9.695 4.668 1 82.75 176 ALA B C 1
ATOM 3157 O O . ALA B 1 176 ? 8.07 -9.945 4.93 1 82.75 176 ALA B O 1
ATOM 3158 N N . HIS B 1 177 ? 9.641 -9.125 3.576 1 85.19 177 HIS B N 1
ATOM 3159 C CA . HIS B 1 177 ? 8.68 -8.805 2.523 1 85.19 177 HIS B CA 1
ATOM 3160 C C . HIS B 1 177 ? 7.98 -10.055 2.014 1 85.19 177 HIS B C 1
ATOM 3162 O O . HIS B 1 177 ? 6.754 -10.078 1.894 1 85.19 177 HIS B O 1
ATOM 3168 N N . LEU B 1 178 ? 8.734 -11.062 1.728 1 92.69 178 LEU B N 1
ATOM 3169 C CA . LEU B 1 178 ? 8.18 -12.32 1.235 1 92.69 178 LEU B CA 1
ATOM 3170 C C . LEU B 1 178 ? 7.195 -12.906 2.236 1 92.69 178 LEU B C 1
ATOM 3172 O O . LEU B 1 178 ? 6.066 -13.25 1.876 1 92.69 178 LEU B O 1
ATOM 3176 N N . ASN B 1 179 ? 7.613 -13 3.453 1 89.69 179 ASN B N 1
ATOM 3177 C CA . ASN B 1 179 ? 6.797 -13.625 4.492 1 89.69 179 ASN B CA 1
ATOM 3178 C C . ASN B 1 179 ? 5.516 -12.844 4.746 1 89.69 179 ASN B C 1
ATOM 3180 O O . ASN B 1 179 ? 4.445 -13.43 4.914 1 89.69 179 ASN B O 1
ATOM 3184 N N . THR B 1 180 ? 5.617 -11.547 4.781 1 87.56 180 THR B N 1
ATOM 3185 C CA . THR B 1 180 ? 4.445 -10.711 5.027 1 87.56 180 THR B CA 1
ATOM 3186 C C . THR B 1 180 ? 3.459 -10.812 3.869 1 87.56 180 THR B C 1
ATOM 3188 O O . THR B 1 180 ? 2.252 -10.938 4.086 1 87.56 180 THR B O 1
ATOM 3191 N N . SER B 1 181 ? 3.996 -10.688 2.686 1 91.5 181 SER B N 1
ATOM 3192 C CA . SER B 1 181 ? 3.156 -10.812 1.499 1 91.5 181 SER B CA 1
ATOM 3193 C C . SER B 1 181 ? 2.461 -12.164 1.451 1 91.5 181 SER B C 1
ATOM 3195 O O . SER B 1 181 ? 1.267 -12.25 1.153 1 91.5 181 SER B O 1
ATOM 3197 N N . PHE B 1 182 ? 3.195 -13.156 1.792 1 95.5 182 PHE B N 1
ATOM 3198 C CA . PHE B 1 182 ? 2.646 -14.508 1.765 1 95.5 182 PHE B CA 1
ATOM 3199 C C . PHE B 1 182 ? 1.585 -14.68 2.844 1 95.5 182 PHE B C 1
ATOM 3201 O O . PHE B 1 182 ? 0.528 -15.266 2.594 1 95.5 182 PHE B O 1
ATOM 3208 N N . LYS B 1 183 ? 1.91 -14.227 3.963 1 92.5 183 LYS B N 1
ATOM 3209 C CA . LYS B 1 183 ? 0.95 -14.32 5.059 1 92.5 183 LYS B CA 1
ATOM 3210 C C . LYS B 1 183 ? -0.366 -13.641 4.699 1 92.5 183 LYS B C 1
ATOM 3212 O O . LYS B 1 183 ? -1.442 -14.195 4.93 1 92.5 183 LYS B O 1
ATOM 3217 N N . HIS B 1 184 ? -0.308 -12.43 4.223 1 92.44 184 HIS B N 1
ATOM 3218 C CA . HIS B 1 184 ? -1.489 -11.703 3.764 1 92.44 184 HIS B CA 1
ATOM 3219 C C . HIS B 1 184 ? -2.26 -12.516 2.727 1 92.44 184 HIS B C 1
ATOM 3221 O O . HIS B 1 184 ? -3.486 -12.625 2.807 1 92.44 184 HIS B O 1
ATOM 3227 N N . PHE B 1 185 ? -1.545 -13.055 1.791 1 96.62 185 PHE B N 1
ATOM 3228 C CA . PHE B 1 185 ? -2.102 -13.867 0.716 1 96.62 185 PHE B CA 1
ATOM 3229 C C . PHE B 1 185 ? -2.867 -15.055 1.28 1 96.62 185 PHE B C 1
ATOM 3231 O O . PHE B 1 185 ? -4.016 -15.297 0.905 1 96.62 185 PHE B O 1
ATOM 3238 N N . ILE B 1 186 ? -2.277 -15.75 2.188 1 97 186 ILE B N 1
ATOM 3239 C CA . ILE B 1 186 ? -2.859 -16.969 2.76 1 97 186 ILE B CA 1
ATOM 3240 C C . ILE B 1 186 ? -4.113 -16.609 3.555 1 97 186 ILE B C 1
ATOM 3242 O O . ILE B 1 186 ? -5.152 -17.25 3.412 1 97 186 ILE B O 1
ATOM 3246 N N . TYR B 1 187 ? -4.055 -15.586 4.355 1 94.62 187 TYR B N 1
ATOM 3247 C CA . TYR B 1 187 ? -5.223 -15.188 5.129 1 94.62 187 TYR B CA 1
ATOM 3248 C C . TYR B 1 187 ? -6.383 -14.82 4.207 1 94.62 187 TYR B C 1
ATOM 3250 O O . TYR B 1 187 ? -7.535 -15.148 4.492 1 94.62 187 TYR B O 1
ATOM 3258 N N . PHE B 1 188 ? -6.09 -14.172 3.133 1 96.81 188 PHE B N 1
ATOM 3259 C CA . PHE B 1 188 ? -7.137 -13.727 2.217 1 96.81 188 PHE B CA 1
ATOM 3260 C C . PHE B 1 188 ? -7.789 -14.922 1.53 1 96.81 188 PHE B C 1
ATOM 3262 O O . PHE B 1 188 ? -9.016 -15.023 1.491 1 96.81 188 PHE B O 1
ATOM 3269 N N . ILE B 1 189 ? -6.922 -15.812 1.01 1 97.94 189 ILE B N 1
ATOM 3270 C CA . ILE B 1 189 ? -7.48 -16.922 0.246 1 97.94 189 ILE B CA 1
ATOM 3271 C C . ILE B 1 189 ? -8.242 -17.859 1.181 1 97.94 189 ILE B C 1
ATOM 3273 O O . ILE B 1 189 ? -9.195 -18.516 0.766 1 97.94 189 ILE B O 1
ATOM 3277 N N . GLN B 1 190 ? -7.801 -17.969 2.391 1 95.81 190 GLN B N 1
ATOM 3278 C CA . GLN B 1 190 ? -8.516 -18.781 3.359 1 95.81 190 GLN B CA 1
ATOM 3279 C C . GLN B 1 190 ? -9.828 -18.125 3.773 1 95.81 190 GLN B C 1
ATOM 3281 O O . GLN B 1 190 ? -10.852 -18.812 3.928 1 95.81 190 GLN B O 1
ATOM 3286 N N . GLU B 1 191 ? -9.867 -16.828 3.945 1 96.25 191 GLU B N 1
ATOM 3287 C CA . GLU B 1 191 ? -11.062 -16.094 4.352 1 96.25 191 GLU B CA 1
ATOM 3288 C C . GLU B 1 191 ? -12.195 -16.281 3.348 1 96.25 191 GLU B C 1
ATOM 3290 O O . GLU B 1 191 ? -13.359 -16.406 3.734 1 96.25 191 GLU B O 1
ATOM 3295 N N . PHE B 1 192 ? -11.875 -16.406 2.086 1 97.94 192 PHE B N 1
ATOM 3296 C CA . PHE B 1 192 ? -12.906 -16.438 1.061 1 97.94 192 PHE B CA 1
ATOM 3297 C C . PHE B 1 192 ? -12.867 -17.75 0.288 1 97.94 192 PHE B C 1
ATOM 3299 O O . PHE B 1 192 ? -13.5 -17.875 -0.765 1 97.94 192 PHE B O 1
ATOM 3306 N N . ASN B 1 193 ? -12.094 -18.703 0.793 1 97.62 193 ASN B N 1
ATOM 3307 C CA . ASN B 1 193 ? -12.016 -20.047 0.221 1 97.62 193 ASN B CA 1
ATOM 3308 C C . ASN B 1 193 ? -11.695 -20 -1.271 1 97.62 193 ASN B C 1
ATOM 3310 O O . ASN B 1 193 ? -12.43 -20.562 -2.082 1 97.62 193 ASN B O 1
ATOM 3314 N N . LEU B 1 194 ? -10.586 -19.406 -1.542 1 98.62 194 LEU B N 1
ATOM 3315 C CA . LEU B 1 194 ? -10.312 -19.109 -2.943 1 98.62 194 LEU B CA 1
ATOM 3316 C C . LEU B 1 194 ? -9.344 -20.125 -3.531 1 98.62 194 LEU B C 1
ATOM 3318 O O . LEU B 1 194 ? -9.156 -20.188 -4.75 1 98.62 194 LEU B O 1
ATOM 3322 N N . ILE B 1 195 ? -8.688 -20.906 -2.746 1 98.56 195 ILE B N 1
ATOM 3323 C CA . ILE B 1 195 ? -7.82 -21.984 -3.219 1 98.56 195 ILE B CA 1
ATOM 3324 C C . ILE B 1 195 ? -8.109 -23.266 -2.439 1 98.56 195 ILE B C 1
ATOM 3326 O O . ILE B 1 195 ? -8.211 -23.234 -1.211 1 98.56 195 ILE B O 1
ATOM 3330 N N . ASP B 1 196 ? -8.195 -24.312 -3.242 1 97.06 196 ASP B N 1
ATOM 3331 C CA . ASP B 1 196 ? -8.375 -25.625 -2.607 1 97.06 196 ASP B CA 1
ATOM 3332 C C . ASP B 1 196 ? -7.172 -25.984 -1.746 1 97.06 196 ASP B C 1
ATOM 3334 O O . ASP B 1 196 ? -6.027 -25.766 -2.148 1 97.06 196 ASP B O 1
ATOM 3338 N N . ARG B 1 197 ? -7.434 -26.625 -0.657 1 94.94 197 ARG B N 1
ATOM 3339 C CA . ARG B 1 197 ? -6.402 -27 0.305 1 94.94 197 ARG B CA 1
ATOM 3340 C C . ARG B 1 197 ? -5.355 -27.891 -0.336 1 94.94 197 ARG B C 1
ATOM 3342 O O . ARG B 1 197 ? -4.172 -27.828 0.009 1 94.94 197 ARG B O 1
ATOM 3349 N N . ARG B 1 198 ? -5.699 -28.734 -1.218 1 96.44 198 ARG B N 1
ATOM 3350 C CA . ARG B 1 198 ? -4.785 -29.672 -1.86 1 96.44 198 ARG B CA 1
ATOM 3351 C C . ARG B 1 198 ? -3.701 -28.938 -2.639 1 96.44 198 ARG B C 1
ATOM 3353 O O . ARG B 1 198 ? -2.561 -29.406 -2.715 1 96.44 198 ARG B O 1
ATOM 3360 N N . GLU B 1 199 ? -4.09 -27.812 -3.176 1 97.12 199 GLU B N 1
ATOM 3361 C CA . GLU B 1 199 ? -3.158 -27.016 -3.971 1 97.12 199 GLU B CA 1
ATOM 3362 C C . GLU B 1 199 ? -2.102 -26.359 -3.088 1 97.12 199 GLU B C 1
ATOM 3364 O O . GLU B 1 199 ? -1.057 -25.922 -3.58 1 97.12 199 GLU B O 1
ATOM 3369 N N . LEU B 1 200 ? -2.357 -26.297 -1.796 1 97.88 200 LEU B N 1
ATOM 3370 C CA . LEU B 1 200 ? -1.483 -25.594 -0.862 1 97.88 200 LEU B CA 1
ATOM 3371 C C . LEU B 1 200 ? -0.468 -26.547 -0.244 1 97.88 200 LEU B C 1
ATOM 3373 O O . LEU B 1 200 ? 0.381 -26.125 0.548 1 97.88 200 LEU B O 1
ATOM 3377 N N . ALA B 1 201 ? -0.406 -27.75 -0.674 1 97.25 201 ALA B N 1
ATOM 3378 C CA . ALA B 1 201 ? 0.357 -28.828 -0.065 1 97.25 201 ALA B CA 1
ATOM 3379 C C . ALA B 1 201 ? 1.847 -28.5 -0.033 1 97.25 201 ALA B C 1
ATOM 3381 O O . ALA B 1 201 ? 2.523 -28.766 0.965 1 97.25 201 ALA B O 1
ATOM 3382 N N . PRO B 1 202 ? 2.369 -27.938 -1.067 1 97.56 202 PRO B N 1
ATOM 3383 C CA . PRO B 1 202 ? 3.814 -27.703 -1.074 1 97.56 202 PRO B CA 1
ATOM 3384 C C . PRO B 1 202 ? 4.266 -26.797 0.068 1 97.56 202 PRO B C 1
ATOM 3386 O O . PRO B 1 202 ? 5.422 -26.859 0.488 1 97.56 202 PRO B O 1
ATOM 3389 N N . LEU B 1 203 ? 3.336 -25.953 0.55 1 97.94 203 LEU B N 1
ATOM 3390 C CA . LEU B 1 203 ? 3.723 -25.031 1.609 1 97.94 203 LEU B CA 1
ATOM 3391 C C . LEU B 1 203 ? 2.85 -25.219 2.844 1 97.94 203 LEU B C 1
ATOM 3393 O O . LEU B 1 203 ? 2.711 -24.297 3.662 1 97.94 203 LEU B O 1
ATOM 3397 N N . GLN B 1 204 ? 2.299 -26.359 3.012 1 96.44 204 GLN B N 1
ATOM 3398 C CA . GLN B 1 204 ? 1.336 -26.609 4.078 1 96.44 204 GLN B CA 1
ATOM 3399 C C . GLN B 1 204 ? 1.964 -26.391 5.449 1 96.44 204 GLN B C 1
ATOM 3401 O O . GLN B 1 204 ? 1.352 -25.766 6.324 1 96.44 204 GLN B O 1
ATOM 3406 N N . GLU B 1 205 ? 3.115 -26.906 5.609 1 94 205 GLU B N 1
ATOM 3407 C CA . GLU B 1 205 ? 3.787 -26.766 6.898 1 94 205 GLU B CA 1
ATOM 3408 C C . GLU B 1 205 ? 4.023 -25.281 7.234 1 94 205 GLU B C 1
ATOM 3410 O O . GLU B 1 205 ? 3.812 -24.875 8.375 1 94 205 GLU B O 1
ATOM 3415 N N . LEU B 1 206 ? 4.441 -24.562 6.266 1 95.06 206 LEU B N 1
ATOM 3416 C CA . LEU B 1 206 ? 4.684 -23.141 6.465 1 95.06 206 LEU B CA 1
ATOM 3417 C C . LEU B 1 206 ? 3.379 -22.406 6.754 1 95.06 206 LEU B C 1
ATOM 3419 O O . LEU B 1 206 ? 3.332 -21.531 7.629 1 95.06 206 LEU B O 1
ATOM 3423 N N . ILE B 1 207 ? 2.373 -22.734 6.055 1 95.81 207 ILE B N 1
ATOM 3424 C CA . ILE B 1 207 ? 1.06 -22.125 6.23 1 95.81 207 ILE B CA 1
ATOM 3425 C C . ILE B 1 207 ? 0.559 -22.375 7.648 1 95.81 207 ILE B C 1
ATOM 3427 O O . ILE B 1 207 ? 0.073 -21.453 8.312 1 95.81 207 ILE B O 1
ATOM 3431 N N . ASP B 1 208 ? 0.764 -23.562 8.109 1 92.69 208 ASP B N 1
ATOM 3432 C CA . ASP B 1 208 ? 0.339 -23.922 9.461 1 92.69 208 ASP B CA 1
ATOM 3433 C C . ASP B 1 208 ? 1.092 -23.094 10.508 1 92.69 208 ASP B C 1
ATOM 3435 O O . ASP B 1 208 ? 0.502 -22.625 11.484 1 92.69 208 ASP B O 1
ATOM 3439 N N . ARG B 1 209 ? 2.285 -22.906 10.258 1 89.69 209 ARG B N 1
ATOM 3440 C CA . ARG B 1 209 ? 3.113 -22.125 11.18 1 89.69 209 ARG B CA 1
ATOM 3441 C C . ARG B 1 209 ? 2.703 -20.656 11.18 1 89.69 209 ARG B C 1
ATOM 3443 O O . ARG B 1 209 ? 2.689 -20.016 12.234 1 89.69 209 ARG B O 1
ATOM 3450 N N . LEU B 1 210 ? 2.375 -20.156 10.102 1 83.94 210 LEU B N 1
ATOM 3451 C CA . LEU B 1 210 ? 2.07 -18.734 9.953 1 83.94 210 LEU B CA 1
ATOM 3452 C C . LEU B 1 210 ? 0.672 -18.422 10.477 1 83.94 210 LEU B C 1
ATOM 3454 O O . LEU B 1 210 ? 0.417 -17.312 10.953 1 83.94 210 LEU B O 1
ATOM 3458 N N . THR B 1 211 ? -0.194 -19.375 10.414 1 82.69 211 THR B N 1
ATOM 3459 C CA . THR B 1 211 ? -1.586 -19.094 10.742 1 82.69 211 THR B CA 1
ATOM 3460 C C . THR B 1 211 ? -1.914 -19.578 12.148 1 82.69 211 THR B C 1
ATOM 3462 O O . THR B 1 211 ? -2.971 -19.25 12.695 1 82.69 211 THR B O 1
ATOM 3465 N N . SER B 1 212 ? -1.141 -20.438 12.695 1 73.69 212 SER B N 1
ATOM 3466 C CA . SER B 1 212 ? -1.369 -20.938 14.047 1 73.69 212 SER B CA 1
ATOM 3467 C C . SER B 1 212 ? -1.178 -19.828 15.086 1 73.69 212 SER B C 1
ATOM 3469 O O . SER B 1 212 ? -1.825 -19.828 16.141 1 73.69 212 SER B O 1
ATOM 3471 N N . LYS B 1 213 ? -0.275 -18.984 14.875 1 56.78 213 LYS B N 1
ATOM 3472 C CA . LYS B 1 213 ? 0.007 -18 15.922 1 56.78 213 LYS B CA 1
ATOM 3473 C C . LYS B 1 213 ? -1.14 -17.016 16.078 1 56.78 213 LYS B C 1
ATOM 3475 O O . LYS B 1 213 ? -1.28 -16.359 17.109 1 56.78 213 LYS B O 1
ATOM 3480 N N . ASP B 1 214 ? -1.926 -16.734 15.117 1 55.12 214 ASP B N 1
ATOM 3481 C CA . ASP B 1 214 ? -2.973 -15.727 15.188 1 55.12 214 ASP B CA 1
ATOM 3482 C C . ASP B 1 214 ? -4.281 -16.312 15.711 1 55.12 214 ASP B C 1
ATOM 3484 O O . ASP B 1 214 ? -5.305 -15.633 15.758 1 55.12 214 ASP B O 1
ATOM 3488 N N . GLN B 1 215 ? -4.285 -17.656 15.883 1 42.22 215 GLN B N 1
ATOM 3489 C CA . GLN B 1 215 ? -5.398 -18.25 16.609 1 42.22 215 GLN B CA 1
ATOM 3490 C C . GLN B 1 215 ? -5.199 -18.109 18.125 1 42.22 215 GLN B C 1
ATOM 3492 O O . GLN B 1 215 ? -4.07 -18.156 18.609 1 42.22 215 GLN B O 1
#

InterPro domains:
  IPR005301 MOB kinase activator family [PF03637] (32-203)
  IPR005301 MOB kinase activator family [PTHR22599] (9-213)
  IPR005301 MOB kinase activator family [SM01388] (30-203)
  IPR036703 MOB kinase activator superfamily [G3DSA:1.20.140.30] (2-215)
  IPR036703 MOB kinase activator superfamily [SSF101152] (14-212)

Secondary structure (DSSP, 8-state):
--------------S-PPPTTSHHHHHHHHHHHHHTTT-HHHHHSPPTT--HHHHHHHHHHHHHHHHHHHHHHHTTT--TTT-SS-BSSSS-B--B--SSS--S-B---HHHHHHHHHHHHHHHHH-TTTS--STTPPPPTTHHHHHHHHHHHHHHHHHHHHHHSHHHHHHTT-HHHHHHHHHHHHHHHHHTT-S-GGGGGGGHHHHHHHHHTT-/--------------S-PPPTTSHHHHHHHHHHHHHTTT-HHHHHSPPTT--HHHHHHHHHHHHHHHHHHHHHHHTTT--TTT-SS-BSSSS-B--B--SSS--S-B---HHHHHHHHHHHHHHHHH-TTTS--STTPPPPTTHHHHHHHHHHHHHHHHHHHHHHSHHHHHHTT-HHHHHHHHHHHHHHHHHTT-S-GGGGGGGHHHHHHHHHTT-

Solvent-accessible surface area (backbone atoms only — not comparable to full-atom values): 24308 Å² total; per-residue (Å²): 136,81,84,73,80,69,71,79,70,83,57,79,55,54,78,80,48,71,51,48,64,32,71,60,30,48,53,48,51,51,30,53,25,24,28,42,56,69,44,54,70,68,25,56,47,84,57,88,93,59,55,66,67,57,52,52,49,46,49,48,54,48,50,51,54,50,50,53,51,57,48,56,74,45,47,87,69,44,32,62,83,77,24,54,52,24,35,34,53,95,86,37,74,53,60,49,55,75,65,68,91,38,63,62,70,37,84,40,20,31,48,55,44,51,50,54,48,54,52,50,50,50,52,51,58,62,32,54,72,60,40,52,83,56,86,89,58,73,70,43,93,59,38,65,60,53,50,24,54,52,52,48,57,51,46,50,54,55,37,23,39,61,59,75,38,38,69,57,33,48,75,68,70,39,44,56,38,51,52,29,51,48,49,55,49,51,53,37,33,61,75,67,64,41,53,63,70,75,78,43,54,80,43,40,70,58,50,51,60,67,55,51,71,80,102,139,81,82,72,81,68,72,79,71,84,57,79,54,54,78,79,48,71,51,47,66,33,70,61,30,49,53,50,52,51,30,54,26,25,28,45,57,68,43,54,70,68,25,55,46,82,57,88,93,58,56,66,67,60,53,54,49,47,50,49,53,48,49,50,52,50,52,52,52,57,48,56,74,45,47,89,68,44,31,62,83,78,24,54,53,23,36,34,52,95,84,37,74,54,61,48,54,75,66,68,92,37,62,63,66,37,85,40,21,31,49,56,44,50,49,52,46,54,51,51,51,49,52,50,57,63,32,54,72,60,40,53,81,57,87,89,55,74,70,44,92,60,38,65,61,53,50,25,52,51,51,47,56,53,46,52,53,54,37,24,39,61,58,74,37,40,69,57,33,49,75,68,69,39,45,55,37,52,52,28,50,46,50,54,49,51,52,37,34,61,74,66,65,41,54,63,70,77,78,44,54,80,44,40,71,59,50,50,61,67,55,53,71,80,100

Organism: Eptatretus burgeri (NCBI:txid7764)

Radius of gyration: 22.71 Å; Cα contacts (8 Å, |Δi|>4): 498; chains: 2; bounding box: 71×70×52 Å

Sequence (430 aa):
MSFLLSRPAKTFKPKRSLLPGSHQADLLKHAEATLGSGNLRQAVALPEGEDLNEWVAVNTVDFFNQINMLYGTITDFCTEDTCPVMSAGPKYEYHWADGTTIKKPIKCSAPEYIDYLMTWVQDQLDEETLFPSKIGVPFPKNFIAVAKTILKRLFRVYAHIYHQHFNTVISLEEEAHLNTSFKHFIYFIQEFNLIDRRELAPLQELIDRLTSKDQMSFLLSRPAKTFKPKRSLLPGSHQADLLKHAEATLGSGNLRQAVALPEGEDLNEWVAVNTVDFFNQINMLYGTITDFCTEDTCPVMSAGPKYEYHWADGTTIKKPIKCSAPEYIDYLMTWVQDQLDEETLFPSKIGVPFPKNFIAVAKTILKRLFRVYAHIYHQHFNTVISLEEEAHLNTSFKHFIYFIQEFNLIDRRELAPLQELIDRLTSKDQ